Protein AF-A0A8B8BD90-F1 (afdb_monomer_lite)

Foldseek 3Di:
DPPQVVPDDPVNVVVLVVLVVLLVLDDDFPLLVVQLVLQVPFQFAEEEAAPLQCSLNSLSNSLVVLVVVVAAEAEDAAPVVVLVCVVVVVHAFPRYEYEYEAQQADFEGQLLSQVRCVVCLVVVVVCSNGHHYYYYHYPNHLPPPPRDDPSVPCSRYRYCLDPSRFDDLVRLVSLLVSLDPPVPADPVLSVLLSVQRPSSSVLSQLVSVCPPDDPCPSCCRPPVLVVLLVVLVCCLPPPLLLNLLLLCCQQVVQKDALVVCVVPVVSSLVSCVLSVHDSPDHSVSSVVSLVVCDSHQWHDDPRIIGGPDVSSSLSSLLSSCVSCVLSSLQRGDLLSCLVAEDAPPDPDDHDPRHRHDDPVNLLSNLVSLLVCCLDLQVVSSLSRPCLVDPVSVVSNLVVCVVDDLPSQQDWDANDSDSHHDDDDDPDAPSLLSSVVVLARTDGSLLSNLSSVSPSNNVSSCVVCVPPDQLQSNLLSLLLRDDDDDDPPQDSLNVNVVSVVVPHDLLDAHPQQCGSLLSNQSRLNLSSNVSSLVSPHDLARAGPVARDNPPNVVSVVVSVVSPHDQCDADPVNHGNPNPPD

Structure (mmCIF, N/CA/C/O backbone):
data_AF-A0A8B8BD90-F1
#
_entry.id   AF-A0A8B8BD90-F1
#
loop_
_atom_site.group_PDB
_atom_site.id
_atom_site.type_symbol
_atom_site.label_atom_id
_atom_site.label_alt_id
_atom_site.label_comp_id
_atom_site.label_asym_id
_atom_site.label_entity_id
_atom_site.label_seq_id
_atom_site.pdbx_PDB_ins_code
_atom_site.Cartn_x
_atom_site.Cartn_y
_atom_site.Cartn_z
_atom_site.occupancy
_atom_site.B_iso_or_equiv
_atom_site.auth_seq_id
_atom_site.auth_comp_id
_atom_site.auth_asym_id
_atom_site.auth_atom_id
_atom_site.pdbx_PDB_model_num
ATOM 1 N N . MET A 1 1 ? -33.361 -14.425 -15.632 1.00 43.44 1 MET A N 1
ATOM 2 C CA . MET A 1 1 ? -32.265 -14.020 -14.721 1.00 43.44 1 MET A CA 1
ATOM 3 C C . MET A 1 1 ? -31.360 -15.203 -14.349 1.00 43.44 1 MET A C 1
ATOM 5 O O . MET A 1 1 ? -30.255 -14.976 -13.877 1.00 43.44 1 MET A O 1
ATOM 9 N N . ASP A 1 2 ? -31.749 -16.447 -14.659 1.00 38.31 2 ASP A N 1
ATOM 10 C CA . ASP A 1 2 ? -31.247 -17.652 -13.970 1.00 38.31 2 ASP A CA 1
ATOM 11 C C . ASP A 1 2 ? -30.014 -18.359 -14.564 1.00 38.31 2 ASP A C 1
ATOM 13 O O . ASP A 1 2 ? -29.530 -19.329 -13.986 1.00 38.31 2 ASP A O 1
ATOM 17 N N . ASN A 1 3 ? -29.449 -17.876 -15.678 1.00 42.16 3 ASN A N 1
ATOM 18 C CA . ASN A 1 3 ? -28.248 -18.482 -16.285 1.00 42.16 3 ASN A CA 1
ATOM 19 C C . ASN A 1 3 ? -26.947 -17.673 -16.097 1.00 42.16 3 ASN A C 1
ATOM 21 O O . ASN A 1 3 ? -25.882 -18.170 -16.453 1.00 42.16 3 ASN A O 1
ATOM 25 N N . LEU A 1 4 ? -26.998 -16.458 -15.529 1.00 44.88 4 LEU A N 1
ATOM 26 C CA . LEU A 1 4 ? -25.807 -15.614 -15.294 1.00 44.88 4 LEU A CA 1
ATOM 27 C C . LEU A 1 4 ? -25.256 -15.729 -13.860 1.00 44.88 4 LEU A C 1
ATOM 29 O O . LEU A 1 4 ? -24.045 -15.685 -13.682 1.00 44.88 4 LEU A O 1
ATOM 33 N N . ILE A 1 5 ? -26.122 -15.983 -12.870 1.00 47.66 5 ILE A N 1
ATOM 34 C CA . ILE A 1 5 ? -25.762 -16.160 -11.445 1.00 47.66 5 ILE A CA 1
ATOM 35 C C . ILE A 1 5 ? -25.025 -17.498 -11.200 1.00 47.66 5 ILE A C 1
ATOM 37 O O . ILE A 1 5 ? -24.303 -17.660 -10.223 1.00 47.66 5 ILE A O 1
ATOM 41 N N . LYS A 1 6 ? -25.123 -18.462 -12.128 1.00 48.44 6 LYS A N 1
ATOM 42 C CA . LYS A 1 6 ? -24.478 -19.787 -12.023 1.00 48.44 6 LYS A CA 1
ATOM 43 C C . LYS A 1 6 ? -22.948 -19.794 -12.199 1.00 48.44 6 LYS A C 1
ATOM 45 O O . LYS A 1 6 ? -22.356 -20.864 -12.111 1.00 48.44 6 LYS A O 1
ATOM 50 N N . ARG A 1 7 ? -22.306 -18.652 -12.476 1.00 58.84 7 ARG A N 1
ATOM 51 C CA . ARG A 1 7 ? -20.840 -18.544 -12.655 1.00 58.84 7 ARG A CA 1
ATOM 52 C C . ARG A 1 7 ? -20.131 -17.690 -11.597 1.00 58.84 7 ARG A C 1
ATOM 54 O O . ARG A 1 7 ? -18.918 -17.552 -11.700 1.00 58.84 7 ARG A O 1
ATOM 61 N N . GLU A 1 8 ? -20.857 -17.129 -10.630 1.00 70.06 8 GLU A N 1
ATOM 62 C CA . GLU A 1 8 ? -20.262 -16.347 -9.539 1.00 70.06 8 GLU A CA 1
ATOM 63 C C . GLU A 1 8 ? -19.668 -17.300 -8.490 1.00 70.06 8 GLU A C 1
ATOM 65 O O . GLU A 1 8 ? -20.345 -18.223 -8.017 1.00 70.06 8 GLU A O 1
ATOM 70 N N . SER A 1 9 ? -18.400 -17.086 -8.150 1.00 75.00 9 SER A N 1
ATOM 71 C CA . SER A 1 9 ? -17.741 -17.733 -7.014 1.00 75.00 9 SER A CA 1
ATOM 72 C C . SER A 1 9 ? -18.415 -17.340 -5.695 1.00 75.00 9 SER A C 1
ATOM 74 O O . SER A 1 9 ? -19.117 -16.334 -5.618 1.00 75.00 9 SER A O 1
ATOM 76 N N . GLU A 1 10 ? -18.222 -18.141 -4.648 1.00 74.75 10 GLU A N 1
ATOM 77 C CA . GLU A 1 10 ? -18.729 -17.827 -3.302 1.00 74.75 10 GLU A CA 1
ATOM 78 C C . GLU A 1 10 ? -18.186 -16.477 -2.807 1.00 74.75 10 GLU A C 1
ATOM 80 O O . GLU A 1 10 ? -18.958 -15.622 -2.393 1.00 74.75 10 GLU A O 1
ATOM 85 N N . PHE A 1 11 ? -16.898 -16.217 -3.045 1.00 74.62 11 PHE A N 1
ATOM 86 C CA . PHE A 1 11 ? -16.264 -14.924 -2.790 1.00 74.62 11 PHE A CA 1
ATOM 87 C C . PHE A 1 11 ? -16.954 -13.749 -3.506 1.00 74.62 11 PHE A C 1
ATOM 89 O O . PHE A 1 11 ? -17.242 -12.729 -2.887 1.00 74.62 11 PHE A O 1
ATOM 96 N N . GLU A 1 12 ? -17.259 -13.871 -4.805 1.00 80.75 12 GLU A N 1
ATOM 97 C CA . GLU A 1 12 ? -17.953 -12.800 -5.538 1.00 80.75 12 GLU A CA 1
ATOM 98 C C . GLU A 1 12 ? -19.351 -12.530 -4.965 1.00 80.75 12 GLU A C 1
ATOM 100 O O . GLU A 1 12 ? -19.793 -11.381 -4.957 1.00 80.75 12 GLU A O 1
ATOM 105 N N . LYS A 1 13 ? -20.047 -13.559 -4.468 1.00 82.94 13 LYS A N 1
ATOM 106 C CA . LYS A 1 13 ? -21.370 -13.390 -3.851 1.00 82.94 13 LYS A CA 1
ATOM 107 C C . LYS A 1 13 ? -21.286 -12.582 -2.563 1.00 82.94 13 LYS A C 1
ATOM 109 O O . LYS A 1 13 ? -22.047 -11.624 -2.447 1.00 82.94 13 LYS A O 1
ATOM 114 N N . ASP A 1 14 ? -20.346 -12.912 -1.681 1.00 80.12 14 ASP A N 1
ATOM 115 C CA . ASP A 1 14 ? -20.127 -12.187 -0.424 1.00 80.12 14 ASP A CA 1
ATOM 116 C C . ASP A 1 14 ? -19.791 -10.715 -0.703 1.00 80.12 14 ASP A C 1
ATOM 118 O O . ASP A 1 14 ? -20.424 -9.802 -0.172 1.00 80.12 14 ASP A O 1
ATOM 122 N N . VAL A 1 15 ? -18.878 -10.466 -1.653 1.00 85.44 15 VAL A N 1
ATOM 123 C CA . VAL A 1 15 ? -18.515 -9.104 -2.077 1.00 85.44 15 VAL A CA 1
ATOM 124 C C . VAL A 1 15 ? -19.733 -8.337 -2.602 1.00 85.44 15 VAL A C 1
ATOM 126 O O . VAL A 1 15 ? -19.915 -7.158 -2.291 1.00 85.44 15 VAL A O 1
ATOM 129 N N . PHE A 1 16 ? -20.591 -8.969 -3.408 1.00 89.88 16 PHE A N 1
ATOM 130 C CA . PHE A 1 16 ? -21.786 -8.301 -3.919 1.00 89.88 16 PHE A CA 1
ATOM 131 C C . PHE A 1 16 ? -22.863 -8.083 -2.858 1.00 89.88 16 PHE A C 1
ATOM 133 O O . PHE A 1 16 ? -23.597 -7.099 -2.971 1.00 89.88 16 PHE A O 1
ATOM 140 N N . GLU A 1 17 ? -22.984 -8.963 -1.867 1.00 88.00 17 GLU A N 1
ATOM 141 C CA . GLU A 1 17 ? -23.870 -8.760 -0.721 1.00 88.00 17 GLU A CA 1
ATOM 142 C C . GLU A 1 17 ? -23.434 -7.530 0.082 1.00 88.00 17 GLU A C 1
ATOM 144 O O . GLU A 1 17 ? -24.253 -6.642 0.341 1.00 88.00 17 GLU A O 1
ATOM 149 N N . ASP A 1 18 ? -22.135 -7.400 0.355 1.00 84.31 18 ASP A N 1
ATOM 150 C CA . ASP A 1 18 ? -21.560 -6.216 0.993 1.00 84.31 18 ASP A CA 1
ATOM 151 C C . ASP A 1 18 ? -21.851 -4.947 0.190 1.00 84.31 18 ASP A C 1
ATOM 153 O O . ASP A 1 18 ? -22.374 -3.967 0.727 1.00 84.31 18 ASP A O 1
ATOM 157 N N . TRP A 1 19 ? -21.595 -4.968 -1.123 1.00 92.31 19 TRP A N 1
ATOM 158 C CA . TRP A 1 19 ? -21.864 -3.809 -1.977 1.00 92.31 19 TRP A CA 1
ATOM 159 C C . TRP A 1 19 ? -23.344 -3.428 -1.953 1.00 92.31 19 TRP A C 1
ATOM 161 O O . TRP A 1 19 ? -23.667 -2.246 -1.894 1.00 92.31 19 TRP A O 1
ATOM 171 N N . GLN A 1 20 ? -24.256 -4.404 -1.993 1.00 92.50 20 GLN A N 1
ATOM 172 C CA . GLN A 1 20 ? -25.698 -4.150 -1.932 1.00 92.50 20 GLN A CA 1
ATOM 173 C C . GLN A 1 20 ? -26.130 -3.582 -0.582 1.00 92.50 20 GLN A C 1
ATOM 175 O O . GLN A 1 20 ? -27.024 -2.737 -0.533 1.00 92.50 20 GLN A O 1
ATOM 180 N N . ASN A 1 21 ? -25.515 -4.034 0.508 1.00 86.50 21 ASN A N 1
ATOM 181 C CA . ASN A 1 21 ? -25.779 -3.510 1.839 1.00 86.50 21 ASN A CA 1
ATOM 182 C C . ASN A 1 21 ? -25.319 -2.055 1.973 1.00 86.50 21 ASN A C 1
ATOM 184 O O . ASN A 1 21 ? -26.052 -1.243 2.539 1.00 86.50 21 ASN A O 1
ATOM 188 N N . GLU A 1 22 ? -24.169 -1.700 1.400 1.00 85.50 22 GLU A N 1
ATOM 189 C CA . GLU A 1 22 ? -23.695 -0.312 1.356 1.00 85.50 22 GLU A CA 1
ATOM 190 C C . GLU A 1 22 ? -24.539 0.576 0.424 1.00 85.50 22 GLU A C 1
ATOM 192 O O . GLU A 1 22 ? -24.834 1.724 0.763 1.00 85.50 22 GLU A O 1
ATOM 197 N N . ASP A 1 23 ? -24.993 0.033 -0.710 1.00 91.56 23 ASP A N 1
ATOM 198 C CA . ASP A 1 23 ? -25.807 0.732 -1.716 1.00 91.56 23 ASP A CA 1
ATOM 199 C C . ASP A 1 23 ? -27.163 1.209 -1.171 1.00 91.56 23 ASP A C 1
ATOM 201 O O . ASP A 1 23 ? -27.701 2.208 -1.643 1.00 91.56 23 ASP A O 1
ATOM 205 N N . LYS A 1 24 ? -27.712 0.544 -0.141 1.00 88.81 24 LYS A N 1
ATOM 206 C CA . LYS A 1 24 ? -29.000 0.912 0.487 1.00 88.81 24 LYS A CA 1
ATOM 207 C C . LYS A 1 24 ? -29.026 2.353 1.002 1.00 88.81 24 LYS A C 1
ATOM 209 O O . LYS A 1 24 ? -30.071 2.991 0.941 1.00 88.81 24 LYS A O 1
ATOM 214 N N . MET A 1 25 ? -27.893 2.850 1.502 1.00 85.75 25 MET A N 1
ATOM 215 C CA . MET A 1 25 ? -27.768 4.205 2.055 1.00 85.75 25 MET A CA 1
ATOM 216 C C . MET A 1 25 ? -27.162 5.202 1.057 1.00 85.75 25 MET A C 1
ATOM 218 O O . MET A 1 25 ? -26.952 6.368 1.397 1.00 85.75 25 MET A O 1
ATOM 222 N N . PHE A 1 26 ? -26.874 4.768 -0.175 1.00 91.94 26 PHE A N 1
ATOM 223 C CA . PHE A 1 26 ? -26.213 5.590 -1.180 1.00 91.94 26 PHE A CA 1
ATOM 224 C C . PHE A 1 26 ? -27.084 6.777 -1.616 1.00 91.94 26 PHE A C 1
ATOM 226 O O . PHE A 1 26 ? -28.256 6.628 -1.959 1.00 91.94 26 PHE A O 1
ATOM 233 N N . VAL A 1 27 ? -26.480 7.966 -1.666 1.00 92.50 27 VAL A N 1
ATOM 234 C CA . VAL A 1 27 ? -27.117 9.190 -2.171 1.00 92.50 27 VAL A CA 1
ATOM 235 C C . VAL A 1 27 ? -26.531 9.532 -3.542 1.00 92.50 27 VAL A C 1
ATOM 237 O O . VAL A 1 27 ? -25.325 9.767 -3.638 1.00 92.50 27 VAL A O 1
ATOM 240 N N . PRO A 1 28 ? -27.343 9.610 -4.613 1.00 93.75 28 PRO A N 1
ATOM 241 C CA . PRO A 1 28 ? -26.864 10.019 -5.929 1.00 93.75 28 PRO A CA 1
ATOM 242 C C . PRO A 1 28 ? -26.396 11.480 -5.966 1.00 93.75 28 PRO A C 1
ATOM 244 O O . PRO A 1 28 ? -27.198 12.413 -5.954 1.00 93.75 28 PRO A O 1
ATOM 247 N N . THR A 1 29 ? -25.091 11.677 -6.112 1.00 95.50 29 THR A N 1
ATOM 248 C CA . THR A 1 29 ? -24.444 12.996 -6.198 1.00 95.50 29 THR A CA 1
ATOM 249 C C . THR A 1 29 ? -24.201 13.446 -7.639 1.00 95.50 29 THR A C 1
ATOM 251 O O . THR A 1 29 ? -24.264 12.648 -8.582 1.00 95.50 29 THR A O 1
ATOM 254 N N . LYS A 1 30 ? -23.850 14.718 -7.834 1.00 95.75 30 LYS A N 1
ATOM 255 C CA . LYS A 1 30 ? -23.363 15.295 -9.089 1.00 95.75 30 LYS A CA 1
ATOM 256 C C . LYS A 1 30 ? -22.188 14.492 -9.638 1.00 95.75 30 LYS A C 1
ATOM 258 O O . LYS A 1 30 ? -22.235 14.091 -10.800 1.00 95.75 30 LYS A O 1
ATOM 263 N N . ALA A 1 31 ? -21.209 14.176 -8.788 1.00 95.56 31 ALA A N 1
ATOM 264 C CA . ALA A 1 31 ? -20.079 13.325 -9.142 1.00 95.56 31 ALA A CA 1
ATOM 265 C C . ALA A 1 31 ? -20.537 11.946 -9.643 1.00 95.56 31 ALA A C 1
ATOM 267 O O . ALA A 1 31 ? -20.119 11.510 -10.712 1.00 95.56 31 ALA A O 1
ATOM 268 N N . SER A 1 32 ? -21.452 11.276 -8.930 1.00 96.56 32 SER A N 1
ATOM 269 C CA . SER A 1 32 ? -21.945 9.950 -9.337 1.00 96.56 32 SER A CA 1
ATOM 270 C C . SER A 1 32 ? -22.665 9.974 -10.691 1.00 96.56 32 SER A C 1
ATOM 272 O O . SER A 1 32 ? -22.484 9.076 -11.516 1.00 96.56 32 SER A O 1
ATOM 274 N N . LYS A 1 33 ? -23.429 11.040 -10.965 1.00 96.31 33 LYS A N 1
ATOM 275 C CA . LYS A 1 33 ? -24.107 11.252 -12.249 1.00 96.31 33 LYS A CA 1
ATOM 276 C C . LYS A 1 33 ? -23.096 11.471 -13.369 1.00 96.31 33 LYS A C 1
ATOM 278 O O . LYS A 1 33 ? -23.290 10.940 -14.460 1.00 96.31 33 LYS A O 1
ATOM 283 N N . GLU A 1 34 ? -22.028 12.217 -13.106 1.00 96.25 34 GLU A N 1
ATOM 284 C CA . GLU A 1 34 ? -20.966 12.464 -14.081 1.00 96.25 34 GLU A CA 1
ATOM 285 C C . GLU A 1 34 ? -20.181 11.188 -14.407 1.00 96.25 34 GLU A C 1
ATOM 287 O O . GLU A 1 34 ? -20.049 10.830 -15.578 1.00 96.25 34 GLU A O 1
ATOM 292 N N . VAL A 1 35 ? -19.783 10.421 -13.387 1.00 97.12 35 VAL A N 1
ATOM 293 C CA . VAL A 1 35 ? -19.168 9.096 -13.571 1.00 97.12 35 VAL A CA 1
ATOM 294 C C . VAL A 1 35 ? -20.105 8.179 -14.369 1.00 97.12 35 VAL A C 1
ATOM 296 O O . VAL A 1 35 ? -19.685 7.544 -15.336 1.00 97.12 35 VAL A O 1
ATOM 299 N N . GLY A 1 36 ? -21.401 8.159 -14.041 1.00 96.12 36 GLY A N 1
ATOM 300 C CA . GLY A 1 36 ? -22.403 7.372 -14.760 1.00 96.12 36 GLY A CA 1
ATOM 301 C C . GLY A 1 36 ? -22.554 7.763 -16.236 1.00 96.12 36 GLY A C 1
ATOM 302 O O . GLY A 1 36 ? -22.683 6.885 -17.093 1.00 96.12 36 GLY A O 1
ATOM 303 N N . LYS A 1 37 ? -22.505 9.062 -16.565 1.00 95.94 37 LYS A N 1
ATOM 304 C CA . LYS A 1 37 ? -22.491 9.547 -17.958 1.00 95.94 37 LYS A CA 1
ATOM 305 C C . LYS A 1 37 ? -21.217 9.125 -18.682 1.00 95.94 37 LYS A C 1
ATOM 307 O O . LYS A 1 37 ? -21.296 8.682 -19.828 1.00 95.94 37 LYS A O 1
ATOM 312 N N . MET A 1 38 ? -20.064 9.227 -18.025 1.00 96.19 38 MET A N 1
ATOM 313 C CA . MET A 1 38 ? -18.779 8.872 -18.619 1.00 96.19 38 MET A CA 1
ATOM 314 C C . MET A 1 38 ? -18.701 7.373 -18.933 1.00 96.19 38 MET A C 1
ATOM 316 O O . MET A 1 38 ? -18.366 7.003 -20.057 1.00 96.19 38 MET A O 1
ATOM 320 N N . ILE A 1 39 ? -19.112 6.507 -17.999 1.00 96.06 39 ILE A N 1
ATOM 321 C CA . ILE A 1 39 ? -19.081 5.042 -18.170 1.00 96.06 39 ILE A CA 1
ATOM 322 C C . ILE A 1 39 ? -19.967 4.579 -19.333 1.00 96.06 39 ILE A C 1
ATOM 324 O O . ILE A 1 39 ? -19.669 3.559 -19.950 1.00 96.06 39 ILE A O 1
ATOM 328 N N . LYS A 1 40 ? -21.028 5.310 -19.697 1.00 93.56 40 LYS A N 1
ATOM 329 C CA . LYS A 1 40 ? -21.841 4.965 -20.879 1.00 93.56 40 LYS A CA 1
ATOM 330 C C . LYS A 1 40 ? -21.037 5.061 -22.178 1.00 93.56 40 LYS A C 1
ATOM 332 O O . LYS A 1 40 ? -21.123 4.157 -23.005 1.00 93.56 40 LYS A O 1
ATOM 337 N N . HIS A 1 41 ? -20.224 6.104 -22.324 1.00 93.31 41 HIS A N 1
ATOM 338 C CA . HIS A 1 41 ? -19.524 6.425 -23.573 1.00 93.31 41 HIS A CA 1
ATOM 339 C C . HIS A 1 41 ? -18.078 5.925 -23.603 1.00 93.31 41 HIS A C 1
ATOM 341 O O . HIS A 1 41 ? -17.517 5.722 -24.675 1.00 93.31 41 HIS A O 1
ATOM 347 N N . LYS A 1 42 ? -17.475 5.700 -22.434 1.00 95.69 42 LYS A N 1
ATOM 348 C CA . LYS A 1 42 ? -16.078 5.291 -22.297 1.00 95.69 42 LYS A CA 1
ATOM 349 C C . LYS A 1 42 ? -15.943 3.860 -21.813 1.00 95.69 42 LYS A C 1
ATOM 351 O O . LYS A 1 42 ? -16.833 3.307 -21.163 1.00 95.69 42 LYS A O 1
ATOM 356 N N . ARG A 1 43 ? -14.825 3.234 -22.173 1.00 95.62 43 ARG A N 1
ATOM 357 C CA . ARG A 1 43 ? -14.482 1.879 -21.722 1.00 95.62 43 ARG A CA 1
ATOM 358 C C . ARG A 1 43 ? -13.506 1.873 -20.553 1.00 95.62 43 ARG A C 1
ATOM 360 O O . ARG A 1 43 ? -13.593 0.964 -19.741 1.00 95.62 43 ARG A O 1
ATOM 367 N N . LEU A 1 44 ? -12.677 2.904 -20.419 1.00 97.12 44 LEU A N 1
ATOM 368 C CA . LEU A 1 44 ? -11.886 3.168 -19.223 1.00 97.12 44 LEU A CA 1
ATOM 369 C C . LEU A 1 44 ? -12.452 4.396 -18.509 1.00 97.12 44 LEU A C 1
ATOM 371 O O . LEU A 1 44 ? -12.628 5.439 -19.138 1.00 97.12 44 LEU A O 1
ATOM 375 N N . VAL A 1 45 ? -12.740 4.269 -17.214 1.00 98.06 45 VAL A N 1
ATOM 376 C CA . VAL A 1 45 ? -13.127 5.398 -16.357 1.00 98.06 45 VAL A CA 1
ATOM 377 C C . VAL A 1 45 ? -12.382 5.310 -15.037 1.00 98.06 45 VAL A C 1
ATOM 379 O O . VAL A 1 45 ? -12.346 4.256 -14.411 1.00 98.06 45 VAL A O 1
ATOM 382 N N . ILE A 1 46 ? -11.806 6.428 -14.611 1.00 97.56 46 ILE A N 1
ATOM 383 C CA . ILE A 1 46 ? -11.007 6.538 -13.394 1.00 97.56 46 ILE A CA 1
ATOM 384 C C . ILE A 1 46 ? -11.682 7.549 -12.476 1.00 97.56 46 ILE A C 1
ATOM 386 O O . ILE A 1 46 ? -11.783 8.732 -12.794 1.00 97.56 46 ILE A O 1
ATOM 390 N N . VAL A 1 47 ? -12.153 7.085 -11.327 1.00 97.69 47 VAL A N 1
ATOM 391 C CA . VAL A 1 47 ? -12.781 7.916 -10.302 1.00 97.69 47 VAL A CA 1
ATOM 392 C C . VAL A 1 47 ? -11.713 8.302 -9.284 1.00 97.69 47 VAL A C 1
ATOM 394 O O . VAL A 1 47 ? -11.216 7.451 -8.548 1.00 97.69 47 VAL A O 1
ATOM 397 N N . ALA A 1 48 ? -11.338 9.579 -9.259 1.00 95.69 48 ALA A N 1
ATOM 398 C CA . ALA A 1 48 ? -10.230 10.107 -8.471 1.00 95.69 48 ALA A CA 1
ATOM 399 C C . ALA A 1 48 ? -10.690 11.018 -7.321 1.00 95.69 48 ALA A C 1
ATOM 401 O O . ALA A 1 48 ? -11.738 11.651 -7.408 1.00 95.69 48 ALA A O 1
ATOM 402 N N . GLY A 1 49 ? -9.907 11.093 -6.241 1.00 92.25 49 GLY A N 1
ATOM 403 C CA . GLY A 1 49 ? -10.212 11.922 -5.061 1.00 92.25 49 GLY A CA 1
ATOM 404 C C . GLY A 1 49 ? -9.485 11.485 -3.783 1.00 92.25 49 GLY A C 1
ATOM 405 O O . GLY A 1 49 ? -8.838 10.435 -3.763 1.00 92.25 49 GLY A O 1
ATOM 406 N N . HIS A 1 50 ? -9.578 12.269 -2.710 1.00 88.00 50 HIS A N 1
ATOM 407 C CA . HIS A 1 50 ? -8.913 12.033 -1.422 1.00 88.00 50 HIS A CA 1
ATOM 408 C C . HIS A 1 50 ? -9.450 10.803 -0.664 1.00 88.00 50 HIS A C 1
ATOM 410 O O . HIS A 1 50 ? -10.257 10.015 -1.170 1.00 88.00 50 HIS A O 1
ATOM 416 N N . SER A 1 51 ? -8.957 10.555 0.553 1.00 85.50 51 SER A N 1
ATOM 417 C CA . SER A 1 51 ? -9.440 9.448 1.385 1.00 85.50 51 SER A CA 1
ATOM 418 C C . SER A 1 51 ? -10.798 9.692 2.031 1.00 85.50 51 SER A C 1
ATOM 420 O O . SER A 1 51 ? -11.151 10.822 2.341 1.00 85.50 51 SER A O 1
ATOM 422 N N . GLY A 1 52 ? -11.637 8.653 2.068 1.00 86.38 52 GLY A N 1
ATOM 423 C CA . GLY A 1 52 ? -13.028 8.740 2.523 1.00 86.38 52 GLY A CA 1
ATOM 424 C C . GLY A 1 52 ? -14.013 9.581 1.687 1.00 86.38 52 GLY A C 1
ATOM 425 O O . GLY A 1 52 ? -15.148 9.725 2.121 1.00 86.38 52 GLY A O 1
ATOM 426 N N . CYS A 1 53 ? -13.666 10.110 0.501 1.00 91.19 53 CYS A N 1
ATOM 427 C CA . CYS A 1 53 ? -14.587 10.957 -0.294 1.00 91.19 53 CYS A CA 1
ATOM 428 C C . CYS A 1 53 ? -15.726 10.219 -1.032 1.00 91.19 53 CYS A C 1
ATOM 430 O O . CYS A 1 53 ? -16.522 10.858 -1.712 1.00 91.19 53 CYS A O 1
ATOM 432 N N . GLY A 1 54 ? -15.813 8.886 -0.938 1.00 92.19 54 GLY A N 1
ATOM 433 C CA . GLY A 1 54 ? -16.909 8.108 -1.543 1.00 92.19 54 GLY A CA 1
ATOM 434 C C . GLY A 1 54 ? -16.656 7.531 -2.945 1.00 92.19 54 GLY A C 1
ATOM 435 O O . GLY A 1 54 ? -17.593 7.030 -3.560 1.00 92.19 54 GLY A O 1
ATOM 436 N N . LYS A 1 55 ? -15.412 7.534 -3.455 1.00 94.44 55 LYS A N 1
ATOM 437 C CA . LYS A 1 55 ? -15.058 6.945 -4.774 1.00 94.44 55 LYS A CA 1
ATOM 438 C C . LYS A 1 55 ? -15.565 5.515 -4.941 1.00 94.44 55 LYS A C 1
ATOM 440 O O . LYS A 1 55 ? -16.251 5.213 -5.911 1.00 94.44 55 LYS A O 1
ATOM 445 N N . THR A 1 56 ? -15.231 4.659 -3.976 1.00 93.19 56 THR A N 1
ATOM 446 C CA . THR A 1 56 ? -15.580 3.237 -3.980 1.00 93.19 56 THR A CA 1
ATOM 447 C C . THR A 1 56 ? -17.093 3.052 -3.978 1.00 93.19 56 THR A C 1
ATOM 449 O O . THR A 1 56 ? -17.600 2.340 -4.835 1.00 93.19 56 THR A O 1
ATOM 452 N N . ALA A 1 57 ? -17.818 3.800 -3.140 1.00 94.44 57 ALA A N 1
ATOM 453 C CA . ALA A 1 57 ? -19.279 3.770 -3.106 1.00 94.44 57 ALA A CA 1
ATOM 454 C C . ALA A 1 57 ? -19.907 4.163 -4.459 1.00 94.44 57 ALA A C 1
ATOM 456 O O . ALA A 1 57 ? -20.817 3.491 -4.932 1.00 94.44 57 ALA A O 1
ATOM 457 N N . ILE A 1 58 ? -19.390 5.205 -5.130 1.00 96.69 58 ILE A N 1
ATOM 458 C CA . ILE A 1 58 ? -19.867 5.608 -6.466 1.00 96.69 58 ILE A CA 1
ATOM 459 C C . ILE A 1 58 ? -19.642 4.491 -7.493 1.00 96.69 58 ILE A C 1
ATOM 461 O O . ILE A 1 58 ? -20.547 4.168 -8.264 1.00 96.69 58 ILE A O 1
ATOM 465 N N . VAL A 1 59 ? -18.443 3.904 -7.522 1.00 97.06 59 VAL A N 1
ATOM 466 C CA . VAL A 1 59 ? -18.108 2.844 -8.483 1.00 97.06 59 VAL A CA 1
ATOM 467 C C . VAL A 1 59 ? -18.939 1.586 -8.229 1.00 97.06 59 VAL A C 1
ATOM 469 O O . VAL A 1 59 ? -19.486 1.028 -9.180 1.00 97.06 59 VAL A O 1
ATOM 472 N N . GLN A 1 60 ? -19.097 1.179 -6.970 1.00 95.88 60 GLN A N 1
ATOM 473 C CA . GLN A 1 60 ? -19.914 0.030 -6.575 1.00 95.88 60 GLN A CA 1
ATOM 474 C C . GLN A 1 60 ? -21.389 0.235 -6.928 1.00 95.88 60 GLN A C 1
ATOM 476 O O . GLN A 1 60 ? -21.982 -0.642 -7.556 1.00 95.88 60 GLN A O 1
ATOM 481 N N . HIS A 1 61 ? -21.959 1.406 -6.623 1.00 96.44 61 HIS A N 1
ATOM 482 C CA . HIS A 1 61 ? -23.332 1.760 -6.994 1.00 96.44 61 HIS A CA 1
ATOM 483 C C . HIS A 1 61 ? -23.558 1.600 -8.504 1.00 96.44 61 HIS A C 1
ATOM 485 O O . HIS A 1 61 ? -24.496 0.937 -8.957 1.00 96.44 61 HIS A O 1
ATOM 491 N N . ILE A 1 62 ? -22.653 2.156 -9.318 1.00 96.94 62 ILE A N 1
ATOM 492 C CA . ILE A 1 62 ? -22.760 2.065 -10.777 1.00 96.94 62 ILE A CA 1
ATOM 493 C C . ILE A 1 62 ? -22.574 0.622 -11.257 1.00 96.94 62 ILE A C 1
ATOM 495 O O . ILE A 1 62 ? -23.332 0.165 -12.116 1.00 96.94 62 ILE A O 1
ATOM 499 N N . ALA A 1 63 ? -21.622 -0.120 -10.698 1.00 96.75 63 ALA A N 1
ATOM 500 C CA . ALA A 1 63 ? -21.408 -1.519 -11.041 1.00 96.75 63 ALA A CA 1
ATOM 501 C C . ALA A 1 63 ? -22.650 -2.375 -10.732 1.00 96.75 63 ALA A C 1
ATOM 503 O O . ALA A 1 63 ? -23.095 -3.142 -11.587 1.00 96.75 63 ALA A O 1
ATOM 504 N N . LEU A 1 64 ? -23.287 -2.180 -9.572 1.00 95.94 64 LEU A N 1
ATOM 505 C CA . LEU A 1 64 ? -24.548 -2.836 -9.212 1.00 95.94 64 LEU A CA 1
ATOM 506 C C . LEU A 1 64 ? -25.686 -2.469 -10.170 1.00 95.94 64 LEU A C 1
ATOM 508 O O . LEU A 1 64 ? -26.447 -3.353 -10.575 1.00 95.94 64 LEU A O 1
ATOM 512 N N . MET A 1 65 ? -25.789 -1.205 -10.599 1.00 95.06 65 MET A N 1
ATOM 513 C CA . MET A 1 65 ? -26.750 -0.817 -11.638 1.00 95.06 65 MET A CA 1
ATOM 514 C C . MET A 1 65 ? -26.516 -1.597 -12.935 1.00 95.06 65 MET A C 1
ATOM 516 O O . MET A 1 65 ? -27.466 -2.123 -13.514 1.00 95.06 65 MET A O 1
ATOM 520 N N . TYR A 1 66 ? -25.268 -1.720 -13.389 1.00 95.50 66 TYR A N 1
ATOM 521 C CA . TYR A 1 66 ? -24.932 -2.494 -14.586 1.00 95.50 66 TYR A CA 1
ATOM 522 C C . TYR A 1 66 ? -25.223 -3.995 -14.402 1.00 95.50 66 TYR A C 1
ATOM 524 O O . TYR A 1 66 ? -25.775 -4.617 -15.316 1.00 95.50 66 TYR A O 1
ATOM 532 N N . ARG A 1 67 ? -24.956 -4.561 -13.215 1.00 93.62 67 ARG A N 1
ATOM 533 C CA . ARG A 1 67 ? -25.299 -5.950 -12.855 1.00 93.62 67 ARG A CA 1
ATOM 534 C C . ARG A 1 67 ? -26.799 -6.212 -12.997 1.00 93.62 67 ARG A C 1
ATOM 536 O O . ARG A 1 67 ? -27.193 -7.177 -13.650 1.00 93.62 67 ARG A O 1
ATOM 543 N N . ARG A 1 68 ? -27.645 -5.307 -12.483 1.00 93.06 68 ARG A N 1
ATOM 544 C CA . ARG A 1 68 ? -29.118 -5.374 -12.627 1.00 93.06 68 ARG A CA 1
ATOM 545 C C . ARG A 1 68 ? -29.563 -5.347 -14.099 1.00 93.06 68 ARG A C 1
ATOM 547 O O . ARG A 1 68 ? -30.569 -5.959 -14.442 1.00 93.06 68 ARG A O 1
ATOM 554 N N . HIS A 1 69 ? -28.783 -4.717 -14.981 1.00 93.00 69 HIS A N 1
ATOM 555 C CA . HIS A 1 69 ? -29.007 -4.683 -16.435 1.00 93.00 69 HIS A CA 1
ATOM 556 C C . HIS A 1 69 ? -28.294 -5.820 -17.200 1.00 93.00 69 HIS A C 1
ATOM 558 O O . HIS A 1 69 ? -28.086 -5.730 -18.416 1.00 93.00 69 HIS A O 1
ATOM 564 N N . GLY A 1 70 ? -27.903 -6.895 -16.509 1.00 89.94 70 GLY A N 1
ATOM 565 C CA . GLY A 1 70 ? -27.369 -8.114 -17.119 1.00 89.94 70 GLY A CA 1
ATOM 566 C C . GLY A 1 70 ? -25.921 -8.015 -17.605 1.00 89.94 70 GLY A C 1
ATOM 567 O O . GLY A 1 70 ? -25.527 -8.773 -18.494 1.00 89.94 70 GLY A O 1
ATOM 568 N N . TRP A 1 71 ? -25.136 -7.077 -17.070 1.00 94.25 71 TRP A N 1
ATOM 569 C CA . TRP A 1 71 ? -23.684 -7.070 -17.252 1.00 94.25 71 TRP A CA 1
ATOM 570 C C . TRP A 1 71 ? -23.008 -8.023 -16.265 1.00 94.25 71 TRP A C 1
ATOM 572 O O . TRP A 1 71 ? -23.420 -8.132 -15.113 1.00 94.25 71 TRP A O 1
ATOM 582 N N . LEU A 1 72 ? -21.939 -8.675 -16.717 1.00 93.06 72 LEU A N 1
ATOM 583 C CA . LEU A 1 72 ? -21.024 -9.422 -15.864 1.00 93.06 72 LEU A CA 1
ATOM 584 C C . LEU A 1 72 ? -20.089 -8.430 -15.165 1.00 93.06 72 LEU A C 1
ATOM 586 O O . LEU A 1 72 ? -19.261 -7.800 -15.823 1.00 93.06 72 LEU A O 1
ATOM 590 N N . ILE A 1 73 ? -20.230 -8.283 -13.852 1.00 94.69 73 ILE A N 1
ATOM 591 C CA . ILE A 1 73 ? -19.339 -7.453 -13.038 1.00 94.69 73 ILE A CA 1
ATOM 592 C C . ILE A 1 73 ? -18.258 -8.344 -12.441 1.00 94.69 73 ILE A C 1
ATOM 594 O O . ILE A 1 73 ? -18.575 -9.421 -11.949 1.00 94.69 73 ILE A O 1
ATOM 598 N N . LYS A 1 74 ? -17.005 -7.894 -12.491 1.00 93.00 74 LYS A N 1
ATOM 599 C CA . LYS A 1 74 ? -15.861 -8.573 -11.883 1.00 93.00 74 LYS A CA 1
ATOM 600 C C . LYS A 1 74 ? -15.119 -7.623 -10.942 1.00 93.00 74 LYS A C 1
ATOM 602 O O . LYS A 1 74 ? -14.388 -6.764 -11.445 1.00 93.00 74 LYS A O 1
ATOM 607 N N . PRO A 1 75 ? -15.332 -7.710 -9.617 1.00 92.25 75 PRO A N 1
ATOM 608 C CA . PRO A 1 75 ? -14.411 -7.096 -8.670 1.00 92.25 75 PRO A CA 1
ATOM 609 C C . PRO A 1 75 ? -13.050 -7.783 -8.802 1.00 92.25 75 PRO A C 1
ATOM 611 O O . PRO A 1 75 ? -12.998 -8.999 -8.969 1.00 92.25 75 PRO A O 1
ATOM 614 N N . VAL A 1 76 ? -11.975 -7.003 -8.794 1.00 91.38 76 VAL A N 1
ATOM 615 C CA . VAL A 1 76 ? -10.604 -7.518 -8.877 1.00 91.38 76 VAL A CA 1
ATOM 616 C C . VAL A 1 76 ? -9.701 -6.772 -7.909 1.00 91.38 76 VAL A C 1
ATOM 618 O O . VAL A 1 76 ? -9.864 -5.561 -7.717 1.00 91.38 76 VAL A O 1
ATOM 621 N N . ASP A 1 77 ? -8.731 -7.494 -7.359 1.00 83.94 77 ASP A N 1
ATOM 622 C CA . ASP A 1 77 ? -7.749 -6.951 -6.416 1.00 83.94 77 ASP A CA 1
ATOM 623 C C . ASP A 1 77 ? -6.374 -6.747 -7.065 1.00 83.94 77 ASP A C 1
ATOM 625 O O . ASP A 1 77 ? -5.560 -5.959 -6.581 1.00 83.94 77 ASP A O 1
ATOM 629 N N . THR A 1 78 ? -6.117 -7.414 -8.194 1.00 85.81 78 THR A N 1
ATOM 630 C CA . THR A 1 78 ? -4.855 -7.312 -8.933 1.00 85.81 78 THR A CA 1
ATOM 631 C C . THR A 1 78 ? -5.069 -7.093 -10.430 1.00 85.81 78 THR A C 1
ATOM 633 O O . THR A 1 78 ? -6.044 -7.542 -11.038 1.00 85.81 78 THR A O 1
ATOM 636 N N . VAL A 1 79 ? -4.103 -6.437 -11.082 1.00 88.06 79 VAL A N 1
ATOM 637 C CA . VAL A 1 79 ? -4.102 -6.296 -12.550 1.00 88.06 79 VAL A CA 1
ATOM 638 C C . VAL A 1 79 ? -3.930 -7.651 -13.253 1.00 88.06 79 VAL A C 1
ATOM 640 O O . VAL A 1 79 ? -4.423 -7.849 -14.368 1.00 88.06 79 VAL A O 1
ATOM 643 N N . GLN A 1 80 ? -3.273 -8.603 -12.586 1.00 86.88 80 GLN A N 1
ATOM 644 C CA . GLN A 1 80 ? -3.069 -9.962 -13.070 1.00 86.88 80 GLN A CA 1
ATOM 645 C C . GLN A 1 80 ? -4.403 -10.699 -13.273 1.00 86.88 80 GLN A C 1
ATOM 647 O O . GLN A 1 80 ? -4.574 -11.336 -14.307 1.00 86.88 80 GLN A O 1
ATOM 652 N N . GLU A 1 81 ? -5.391 -10.530 -12.391 1.00 90.06 81 GLU A N 1
ATOM 653 C CA . GLU A 1 81 ? -6.728 -11.123 -12.568 1.00 90.06 81 GLU A CA 1
ATOM 654 C C . GLU A 1 81 ? -7.439 -10.626 -13.836 1.00 90.06 81 GLU A C 1
ATOM 656 O O . GLU A 1 81 ? -8.102 -11.401 -14.533 1.00 90.06 81 GLU A O 1
ATOM 661 N N . ILE A 1 82 ? -7.280 -9.341 -14.178 1.00 91.75 82 ILE A N 1
ATOM 662 C CA . ILE A 1 82 ? -7.839 -8.768 -15.413 1.00 91.75 82 ILE A CA 1
ATOM 663 C C . ILE A 1 82 ? -7.176 -9.419 -16.632 1.00 91.75 82 ILE A C 1
ATOM 665 O O . ILE A 1 82 ? -7.856 -9.812 -17.584 1.00 91.75 82 ILE A O 1
ATOM 669 N N . LYS A 1 83 ? -5.846 -9.560 -16.599 1.00 89.00 83 LYS A N 1
ATOM 670 C CA . LYS A 1 83 ? -5.072 -10.230 -17.650 1.00 89.00 83 LYS A CA 1
ATOM 671 C C . LYS A 1 83 ? -5.474 -11.700 -17.786 1.00 89.00 83 LYS A C 1
ATOM 673 O O . LYS A 1 83 ? -5.700 -12.164 -18.901 1.00 89.00 83 LYS A O 1
ATOM 678 N N . ASP A 1 84 ? -5.596 -12.423 -16.681 1.00 87.75 84 ASP A N 1
ATOM 679 C CA . ASP A 1 84 ? -5.957 -13.840 -16.686 1.00 87.75 84 ASP A CA 1
ATOM 680 C C . ASP A 1 84 ? -7.373 -14.045 -17.223 1.00 87.75 84 ASP A C 1
ATOM 682 O O . ASP A 1 84 ? -7.620 -14.980 -17.987 1.00 87.75 84 ASP A O 1
ATOM 686 N N . ALA A 1 85 ? -8.301 -13.135 -16.911 1.00 89.31 85 ALA A N 1
ATOM 687 C CA . ALA A 1 85 ? -9.634 -13.142 -17.499 1.00 89.31 85 ALA A CA 1
ATOM 688 C C . ALA A 1 85 ? -9.608 -12.926 -19.022 1.00 89.31 85 ALA A C 1
ATOM 690 O O . ALA A 1 85 ? -10.419 -13.535 -19.720 1.00 89.31 85 ALA A O 1
ATOM 691 N N . TYR A 1 86 ? -8.685 -12.104 -19.534 1.00 89.88 86 TYR A N 1
ATOM 692 C CA . TYR A 1 86 ? -8.495 -11.905 -20.972 1.00 89.88 86 TYR A CA 1
ATOM 693 C C . TYR A 1 86 ? -7.925 -13.156 -21.653 1.00 89.88 86 TYR A C 1
ATOM 695 O O . TYR A 1 86 ? -8.498 -13.619 -22.633 1.00 89.88 86 TYR A O 1
ATOM 703 N N . ILE A 1 87 ? -6.857 -13.744 -21.099 1.00 85.69 87 ILE A N 1
ATOM 704 C CA . ILE A 1 87 ? -6.187 -14.935 -21.657 1.00 85.69 87 ILE A CA 1
ATOM 705 C C . ILE A 1 87 ? -7.104 -16.160 -21.634 1.00 85.69 87 ILE A C 1
ATOM 707 O O . ILE A 1 87 ? -7.136 -16.933 -22.584 1.00 85.69 87 ILE A O 1
ATOM 711 N N . SER A 1 88 ? -7.851 -16.345 -20.547 1.00 86.75 88 SER A N 1
ATOM 712 C CA . SER A 1 88 ? -8.756 -17.489 -20.387 1.00 86.75 88 SER A CA 1
ATOM 713 C C . SER A 1 88 ? -10.125 -17.295 -21.045 1.00 86.75 88 SER A C 1
ATOM 715 O O . SER A 1 88 ? -11.001 -18.141 -20.866 1.00 86.75 88 SER A O 1
ATOM 717 N N . GLU A 1 89 ? -10.344 -16.169 -21.735 1.00 86.19 89 GLU A N 1
ATOM 718 C CA . GLU A 1 89 ? -11.625 -15.778 -22.341 1.00 86.19 89 GLU A CA 1
ATOM 719 C C . GLU A 1 89 ? -12.818 -15.833 -21.364 1.00 86.19 89 GLU A C 1
ATOM 721 O O . GLU A 1 89 ? -13.984 -15.971 -21.742 1.00 86.19 89 GLU A O 1
ATOM 726 N N . LYS A 1 90 ? -12.553 -15.675 -20.061 1.00 86.44 90 LYS A N 1
ATOM 727 C CA . LYS A 1 90 ? -13.570 -15.670 -18.999 1.00 86.44 90 LYS A CA 1
ATOM 728 C C . LYS A 1 90 ? -14.251 -14.302 -18.886 1.00 86.44 90 LYS A C 1
ATOM 730 O O . LYS A 1 90 ? -14.333 -13.728 -17.796 1.00 86.44 90 LYS A O 1
ATOM 735 N N . TYR A 1 91 ? -14.761 -13.776 -19.995 1.00 90.31 91 TYR A N 1
ATOM 736 C CA . TYR A 1 91 ? -15.528 -12.530 -20.060 1.00 90.31 91 TYR A CA 1
ATOM 737 C C . TYR A 1 91 ? -16.583 -12.585 -21.174 1.00 90.31 91 TYR A C 1
ATOM 739 O O . TYR A 1 91 ? -16.574 -13.464 -22.030 1.00 90.31 91 TYR A O 1
ATOM 747 N N . LYS A 1 92 ? -17.521 -11.636 -21.168 1.00 90.00 92 LYS A N 1
ATOM 748 C CA . LYS A 1 92 ? -18.498 -11.444 -22.241 1.00 90.00 92 LYS A CA 1
ATOM 749 C C . LYS A 1 92 ? -18.222 -10.117 -22.934 1.00 90.00 92 LYS A C 1
ATOM 751 O O . LYS A 1 92 ? -18.333 -9.053 -22.321 1.00 90.00 92 LYS A O 1
ATOM 756 N N . LYS A 1 93 ? -17.890 -10.184 -24.223 1.00 91.50 93 LYS A N 1
ATOM 757 C CA . LYS A 1 93 ? -17.621 -9.001 -25.048 1.00 91.50 93 LYS A CA 1
ATOM 758 C C . LYS A 1 93 ? -18.776 -7.992 -24.958 1.00 91.50 93 LYS A C 1
ATOM 760 O O . LYS A 1 93 ? -19.944 -8.371 -25.028 1.00 91.50 93 LYS A O 1
ATOM 765 N N . ASP A 1 94 ? -18.425 -6.732 -24.716 1.00 91.94 94 ASP A N 1
ATOM 766 C CA . ASP A 1 94 ? -19.306 -5.570 -24.537 1.00 91.94 94 ASP A CA 1
ATOM 767 C C . ASP A 1 94 ? -20.381 -5.719 -23.441 1.00 91.94 94 ASP A C 1
ATOM 769 O O . ASP A 1 94 ? -21.339 -4.947 -23.375 1.00 91.94 94 ASP A O 1
ATOM 773 N N . LYS A 1 95 ? -20.218 -6.705 -22.551 1.00 94.62 95 LYS A N 1
ATOM 774 C CA . LYS A 1 95 ? -21.111 -6.986 -21.420 1.00 94.62 95 LYS A CA 1
ATOM 775 C C . LYS A 1 95 ? -20.353 -7.360 -20.146 1.00 94.62 95 LYS A C 1
ATOM 777 O O . LYS A 1 95 ? -20.956 -7.918 -19.233 1.00 94.62 95 LYS A O 1
ATOM 782 N N . THR A 1 96 ? -19.063 -7.037 -20.058 1.00 95.75 96 THR A N 1
ATOM 783 C CA . THR A 1 96 ? -18.252 -7.222 -18.848 1.00 95.75 96 THR A CA 1
ATOM 784 C C . THR A 1 96 ? -17.663 -5.902 -18.371 1.00 95.75 96 THR A C 1
ATOM 786 O O . THR A 1 96 ? -17.183 -5.104 -19.180 1.00 95.75 96 THR A O 1
ATOM 789 N N . MET A 1 97 ? -17.714 -5.683 -17.057 1.00 97.06 97 MET A N 1
ATOM 790 C CA . MET A 1 97 ? -17.107 -4.550 -16.367 1.00 97.06 97 MET A CA 1
ATOM 791 C C . MET A 1 97 ? -16.206 -5.059 -15.243 1.00 97.06 97 MET A C 1
ATOM 793 O O . MET A 1 97 ? -16.674 -5.772 -14.359 1.00 97.06 97 MET A O 1
ATOM 797 N N . PHE A 1 98 ? -14.939 -4.664 -15.271 1.00 96.94 98 PHE A N 1
ATOM 798 C CA . PHE A 1 98 ? -13.998 -4.873 -14.177 1.00 96.94 98 PHE A CA 1
ATOM 799 C C . PHE A 1 98 ? -14.014 -3.660 -13.253 1.00 96.94 98 PHE A C 1
ATOM 801 O O . PHE A 1 98 ? -13.990 -2.523 -13.731 1.00 96.94 98 PHE A O 1
ATOM 808 N N . VAL A 1 99 ? -14.065 -3.906 -11.948 1.00 97.06 99 VAL A N 1
ATOM 809 C CA . VAL A 1 99 ? -14.013 -2.882 -10.902 1.00 97.06 99 VAL A CA 1
ATOM 810 C C .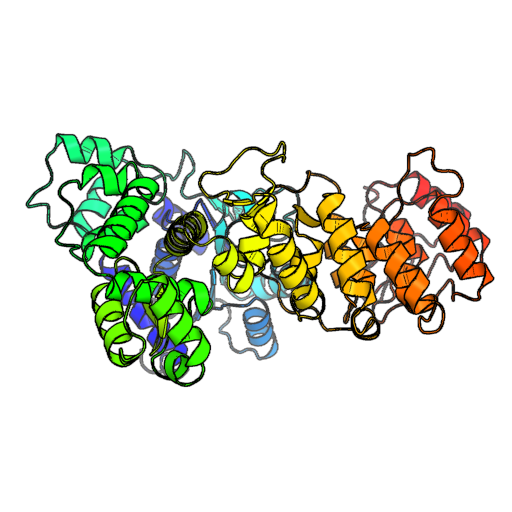 VAL A 1 99 ? -12.751 -3.113 -10.091 1.00 97.06 99 VAL A C 1
ATOM 812 O O . VAL A 1 99 ? -12.638 -4.146 -9.440 1.00 97.06 99 VAL A O 1
ATOM 815 N N . PHE A 1 100 ? -11.822 -2.160 -10.133 1.00 95.12 100 PHE A N 1
ATOM 816 C CA . PHE A 1 100 ? -10.520 -2.292 -9.482 1.00 95.12 100 PHE A CA 1
ATOM 817 C C . PHE A 1 100 ? -10.230 -1.054 -8.631 1.00 95.12 100 PHE A C 1
ATOM 819 O O . PHE A 1 100 ? -10.212 0.073 -9.134 1.00 95.12 100 PHE A O 1
ATOM 826 N N . ASN A 1 101 ? -10.049 -1.250 -7.326 1.00 92.44 101 ASN A N 1
ATOM 827 C CA . ASN A 1 101 ? -9.842 -0.150 -6.395 1.00 92.44 101 ASN A CA 1
ATOM 828 C C . ASN A 1 101 ? -8.363 0.147 -6.157 1.00 92.44 101 ASN A C 1
ATOM 830 O O . ASN A 1 101 ? -7.601 -0.756 -5.841 1.00 92.44 101 ASN A O 1
ATOM 834 N N . ASP A 1 102 ? -7.997 1.427 -6.264 1.00 89.06 102 ASP A N 1
ATOM 835 C CA . ASP A 1 102 ? -6.664 1.964 -5.965 1.00 89.06 102 ASP A CA 1
ATOM 836 C C . ASP A 1 102 ? -5.505 1.127 -6.571 1.00 89.06 102 ASP A C 1
ATOM 838 O O . ASP A 1 102 ? -4.563 0.746 -5.871 1.00 89.06 102 ASP A O 1
ATOM 842 N N . PRO A 1 103 ? -5.526 0.867 -7.898 1.00 88.75 103 PRO A N 1
ATOM 843 C CA . PRO A 1 103 ? -4.709 -0.156 -8.562 1.00 88.75 103 PRO A CA 1
ATOM 844 C C . PRO A 1 103 ? -3.208 0.133 -8.576 1.00 88.75 103 PRO A C 1
ATOM 846 O O . PRO A 1 103 ? -2.421 -0.720 -8.962 1.00 88.75 103 PRO A O 1
ATOM 849 N N . ILE A 1 104 ? -2.821 1.362 -8.237 1.00 82.75 104 ILE A N 1
ATOM 850 C CA . ILE A 1 104 ? -1.447 1.866 -8.300 1.00 82.75 104 ILE A CA 1
ATOM 851 C C . ILE A 1 104 ? -1.040 2.550 -6.987 1.00 82.75 104 ILE A C 1
ATOM 853 O O . ILE A 1 104 ? -0.070 3.304 -6.955 1.00 82.75 104 ILE A O 1
ATOM 857 N N . GLY A 1 105 ? -1.783 2.304 -5.901 1.00 75.38 105 GLY A N 1
ATOM 858 C CA . GLY A 1 105 ? -1.487 2.808 -4.559 1.00 75.38 105 GLY A CA 1
ATOM 859 C C . GLY A 1 105 ? -2.652 3.544 -3.891 1.00 75.38 105 GLY A C 1
ATOM 860 O O . GLY A 1 105 ? -3.560 4.052 -4.550 1.00 75.38 105 GLY A O 1
ATOM 861 N N . LYS A 1 106 ? -2.601 3.613 -2.553 1.00 70.25 106 LYS A N 1
ATOM 862 C CA . LYS A 1 106 ? -3.668 4.165 -1.698 1.00 70.25 106 LYS A CA 1
ATOM 863 C C . LYS A 1 106 ? -3.369 5.543 -1.111 1.00 70.25 106 LYS A C 1
ATOM 865 O O . LYS A 1 106 ? -4.316 6.276 -0.866 1.00 70.25 106 LYS A O 1
ATOM 870 N N . GLU A 1 107 ? -2.116 5.915 -0.875 1.00 64.56 107 GLU A N 1
ATOM 871 C CA . GLU A 1 107 ? -1.750 7.228 -0.291 1.00 64.56 107 GLU A CA 1
ATOM 872 C C . GLU A 1 107 ? -0.738 7.961 -1.168 1.00 64.56 107 GLU A C 1
ATOM 874 O O . GLU A 1 107 ? -0.909 9.130 -1.519 1.00 64.56 107 GLU A O 1
ATOM 879 N N . ALA A 1 108 ? 0.253 7.205 -1.622 1.00 61.50 108 ALA A N 1
ATOM 880 C CA . ALA A 1 108 ? 1.186 7.560 -2.669 1.00 61.50 108 ALA A CA 1
ATOM 881 C C . ALA A 1 108 ? 1.253 6.422 -3.695 1.00 61.50 108 ALA A C 1
ATOM 883 O O . ALA A 1 108 ? 0.641 5.365 -3.508 1.00 61.50 108 ALA A O 1
ATOM 884 N N . ILE A 1 109 ? 1.982 6.657 -4.785 1.00 61.22 109 ILE A N 1
ATOM 885 C CA . ILE A 1 109 ? 2.203 5.648 -5.820 1.00 61.22 109 ILE A CA 1
ATOM 886 C C . ILE A 1 109 ? 2.894 4.440 -5.196 1.00 61.22 109 ILE A C 1
ATOM 888 O O . ILE A 1 109 ? 3.986 4.579 -4.643 1.00 61.22 109 ILE A O 1
ATOM 892 N N . SER A 1 110 ? 2.272 3.269 -5.341 1.00 66.56 110 SER A N 1
ATOM 893 C CA . SER A 1 110 ? 2.972 1.999 -5.207 1.00 66.56 110 SER A CA 1
ATOM 894 C C . SER A 1 110 ? 3.693 1.716 -6.500 1.00 66.56 110 SER A C 1
ATOM 896 O O . SER A 1 110 ? 3.097 1.385 -7.519 1.00 66.56 110 SER A O 1
ATOM 898 N N . GLU A 1 111 ? 5.006 1.854 -6.429 1.00 58.69 111 GLU A N 1
ATOM 899 C CA . GLU A 1 111 ? 5.921 1.637 -7.542 1.00 58.69 111 GLU A CA 1
ATOM 900 C C . GLU A 1 111 ? 5.811 0.219 -8.090 1.00 58.69 111 GLU A C 1
ATOM 902 O O . GLU A 1 111 ? 5.866 0.008 -9.298 1.00 58.69 111 GLU A O 1
ATOM 907 N N . VAL A 1 112 ? 5.545 -0.757 -7.221 1.00 56.97 112 VAL A N 1
ATOM 908 C CA . VAL A 1 112 ? 5.393 -2.144 -7.656 1.00 56.97 112 VAL A CA 1
ATOM 909 C C . VAL A 1 112 ? 4.068 -2.366 -8.358 1.00 56.97 112 VAL A C 1
ATOM 911 O O . VAL A 1 112 ? 4.057 -2.931 -9.450 1.00 56.97 112 VAL A O 1
ATOM 914 N N . LEU A 1 113 ? 2.968 -1.879 -7.779 1.00 72.06 113 LEU A N 1
ATOM 915 C CA . LEU A 1 113 ? 1.654 -1.979 -8.411 1.00 72.06 113 LEU A CA 1
ATOM 916 C C . LEU A 1 113 ? 1.618 -1.199 -9.733 1.00 72.06 113 LEU A C 1
ATOM 918 O O . LEU A 1 113 ? 1.081 -1.675 -10.731 1.00 72.06 113 LEU A O 1
ATOM 922 N N . TYR A 1 114 ? 2.253 -0.027 -9.780 1.00 75.31 114 TYR A N 1
ATOM 923 C CA . TYR A 1 114 ? 2.372 0.773 -10.993 1.00 75.31 114 TYR A CA 1
ATOM 924 C C . TYR A 1 114 ? 3.262 0.105 -12.049 1.00 75.31 114 TYR A C 1
ATOM 926 O O . TYR A 1 114 ? 2.907 0.095 -13.227 1.00 75.31 114 TYR A O 1
ATOM 934 N N . THR A 1 115 ? 4.373 -0.520 -11.653 1.00 62.81 115 THR A N 1
ATOM 935 C CA . THR A 1 115 ? 5.225 -1.279 -12.580 1.00 62.81 115 THR A CA 1
ATOM 936 C C . THR A 1 115 ? 4.499 -2.500 -13.135 1.00 62.81 115 THR A C 1
ATOM 938 O O . THR A 1 115 ? 4.563 -2.773 -14.335 1.00 62.81 115 THR A O 1
ATOM 941 N N . GLU A 1 116 ? 3.769 -3.229 -12.292 1.00 70.31 116 GLU A N 1
ATOM 942 C CA . GLU A 1 116 ? 2.948 -4.356 -12.727 1.00 70.31 116 GLU A CA 1
ATOM 943 C C . GLU A 1 116 ? 1.842 -3.902 -13.689 1.00 70.31 116 GLU A C 1
ATOM 945 O O . GLU A 1 116 ? 1.637 -4.510 -14.742 1.00 70.31 116 GLU A O 1
ATOM 950 N N . TRP A 1 117 ? 1.188 -2.776 -13.389 1.00 84.38 117 TRP A N 1
ATOM 951 C CA . TRP A 1 117 ? 0.241 -2.142 -14.300 1.00 84.38 117 TRP A CA 1
ATOM 952 C C . TRP A 1 117 ? 0.888 -1.829 -15.653 1.00 84.38 117 TRP A C 1
ATOM 954 O O . TRP A 1 117 ? 0.359 -2.205 -16.701 1.00 84.38 117 TRP A O 1
ATOM 964 N N . LYS A 1 118 ? 2.060 -1.181 -15.643 1.00 76.25 118 LYS A N 1
ATOM 965 C CA . LYS A 1 118 ? 2.817 -0.834 -16.852 1.00 76.25 118 LYS A CA 1
ATOM 966 C C . LYS A 1 118 ? 3.209 -2.053 -17.671 1.00 76.25 118 LYS A C 1
ATOM 968 O O . LYS A 1 118 ? 3.050 -2.035 -18.891 1.00 76.25 118 LYS A O 1
ATOM 973 N N . LYS A 1 119 ? 3.628 -3.136 -17.015 1.00 75.56 119 LYS A N 1
ATOM 974 C CA . LYS A 1 119 ? 3.949 -4.417 -17.660 1.00 75.56 119 LYS A CA 1
ATOM 975 C C . LYS A 1 119 ? 2.787 -4.939 -18.510 1.00 75.56 119 LYS A C 1
ATOM 977 O O . LYS A 1 119 ? 3.018 -5.528 -19.565 1.00 75.56 119 LYS A O 1
ATOM 982 N N . TYR A 1 120 ? 1.544 -4.726 -18.077 1.00 82.19 120 TYR A N 1
ATOM 983 C CA . TYR A 1 120 ? 0.351 -5.218 -18.771 1.00 82.19 120 TYR A CA 1
ATOM 984 C C . TYR A 1 120 ? -0.417 -4.146 -19.545 1.00 82.19 120 TYR A C 1
ATOM 986 O O . TYR A 1 120 ? -1.420 -4.469 -20.179 1.00 82.19 120 TYR A O 1
ATOM 994 N N . GLU A 1 121 ? 0.068 -2.907 -19.583 1.00 84.50 121 GLU A N 1
ATOM 995 C CA . GLU A 1 121 ? -0.652 -1.765 -20.149 1.00 84.50 121 GLU A CA 1
ATOM 996 C C . GLU A 1 121 ? -1.071 -1.992 -21.607 1.00 84.50 121 GLU A C 1
ATOM 998 O O . GLU A 1 121 ? -2.241 -1.826 -21.940 1.00 84.50 121 GLU A O 1
ATOM 1003 N N . GLN A 1 122 ? -0.170 -2.490 -22.461 1.00 81.06 122 GLN A N 1
ATOM 1004 C CA . GLN A 1 122 ? -0.503 -2.808 -23.857 1.00 81.06 122 GLN A CA 1
ATOM 1005 C C . GLN A 1 122 ? -1.589 -3.891 -23.976 1.00 81.06 122 GLN A C 1
ATOM 1007 O O . GLN A 1 122 ? -2.448 -3.831 -24.860 1.00 81.06 122 GLN A O 1
ATOM 1012 N N . THR A 1 123 ? -1.571 -4.880 -23.077 1.00 85.69 123 THR A N 1
ATOM 1013 C CA . THR A 1 123 ? -2.588 -5.941 -23.032 1.00 85.69 123 THR A CA 1
ATOM 1014 C C . THR A 1 123 ? -3.934 -5.363 -22.604 1.00 85.69 123 THR A C 1
ATOM 1016 O O . THR A 1 123 ? -4.951 -5.642 -23.238 1.00 85.69 123 THR A O 1
ATOM 1019 N N . LEU A 1 124 ? -3.939 -4.495 -21.589 1.00 90.69 124 LEU A N 1
ATOM 1020 C CA . LEU A 1 124 ? -5.134 -3.798 -21.120 1.00 90.69 124 LEU A CA 1
ATOM 1021 C C . LEU A 1 124 ? -5.723 -2.893 -22.206 1.00 90.69 124 LEU A C 1
ATOM 1023 O O . LEU A 1 124 ? -6.931 -2.926 -22.419 1.00 90.69 124 LEU A O 1
ATOM 1027 N N . THR A 1 125 ? -4.899 -2.149 -22.950 1.00 91.56 125 THR A N 1
ATOM 1028 C CA . THR A 1 125 ? -5.357 -1.314 -24.073 1.00 91.56 125 THR A CA 1
ATOM 1029 C C . THR A 1 125 ? -6.071 -2.144 -25.140 1.00 91.56 125 THR A C 1
ATOM 1031 O O . THR A 1 125 ? -7.129 -1.745 -25.626 1.00 91.56 125 THR A O 1
ATOM 1034 N N . ARG A 1 126 ? -5.549 -3.334 -25.471 1.00 90.56 126 ARG A N 1
ATOM 1035 C CA . ARG A 1 126 ? -6.229 -4.267 -26.387 1.00 90.56 126 ARG A CA 1
ATOM 1036 C C . ARG A 1 126 ? -7.525 -4.792 -25.780 1.00 90.56 126 ARG A C 1
ATOM 1038 O O . ARG A 1 126 ? -8.547 -4.829 -26.462 1.00 90.56 126 ARG A O 1
ATOM 1045 N N . PHE A 1 127 ? -7.519 -5.150 -24.499 1.00 93.69 127 PHE A N 1
ATOM 1046 C CA . PHE A 1 127 ? -8.690 -5.713 -23.834 1.00 93.69 127 PHE A CA 1
ATOM 1047 C C . PHE A 1 127 ? -9.834 -4.699 -23.674 1.00 93.69 127 PHE A C 1
ATOM 1049 O O . PHE A 1 127 ? -11.005 -5.038 -23.867 1.00 93.69 127 PHE A O 1
ATOM 1056 N N . LEU A 1 128 ? -9.503 -3.422 -23.460 1.00 94.19 128 LEU A N 1
ATOM 1057 C CA . LEU A 1 128 ? -10.433 -2.290 -23.470 1.00 94.19 128 LEU A CA 1
ATOM 1058 C C . LEU A 1 128 ? -11.187 -2.141 -24.800 1.00 94.19 128 LEU A C 1
ATOM 1060 O O . LEU A 1 128 ? -12.136 -1.374 -24.863 1.00 94.19 128 LEU A O 1
ATOM 1064 N N . THR A 1 129 ? -10.852 -2.876 -25.866 1.00 92.75 129 THR A N 1
ATOM 1065 C CA . THR A 1 129 ? -11.695 -2.945 -27.075 1.00 92.75 129 THR A CA 1
ATOM 1066 C C . THR A 1 129 ? -12.949 -3.816 -26.910 1.00 92.75 129 THR A C 1
ATOM 1068 O O . THR A 1 129 ? -13.825 -3.804 -27.777 1.00 92.75 129 THR A O 1
ATOM 1071 N N . SER A 1 130 ? -13.041 -4.580 -25.819 1.00 93.00 130 SER A N 1
ATOM 1072 C CA . SER A 1 130 ? -14.061 -5.613 -25.613 1.00 93.00 130 SER A CA 1
ATOM 1073 C C . SER A 1 130 ? -14.740 -5.557 -24.244 1.00 93.00 130 SER A C 1
ATOM 1075 O O . SER A 1 130 ? -15.791 -6.170 -24.076 1.00 93.00 130 SER A O 1
ATOM 1077 N N . VAL A 1 131 ? -14.174 -4.855 -23.261 1.00 96.75 131 VAL A N 1
ATOM 1078 C CA . VAL A 1 131 ? -14.720 -4.764 -21.894 1.00 96.75 131 VAL A CA 1
ATOM 1079 C C . VAL A 1 131 ? -14.664 -3.334 -21.362 1.00 96.75 131 VAL A C 1
ATOM 1081 O O . VAL A 1 131 ? -14.035 -2.463 -21.963 1.00 96.75 131 VAL A O 1
ATOM 1084 N N . LYS A 1 132 ? -15.331 -3.087 -20.230 1.00 97.94 132 LYS A N 1
ATOM 1085 C CA . LYS A 1 132 ? -15.173 -1.854 -19.451 1.00 97.94 132 LYS A CA 1
ATOM 1086 C C . LYS A 1 132 ? -14.268 -2.107 -18.244 1.00 97.94 132 LYS A C 1
ATOM 1088 O O . LYS A 1 132 ? -14.385 -3.150 -17.608 1.00 97.94 132 LYS A O 1
ATOM 1093 N N . ILE A 1 133 ? -13.411 -1.151 -17.913 1.00 97.56 133 ILE A N 1
ATOM 1094 C CA . ILE A 1 133 ? -12.593 -1.141 -16.698 1.00 97.56 133 ILE A CA 1
ATOM 1095 C C . ILE A 1 133 ? -12.889 0.169 -15.965 1.00 97.56 133 ILE A C 1
ATOM 1097 O O . ILE A 1 133 ? -12.739 1.254 -16.530 1.00 97.56 133 ILE A O 1
ATOM 1101 N N . VAL A 1 134 ? -13.345 0.061 -14.720 1.00 97.88 134 VAL A N 1
ATOM 1102 C CA . VAL A 1 134 ? -13.624 1.201 -13.845 1.00 97.88 134 VAL A CA 1
ATOM 1103 C C . VAL A 1 134 ? -12.679 1.135 -12.657 1.00 97.88 134 VAL A C 1
ATOM 1105 O O . VAL A 1 134 ? -12.650 0.142 -11.931 1.00 97.88 134 VAL A O 1
ATOM 1108 N N . LEU A 1 135 ? -11.900 2.197 -12.483 1.00 96.69 135 LEU A N 1
ATOM 1109 C CA . LEU A 1 135 ? -10.865 2.291 -11.465 1.00 96.69 135 LEU A CA 1
ATOM 1110 C C . LEU A 1 135 ? -11.258 3.322 -10.412 1.00 96.69 135 LEU A C 1
ATOM 1112 O O . LEU A 1 135 ? -11.802 4.374 -10.758 1.00 96.69 135 LEU A O 1
ATOM 1116 N N . THR A 1 136 ? -10.921 3.077 -9.150 1.00 96.38 136 THR A N 1
ATOM 1117 C CA . THR A 1 136 ? -10.773 4.169 -8.176 1.00 96.38 136 THR A CA 1
ATOM 1118 C C . THR A 1 136 ? -9.296 4.488 -7.989 1.00 96.38 136 THR A C 1
ATOM 1120 O O . THR A 1 136 ? -8.453 3.615 -8.153 1.00 96.38 136 THR A O 1
ATOM 1123 N N . CYS A 1 137 ? -8.959 5.749 -7.728 1.00 92.19 137 CYS A N 1
ATOM 1124 C CA . CYS A 1 137 ? -7.578 6.159 -7.483 1.00 92.19 137 CYS A CA 1
ATOM 1125 C C . CYS A 1 137 ? -7.533 7.399 -6.586 1.00 92.19 137 CYS A C 1
ATOM 1127 O O . CYS A 1 137 ? -8.493 8.174 -6.512 1.00 92.19 137 CYS A O 1
ATOM 1129 N N . ARG A 1 138 ? -6.401 7.671 -5.934 1.00 89.25 138 ARG A N 1
ATOM 1130 C CA . ARG A 1 138 ? -6.205 8.978 -5.294 1.00 89.25 138 ARG A CA 1
ATOM 1131 C C . ARG A 1 138 ? -5.905 10.074 -6.303 1.00 89.25 138 ARG A C 1
ATOM 1133 O O . ARG A 1 138 ? -5.198 9.855 -7.285 1.00 89.25 138 ARG A O 1
ATOM 1140 N N . LYS A 1 139 ? -6.392 11.284 -6.005 1.00 88.12 139 LYS A N 1
ATOM 1141 C CA . LYS A 1 139 ? -6.094 12.498 -6.781 1.00 88.12 139 LYS A CA 1
ATOM 1142 C C . LYS A 1 139 ? -4.586 12.777 -6.821 1.00 88.12 139 LYS A C 1
ATOM 1144 O O . LYS A 1 139 ? -4.042 12.985 -7.895 1.00 88.12 139 LYS A O 1
ATOM 1149 N N . CYS A 1 140 ? -3.896 12.710 -5.682 1.00 79.25 140 CYS A N 1
ATOM 1150 C CA . CYS A 1 140 ? -2.440 12.902 -5.621 1.00 79.25 140 CYS A CA 1
ATOM 1151 C C . CYS A 1 140 ? -1.666 11.927 -6.523 1.00 79.25 140 CYS A C 1
ATOM 1153 O O . CYS A 1 140 ? -0.663 12.318 -7.103 1.00 79.25 140 CYS A O 1
ATOM 1155 N N . ILE A 1 141 ? -2.159 10.696 -6.674 1.00 83.50 141 ILE A N 1
ATOM 1156 C CA . ILE A 1 141 ? -1.518 9.648 -7.468 1.00 83.50 141 ILE A CA 1
ATOM 1157 C C . ILE A 1 141 ? -1.782 9.848 -8.962 1.00 83.50 141 ILE A C 1
ATOM 1159 O O . ILE A 1 141 ? -0.848 9.915 -9.750 1.00 83.50 141 ILE A O 1
ATOM 1163 N N . VAL A 1 142 ? -3.043 10.008 -9.371 1.00 86.38 142 VAL A N 1
ATOM 1164 C CA . VAL A 1 142 ? -3.391 10.099 -10.801 1.00 86.38 142 VAL A CA 1
ATOM 1165 C C . VAL A 1 142 ? -2.843 11.366 -11.480 1.00 86.38 142 VAL A C 1
ATOM 1167 O O . VAL A 1 142 ? -2.703 11.421 -12.703 1.00 86.38 142 VAL A O 1
ATOM 1170 N N . PHE A 1 143 ? -2.564 12.417 -10.704 1.00 81.88 143 PHE A N 1
ATOM 1171 C CA . PHE A 1 143 ? -1.977 13.667 -11.197 1.00 81.88 143 PHE A CA 1
ATOM 1172 C C . PHE A 1 143 ? -0.464 13.764 -10.985 1.00 81.88 143 PHE A C 1
ATOM 1174 O O . PHE A 1 143 ? 0.126 14.769 -11.380 1.00 81.88 143 PHE A O 1
ATOM 1181 N N . ASP A 1 144 ? 0.169 12.745 -10.410 1.00 78.06 144 ASP A N 1
ATOM 1182 C CA . ASP A 1 144 ? 1.623 12.688 -10.312 1.00 78.06 144 ASP A CA 1
ATOM 1183 C C . ASP A 1 144 ? 2.239 12.652 -11.724 1.00 78.06 144 ASP A C 1
ATOM 1185 O O . ASP A 1 144 ? 1.752 11.960 -12.621 1.00 78.06 144 ASP A O 1
ATOM 1189 N N . THR A 1 145 ? 3.309 13.419 -11.943 1.00 65.62 145 THR A N 1
ATOM 1190 C CA . THR A 1 145 ? 3.971 13.560 -13.253 1.00 65.62 145 THR A CA 1
ATOM 1191 C C . THR A 1 145 ? 4.548 12.246 -13.773 1.00 65.62 145 THR A C 1
ATOM 1193 O O . THR A 1 145 ? 4.756 12.089 -14.979 1.00 65.62 145 THR A O 1
ATOM 1196 N N . ARG A 1 146 ? 4.788 11.308 -12.858 1.00 64.69 146 ARG A N 1
ATOM 1197 C CA . ARG A 1 146 ? 5.338 9.975 -13.088 1.00 64.69 146 ARG A CA 1
ATOM 1198 C C . ARG A 1 146 ? 4.310 8.986 -13.638 1.00 64.69 146 ARG A C 1
ATOM 1200 O O . ARG A 1 146 ? 4.673 8.018 -14.309 1.00 64.69 146 ARG A O 1
ATOM 1207 N N . VAL A 1 147 ? 3.026 9.242 -13.386 1.00 75.06 147 VAL A N 1
ATOM 1208 C CA . VAL A 1 147 ? 1.919 8.403 -13.848 1.00 75.06 147 VAL A CA 1
ATOM 1209 C C . VAL A 1 147 ? 1.597 8.729 -15.309 1.00 75.06 147 VAL A C 1
ATOM 1211 O O . VAL A 1 147 ? 1.288 9.866 -15.662 1.00 75.06 147 VAL A O 1
ATOM 1214 N N . LYS A 1 148 ? 1.701 7.719 -16.175 1.00 77.38 148 LYS A N 1
ATOM 1215 C CA . LYS A 1 148 ? 1.677 7.826 -17.642 1.00 77.38 148 LYS A CA 1
ATOM 1216 C C . LYS A 1 148 ? 0.748 6.797 -18.279 1.00 77.38 148 LYS A C 1
ATOM 1218 O O . LYS A 1 148 ? 0.303 5.856 -17.622 1.00 77.38 148 LYS A O 1
ATOM 1223 N N . GLY A 1 149 ? 0.542 6.916 -19.591 1.00 83.31 149 GLY A N 1
ATOM 1224 C CA . GLY A 1 149 ? -0.186 5.934 -20.401 1.00 83.31 149 GLY A CA 1
ATOM 1225 C C . GLY A 1 149 ? -1.695 5.981 -20.158 1.00 83.31 149 GLY A C 1
ATOM 1226 O O . GLY A 1 149 ? -2.296 7.039 -20.318 1.00 83.31 149 GLY A O 1
ATOM 1227 N N . LEU A 1 150 ? -2.330 4.875 -19.759 1.00 86.31 150 LEU A N 1
ATOM 1228 C CA . LEU A 1 150 ? -3.793 4.810 -19.577 1.00 86.31 150 LEU A CA 1
ATOM 1229 C C . LEU A 1 150 ? -4.333 5.809 -18.534 1.00 86.31 150 LEU A C 1
ATOM 1231 O O . LEU A 1 150 ? -5.497 6.201 -18.599 1.00 86.31 150 LEU A O 1
ATOM 1235 N N . PHE A 1 151 ? -3.487 6.254 -17.603 1.00 86.19 151 PHE A N 1
ATOM 1236 C CA . PHE A 1 151 ? -3.809 7.283 -16.609 1.00 86.19 151 PHE A CA 1
ATOM 1237 C C . PHE A 1 151 ? -3.538 8.726 -17.085 1.00 86.19 151 PHE A C 1
ATOM 1239 O O . PHE A 1 151 ? -3.936 9.678 -16.418 1.00 86.19 151 PHE A O 1
ATOM 1246 N N . GLU A 1 152 ? -2.855 8.917 -18.216 1.00 82.88 152 GLU A N 1
ATOM 1247 C CA . GLU A 1 152 ? -2.489 10.244 -18.737 1.00 82.88 152 GLU A CA 1
ATOM 1248 C C . GLU A 1 152 ? -3.665 10.927 -19.444 1.00 82.88 152 GLU A C 1
ATOM 1250 O O . GLU A 1 152 ? -3.793 12.154 -19.424 1.00 82.88 152 GLU A O 1
ATOM 1255 N N . GLU A 1 153 ? -4.573 10.134 -20.018 1.00 84.81 153 GLU A N 1
ATOM 1256 C CA . GLU A 1 153 ? -5.744 10.640 -20.721 1.00 84.81 153 GLU A CA 1
ATOM 1257 C C . GLU A 1 153 ? -6.765 11.238 -19.735 1.00 84.81 153 GLU A C 1
ATOM 1259 O O . GLU A 1 153 ? -7.664 10.569 -19.219 1.00 84.81 153 GLU A O 1
ATOM 1264 N N . ARG A 1 154 ? -6.651 12.552 -19.495 1.00 86.88 154 ARG A N 1
ATOM 1265 C CA . ARG A 1 154 ? -7.494 13.308 -18.547 1.00 86.88 154 ARG A CA 1
ATOM 1266 C C . ARG A 1 154 ? -8.987 13.202 -18.826 1.00 86.88 154 ARG A C 1
ATOM 1268 O O . ARG A 1 154 ? -9.791 13.316 -17.909 1.00 86.88 154 ARG A O 1
ATOM 1275 N N . SER A 1 155 ? -9.359 12.941 -20.072 1.00 90.31 155 SER A N 1
ATOM 1276 C CA . SER A 1 155 ? -10.749 12.756 -20.470 1.00 90.31 155 SER A CA 1
ATOM 1277 C C . SER A 1 155 ? -11.378 11.489 -19.852 1.00 90.31 155 SER A C 1
ATOM 1279 O O . SER A 1 155 ? -12.601 11.363 -19.879 1.00 90.31 155 SER A O 1
ATOM 1281 N N . ASN A 1 156 ? -10.587 10.526 -19.355 1.00 93.94 156 ASN A N 1
ATOM 1282 C CA . ASN A 1 156 ? -11.059 9.302 -18.684 1.00 93.94 156 ASN A CA 1
ATOM 1283 C C . ASN A 1 156 ? -11.203 9.472 -17.161 1.00 93.94 156 ASN A C 1
ATOM 1285 O O . ASN A 1 156 ? -11.631 8.535 -16.489 1.00 93.94 156 ASN A O 1
ATOM 1289 N N . ILE A 1 157 ? -10.822 10.628 -16.606 1.00 95.31 157 ILE A N 1
ATOM 1290 C CA . ILE A 1 157 ? -10.740 10.849 -15.159 1.00 95.31 157 ILE A CA 1
ATOM 1291 C C . ILE A 1 157 ? -11.885 11.751 -14.695 1.00 95.31 157 ILE A C 1
ATOM 1293 O O . ILE A 1 157 ? -12.079 12.846 -15.220 1.00 95.31 157 ILE A O 1
ATOM 1297 N N . VAL A 1 158 ? -12.593 11.326 -13.649 1.00 96.75 158 VAL A N 1
ATOM 1298 C CA . VAL A 1 158 ? -13.529 12.167 -12.892 1.00 96.75 158 VAL A CA 1
ATOM 1299 C C . VAL A 1 158 ? -12.976 12.361 -11.491 1.00 96.75 158 VAL A C 1
ATOM 1301 O O . VAL A 1 158 ? -12.884 11.410 -10.718 1.00 96.75 158 VAL A O 1
ATOM 1304 N N . VAL A 1 159 ? -12.615 13.597 -11.158 1.00 95.75 159 VAL A N 1
ATOM 1305 C CA . VAL A 1 159 ? -12.162 13.969 -9.815 1.00 95.75 159 VAL A CA 1
ATOM 1306 C C . VAL A 1 159 ? -13.383 14.366 -8.998 1.00 95.75 159 VAL A C 1
ATOM 1308 O O . VAL A 1 159 ? -14.018 15.364 -9.312 1.00 95.75 159 VAL A O 1
ATOM 1311 N N . ILE A 1 160 ? -13.754 13.574 -7.993 1.00 94.62 160 ILE A N 1
ATOM 1312 C CA . ILE A 1 160 ? -15.040 13.734 -7.290 1.00 94.62 160 ILE A CA 1
ATOM 1313 C C . ILE A 1 160 ? -15.014 14.783 -6.173 1.00 94.62 160 ILE A C 1
ATOM 1315 O O . ILE A 1 160 ? -16.052 15.111 -5.614 1.00 94.62 160 ILE A O 1
ATOM 1319 N N . ASP A 1 161 ? -13.831 15.287 -5.841 1.00 91.12 161 ASP A N 1
ATOM 1320 C CA . ASP A 1 161 ? -13.553 16.273 -4.795 1.00 91.12 161 ASP A CA 1
ATOM 1321 C C . ASP A 1 161 ? -12.916 17.557 -5.367 1.00 91.12 161 ASP A C 1
ATOM 1323 O O . ASP A 1 161 ? -12.243 18.299 -4.656 1.00 91.12 161 ASP A O 1
ATOM 1327 N N . ASP A 1 162 ? -13.070 17.812 -6.671 1.00 91.19 162 ASP A N 1
ATOM 1328 C CA . ASP A 1 162 ? -12.712 19.095 -7.283 1.00 91.19 162 ASP A CA 1
ATOM 1329 C C . ASP A 1 162 ? -13.849 20.123 -7.151 1.00 91.19 162 ASP A C 1
ATOM 1331 O O . ASP A 1 162 ? -14.978 19.785 -6.803 1.00 91.19 162 ASP A O 1
ATOM 1335 N N . ASP A 1 163 ? -13.586 21.389 -7.478 1.00 89.00 163 ASP A N 1
ATOM 1336 C CA . ASP A 1 163 ? -14.598 22.454 -7.375 1.00 89.00 163 ASP A CA 1
ATOM 1337 C C . ASP A 1 163 ? -15.850 22.196 -8.227 1.00 89.00 163 ASP A C 1
ATOM 1339 O O . ASP A 1 163 ? -16.916 22.759 -7.974 1.00 89.00 163 ASP A O 1
ATOM 1343 N N . LYS A 1 164 ? -15.741 21.337 -9.248 1.00 90.94 164 LYS A N 1
ATOM 1344 C CA . LYS A 1 164 ? -16.854 21.000 -10.132 1.00 90.94 164 LYS A CA 1
ATOM 1345 C C . LYS A 1 164 ? -17.737 19.910 -9.539 1.00 90.94 164 LYS A C 1
ATOM 1347 O O . LYS A 1 164 ? -18.952 19.999 -9.706 1.00 90.94 164 LYS A O 1
ATOM 1352 N N . ASN A 1 165 ? -17.169 18.894 -8.903 1.00 92.88 165 ASN A N 1
ATOM 1353 C CA . ASN A 1 165 ? -17.859 17.664 -8.521 1.00 92.88 165 ASN A CA 1
ATOM 1354 C C . ASN A 1 165 ? -1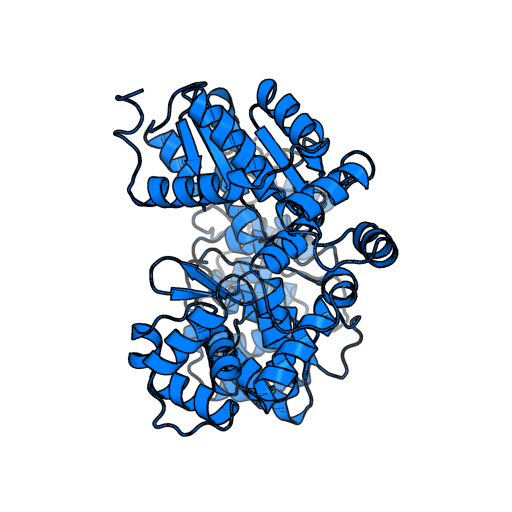7.943 17.444 -7.011 1.00 92.88 165 ASN A C 1
ATOM 1356 O O . ASN A 1 165 ? -18.665 16.530 -6.604 1.00 92.88 165 ASN A O 1
ATOM 1360 N N . LYS A 1 166 ? -17.255 18.260 -6.199 1.00 93.25 166 LYS A N 1
ATOM 1361 C CA . LYS A 1 166 ? -17.337 18.178 -4.741 1.00 93.25 166 LYS A CA 1
ATOM 1362 C C . LYS A 1 166 ? -18.781 18.270 -4.264 1.00 93.25 166 LYS A C 1
ATOM 1364 O O . LYS A 1 166 ? -19.621 18.926 -4.883 1.00 93.25 166 LYS A O 1
ATOM 1369 N N . LEU A 1 167 ? -19.045 17.602 -3.146 1.00 95.12 167 LEU A N 1
ATOM 1370 C CA . LEU A 1 167 ? -20.374 17.541 -2.551 1.00 95.12 167 LEU A CA 1
ATOM 1371 C C . LEU A 1 167 ? -20.880 18.946 -2.225 1.00 95.12 167 LEU A C 1
ATOM 1373 O O . LEU A 1 167 ? -20.233 19.693 -1.489 1.00 95.12 167 LEU A O 1
ATOM 1377 N N . SER A 1 168 ? -22.060 19.268 -2.739 1.00 94.06 168 SER A N 1
ATOM 1378 C CA . SER A 1 168 ? -22.816 20.449 -2.329 1.00 94.06 168 SER A CA 1
ATOM 1379 C C . SER A 1 168 ? -23.407 20.268 -0.931 1.00 94.06 168 SER A C 1
ATOM 1381 O O . SER A 1 168 ? -23.656 19.143 -0.494 1.00 94.06 168 SER A O 1
ATOM 1383 N N . ASP A 1 169 ? -23.725 21.371 -0.256 1.00 93.19 169 ASP A N 1
ATOM 1384 C CA . ASP A 1 169 ? -24.370 21.339 1.064 1.00 93.19 169 ASP A CA 1
ATOM 1385 C C . ASP A 1 169 ? -25.678 20.536 1.054 1.00 93.19 169 ASP A C 1
ATOM 1387 O O . ASP A 1 169 ? -25.969 19.808 1.999 1.00 93.19 169 ASP A O 1
ATOM 1391 N N . SER A 1 170 ? -26.447 20.596 -0.040 1.00 92.56 170 SER A N 1
ATOM 1392 C CA . SER A 1 170 ? -27.670 19.799 -0.193 1.00 92.56 170 SER A CA 1
ATOM 1393 C C . SER A 1 170 ? -27.384 18.297 -0.247 1.00 92.56 170 SER A C 1
ATOM 1395 O O . SER A 1 170 ? -28.130 17.516 0.338 1.00 92.56 170 SER A O 1
ATOM 1397 N N . GLU A 1 171 ? -26.332 17.877 -0.950 1.00 94.38 171 GLU A N 1
ATOM 1398 C CA . GLU A 1 171 ? -25.950 16.461 -1.035 1.00 94.38 171 GLU A CA 1
ATOM 1399 C C . GLU A 1 171 ? -25.368 15.977 0.289 1.00 94.38 171 GLU A C 1
ATOM 1401 O O . GLU A 1 171 ? -25.716 14.895 0.752 1.00 94.38 171 GLU A O 1
ATOM 1406 N N . LYS A 1 172 ? -24.532 16.798 0.936 1.00 93.62 172 LYS A N 1
ATOM 1407 C CA . LYS A 1 172 ? -24.005 16.517 2.273 1.00 93.62 172 LYS A CA 1
ATOM 1408 C C . LYS A 1 172 ? -25.133 16.354 3.294 1.00 93.62 172 LYS A C 1
ATOM 1410 O O . LYS A 1 172 ? -25.115 15.390 4.052 1.00 93.62 172 LYS A O 1
ATOM 1415 N N . CYS A 1 173 ? -26.144 17.227 3.263 1.00 90.81 173 CYS A N 1
ATOM 1416 C CA . CYS A 1 173 ? -27.351 17.102 4.083 1.00 90.81 173 CYS A CA 1
ATOM 1417 C C . CYS A 1 173 ? -28.074 15.771 3.858 1.00 90.81 173 CYS A C 1
ATOM 1419 O O . CYS A 1 173 ? -28.438 15.117 4.827 1.00 90.81 173 CYS A O 1
ATOM 1421 N N . GLN A 1 174 ? -28.268 15.357 2.603 1.00 90.75 174 GLN A N 1
ATOM 1422 C CA . GLN A 1 174 ? -28.933 14.089 2.278 1.00 90.75 174 GLN A CA 1
ATOM 1423 C C . GLN A 1 174 ? -28.121 12.871 2.733 1.00 90.75 174 GLN A C 1
ATOM 1425 O O . GLN A 1 174 ? -28.677 11.911 3.259 1.00 90.75 174 GLN A O 1
ATOM 1430 N N . ILE A 1 175 ? -26.797 12.909 2.561 1.00 91.00 175 ILE A N 1
ATOM 1431 C CA . ILE A 1 175 ? -25.904 11.849 3.044 1.00 91.00 175 ILE A CA 1
ATOM 1432 C C . ILE A 1 175 ? -26.001 11.760 4.568 1.00 91.00 175 ILE A C 1
ATOM 1434 O O . ILE A 1 175 ? -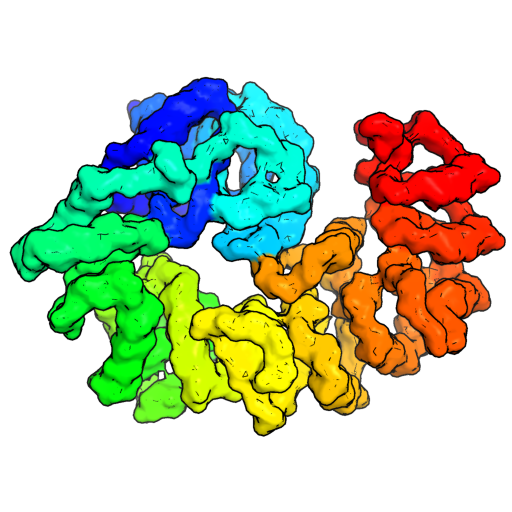26.238 10.682 5.104 1.00 91.00 175 ILE A O 1
ATOM 1438 N N . LEU A 1 176 ? -25.890 12.893 5.264 1.00 88.50 176 LEU A N 1
ATOM 1439 C CA . LEU A 1 176 ? -26.024 12.940 6.717 1.00 88.50 176 LEU A CA 1
ATOM 1440 C C . LEU A 1 176 ? -27.405 12.433 7.173 1.00 88.50 176 LEU A C 1
ATOM 1442 O O . LEU A 1 176 ? -27.477 11.680 8.135 1.00 88.50 176 LEU A O 1
ATOM 1446 N N . GLN A 1 177 ? -28.485 12.771 6.462 1.00 84.88 177 GLN A N 1
ATOM 1447 C CA . GLN A 1 177 ? -29.851 12.282 6.712 1.00 84.88 177 GLN A CA 1
ATOM 1448 C C . GLN A 1 177 ? -29.968 10.759 6.628 1.00 84.88 177 GLN A C 1
ATOM 1450 O O . GLN A 1 177 ? -30.572 10.141 7.499 1.00 84.88 177 GLN A O 1
ATOM 1455 N N . ASN A 1 178 ? -29.379 10.145 5.601 1.00 84.38 178 ASN A N 1
ATOM 1456 C CA . ASN A 1 178 ? -29.442 8.693 5.417 1.00 84.38 178 ASN A CA 1
ATOM 1457 C C . ASN A 1 178 ? -28.705 7.925 6.519 1.00 84.38 178 ASN A C 1
ATOM 1459 O O . ASN A 1 178 ? -29.056 6.790 6.831 1.00 84.38 178 ASN A O 1
ATOM 1463 N N . PHE A 1 179 ? -27.676 8.543 7.092 1.00 76.81 179 PHE A N 1
ATOM 1464 C CA . PHE A 1 179 ? -26.836 7.931 8.111 1.00 76.81 179 PHE A CA 1
ATOM 1465 C C . PHE A 1 179 ? -27.219 8.343 9.538 1.00 76.81 179 PHE A C 1
ATOM 1467 O O . PHE A 1 179 ? -26.846 7.655 10.480 1.00 76.81 179 PHE A O 1
ATOM 1474 N N . THR A 1 180 ? -27.985 9.419 9.733 1.00 70.25 180 THR A N 1
ATO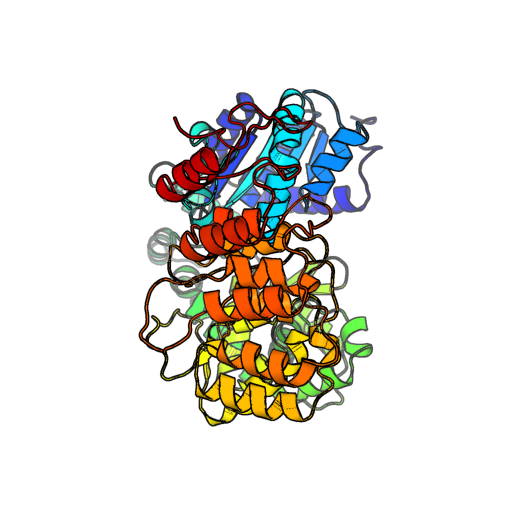M 1475 C CA . THR A 1 180 ? -28.344 9.923 11.065 1.00 70.25 180 THR A CA 1
ATOM 1476 C C . THR A 1 180 ? -29.855 10.024 11.238 1.00 70.25 180 THR A C 1
ATOM 1478 O O . THR A 1 180 ? -30.551 10.766 10.549 1.00 70.25 180 THR A O 1
ATOM 1481 N N . ASN A 1 181 ? -30.389 9.320 12.236 1.00 63.12 181 ASN A N 1
ATOM 1482 C CA . ASN A 1 181 ? -31.718 9.626 12.748 1.00 63.12 181 ASN A CA 1
ATOM 1483 C C . ASN A 1 181 ? -31.601 10.950 13.516 1.00 63.12 181 ASN A C 1
ATOM 1485 O O . ASN A 1 181 ? -31.321 10.900 14.704 1.00 63.12 181 ASN A O 1
ATOM 1489 N N . HIS A 1 182 ? -31.786 12.102 12.858 1.00 55.62 182 HIS A N 1
ATOM 1490 C CA . HIS A 1 182 ? -31.660 13.505 13.333 1.00 55.62 182 HIS A CA 1
ATOM 1491 C C . HIS A 1 182 ? -32.150 13.898 14.744 1.00 55.62 182 HIS A C 1
ATOM 1493 O O . HIS A 1 182 ? -32.097 15.073 15.104 1.00 55.62 182 HIS A O 1
ATOM 1499 N N . LYS A 1 183 ? -32.673 12.974 15.545 1.00 55.38 183 LYS A N 1
ATOM 1500 C CA . LYS A 1 183 ? -33.095 13.165 16.928 1.00 55.38 183 LYS A CA 1
ATOM 1501 C C . LYS A 1 183 ? -31.883 13.472 17.827 1.00 55.38 183 LYS A C 1
ATOM 1503 O O . LYS A 1 183 ? -31.463 12.619 18.594 1.00 55.38 183 LYS A O 1
ATOM 1508 N N . GLY A 1 184 ? -31.330 14.681 17.729 1.00 61.94 184 GLY A N 1
ATOM 1509 C CA . GLY A 1 184 ? -30.288 15.163 18.644 1.00 61.94 184 GLY A CA 1
ATOM 1510 C C . GLY A 1 184 ? -29.478 16.364 18.150 1.00 61.94 184 GLY A C 1
ATOM 1511 O O . GLY A 1 184 ? -29.157 17.238 18.950 1.00 61.94 184 GLY A O 1
ATOM 1512 N N . ILE A 1 185 ? -29.211 16.460 16.843 1.00 73.25 185 ILE A N 1
ATOM 1513 C CA . ILE A 1 185 ? -28.240 17.430 16.311 1.00 73.25 185 ILE A CA 1
ATOM 1514 C C . ILE A 1 185 ? -28.892 18.800 16.063 1.00 73.25 185 ILE A C 1
ATOM 1516 O O . ILE A 1 185 ? -29.876 18.908 15.324 1.00 73.25 185 ILE A O 1
ATOM 1520 N N . SER A 1 186 ? -28.330 19.867 16.644 1.00 80.50 186 SER A N 1
ATOM 1521 C CA . SER A 1 186 ? -28.808 21.243 16.431 1.00 80.50 186 SER A CA 1
ATOM 1522 C C . SER A 1 186 ? -28.597 21.715 14.982 1.00 80.50 186 SER A C 1
ATOM 1524 O O . SER A 1 186 ? -27.694 21.252 14.278 1.00 80.50 186 SER A O 1
ATOM 1526 N N . LYS A 1 187 ? -29.407 22.678 14.518 1.00 83.12 187 LYS A N 1
ATOM 1527 C CA . LYS A 1 187 ? -29.265 23.242 13.162 1.00 83.12 187 LYS A CA 1
ATOM 1528 C C . LYS A 1 187 ? -27.924 23.957 12.984 1.00 83.12 187 LYS A C 1
ATOM 1530 O O . LYS A 1 187 ? -27.367 23.945 11.889 1.00 83.12 187 LYS A O 1
ATOM 1535 N N . GLU A 1 188 ? -27.421 24.579 14.043 1.00 84.75 188 GLU A N 1
ATOM 1536 C CA . GLU A 1 188 ? -26.124 25.246 14.097 1.00 84.75 188 GLU A CA 1
ATOM 1537 C C . GLU A 1 188 ? -24.991 24.227 13.932 1.00 84.75 188 GLU A C 1
ATOM 1539 O O . GLU A 1 188 ? -24.127 24.405 13.076 1.00 84.75 188 GLU A O 1
ATOM 1544 N N . THR A 1 189 ? -25.050 23.112 14.664 1.00 85.19 189 THR A N 1
ATOM 1545 C CA . THR A 1 189 ? -24.088 22.006 14.550 1.00 85.19 189 THR A CA 1
ATOM 1546 C C . THR A 1 189 ? -24.077 21.417 13.141 1.00 85.19 189 THR A C 1
ATOM 1548 O O . THR A 1 189 ? -23.006 21.208 12.579 1.00 85.19 189 THR A O 1
ATOM 1551 N N . ILE A 1 190 ? -25.250 21.213 12.526 1.00 86.75 190 ILE A N 1
ATOM 1552 C CA . ILE A 1 190 ? -25.338 20.728 11.140 1.00 86.75 190 ILE A CA 1
ATOM 1553 C C . ILE A 1 190 ? -24.606 21.683 10.192 1.00 86.75 190 ILE A C 1
ATOM 1555 O O . ILE A 1 190 ? -23.811 21.223 9.381 1.00 86.75 190 ILE A O 1
ATOM 1559 N N . LYS A 1 191 ? -24.807 23.004 10.304 1.00 88.69 191 LYS A N 1
ATOM 1560 C CA . LYS A 1 191 ? -24.114 23.979 9.440 1.00 88.69 191 LYS A CA 1
ATOM 1561 C C . LYS A 1 191 ? -22.593 23.877 9.535 1.00 88.69 191 LYS A C 1
ATOM 1563 O O . LYS A 1 191 ? -21.928 24.003 8.513 1.00 88.69 191 LYS A O 1
ATOM 1568 N N . GLU A 1 192 ? -22.051 23.647 10.727 1.00 90.75 192 GLU A N 1
ATOM 1569 C CA . GLU A 1 192 ? -20.609 23.451 10.903 1.00 90.75 192 GLU A CA 1
ATOM 1570 C C . GLU A 1 192 ? -20.140 22.103 10.330 1.00 90.75 192 GLU A C 1
ATOM 1572 O O . GLU A 1 192 ? -19.144 22.064 9.611 1.00 90.75 192 GLU A O 1
ATOM 1577 N N . ILE A 1 193 ? -20.898 21.019 10.538 1.00 90.69 193 ILE A N 1
ATOM 1578 C CA . ILE A 1 193 ? -20.612 19.696 9.951 1.00 90.69 193 ILE A CA 1
ATOM 1579 C C . ILE A 1 193 ? -20.561 19.766 8.414 1.00 90.69 193 ILE A C 1
ATOM 1581 O O . ILE A 1 193 ? -19.684 19.166 7.794 1.00 90.69 193 ILE A O 1
ATOM 1585 N N . LEU A 1 194 ? -21.454 20.527 7.773 1.00 91.81 194 LEU A N 1
ATOM 1586 C CA . LEU A 1 194 ? -21.484 20.661 6.309 1.00 91.81 194 LEU A CA 1
ATOM 1587 C C . LEU A 1 194 ? -20.233 21.346 5.733 1.00 91.81 194 LEU A C 1
ATOM 1589 O O . LEU A 1 194 ? -19.914 21.127 4.562 1.00 91.81 194 LEU A O 1
ATOM 1593 N N . LYS A 1 195 ? -19.481 22.114 6.534 1.00 92.12 195 LYS A N 1
ATOM 1594 C CA . LYS A 1 195 ? -18.209 22.720 6.101 1.00 92.12 195 LYS A CA 1
ATOM 1595 C C . LYS A 1 195 ? -17.082 21.696 5.957 1.00 92.12 195 LYS A C 1
ATOM 1597 O O . LYS A 1 195 ? -16.099 21.980 5.282 1.00 92.12 195 LYS A O 1
ATOM 1602 N N . VAL A 1 196 ? -17.217 20.505 6.541 1.00 91.44 196 VAL A N 1
ATOM 1603 C CA . VAL A 1 196 ? -16.199 19.449 6.471 1.00 91.44 196 VAL A CA 1
ATOM 1604 C C . VAL A 1 196 ? -16.085 18.929 5.038 1.00 91.44 196 VAL A C 1
ATOM 1606 O O . VAL A 1 196 ? -17.066 18.476 4.441 1.00 91.44 196 VAL A O 1
ATOM 1609 N N . GLU A 1 197 ? -14.888 19.013 4.459 1.00 87.44 197 GLU A N 1
ATOM 1610 C CA . GLU A 1 197 ? -14.612 18.540 3.095 1.00 87.44 197 GLU A CA 1
ATOM 1611 C C . GLU A 1 197 ? -13.934 17.161 3.084 1.00 87.44 197 GLU A C 1
ATOM 1613 O O . GLU A 1 197 ? -14.254 16.323 2.242 1.00 87.44 197 GLU A O 1
ATOM 1618 N N . THR A 1 198 ? -13.056 16.876 4.048 1.00 86.25 198 THR A N 1
ATOM 1619 C CA . THR A 1 198 ? -12.310 15.614 4.118 1.00 86.25 198 THR A CA 1
ATOM 1620 C C . THR A 1 198 ? -13.104 14.523 4.835 1.00 86.25 198 THR A C 1
ATOM 1622 O O . THR A 1 198 ? -13.833 14.782 5.784 1.00 86.25 198 THR A O 1
ATOM 1625 N N . TYR A 1 199 ? -12.996 13.277 4.361 1.00 88.06 199 TYR A N 1
ATOM 1626 C CA . TYR A 1 199 ? -13.648 12.093 4.945 1.00 88.06 199 TYR A CA 1
ATOM 1627 C C . TYR A 1 199 ? -15.180 12.146 5.124 1.00 88.06 199 TYR A C 1
ATOM 1629 O O . TYR A 1 199 ? -15.737 11.206 5.677 1.00 88.06 199 TYR A O 1
ATOM 1637 N N . PHE A 1 200 ? -15.888 13.173 4.640 1.00 91.88 200 PHE A N 1
ATOM 1638 C CA . PHE A 1 200 ? -17.286 13.422 5.015 1.00 91.88 200 PHE A CA 1
ATOM 1639 C C . PHE A 1 200 ? -18.232 12.206 4.852 1.00 91.88 200 PHE A C 1
ATOM 1641 O O . PHE A 1 200 ? -18.872 11.829 5.837 1.00 91.88 200 PHE A O 1
ATOM 1648 N N . PRO A 1 201 ? -18.298 11.514 3.690 1.00 91.12 201 PRO A N 1
ATOM 1649 C CA . PRO A 1 201 ? -19.110 10.298 3.564 1.00 91.12 201 PRO A CA 1
ATOM 1650 C C . PRO A 1 201 ? -18.690 9.166 4.509 1.00 91.12 201 PRO A C 1
ATOM 1652 O O . PRO A 1 201 ? -19.547 8.466 5.045 1.00 91.12 201 PRO A O 1
ATOM 1655 N N . LEU A 1 202 ? -17.381 8.987 4.718 1.00 89.50 202 LEU A N 1
ATOM 1656 C CA . LEU A 1 202 ? -16.846 7.984 5.640 1.00 89.50 202 LEU A CA 1
ATOM 1657 C C . LEU A 1 202 ? -17.277 8.280 7.081 1.00 89.50 202 LEU A C 1
ATOM 1659 O O . LEU A 1 202 ? -17.772 7.384 7.757 1.00 89.50 202 LEU A O 1
ATOM 1663 N N . LEU A 1 203 ? -17.147 9.533 7.523 1.00 89.44 203 LEU A N 1
ATOM 1664 C CA . LEU A 1 203 ? -17.545 9.963 8.862 1.00 89.44 203 LEU A 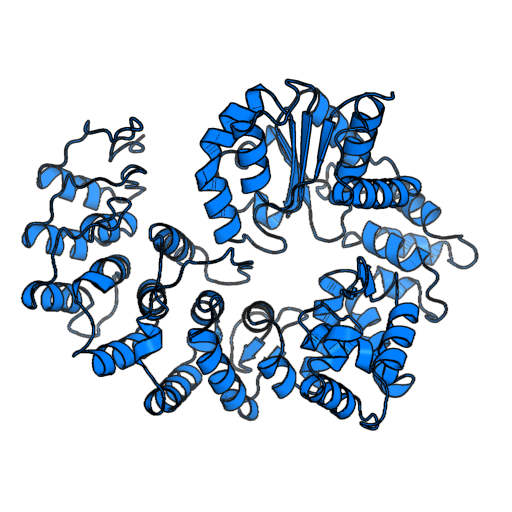CA 1
ATOM 1665 C C . LEU A 1 203 ? -19.050 9.775 9.073 1.00 89.44 203 LEU A C 1
ATOM 1667 O O . LEU A 1 203 ? -19.451 9.207 10.084 1.00 89.44 203 LEU A O 1
ATOM 1671 N N . CYS A 1 204 ? -19.888 10.128 8.092 1.00 88.12 204 CYS A N 1
ATOM 1672 C CA . CYS A 1 204 ? -21.328 9.857 8.168 1.00 88.12 204 CYS A CA 1
ATOM 1673 C C . CYS A 1 204 ? -21.611 8.356 8.348 1.00 88.12 204 CYS A C 1
ATOM 1675 O O . CYS A 1 204 ? -22.364 7.972 9.241 1.00 88.12 204 CYS A O 1
ATOM 1677 N N . LYS A 1 205 ? -20.961 7.497 7.549 1.00 86.19 205 LYS A N 1
ATOM 1678 C CA . LYS A 1 205 ? -21.116 6.034 7.628 1.00 86.19 205 LYS A CA 1
ATOM 1679 C C . LYS A 1 205 ? -20.716 5.477 9.000 1.00 86.19 205 LYS A C 1
ATOM 1681 O O . LYS A 1 205 ? -21.404 4.601 9.516 1.00 86.19 205 LYS A O 1
ATOM 1686 N N . MET A 1 206 ? -19.625 5.976 9.580 1.00 84.06 206 MET A N 1
ATOM 1687 C CA . MET A 1 206 ? -19.146 5.567 10.907 1.00 84.06 206 MET A CA 1
ATOM 1688 C C . MET A 1 206 ? -20.076 6.051 12.025 1.00 84.06 206 MET A C 1
ATOM 1690 O O . MET A 1 206 ? -20.381 5.295 12.943 1.00 84.06 206 MET A O 1
ATOM 1694 N N . PHE A 1 207 ? -20.577 7.284 11.923 1.00 82.19 207 PHE A N 1
ATOM 1695 C CA . PHE A 1 207 ? -21.498 7.862 12.902 1.00 82.19 207 PHE A CA 1
ATOM 1696 C C . PHE A 1 207 ? -22.836 7.105 12.964 1.00 82.19 207 PHE A C 1
ATOM 1698 O O . PHE A 1 207 ? -23.399 6.917 14.041 1.00 82.19 207 PHE A O 1
ATOM 1705 N N . ALA A 1 208 ? -23.324 6.604 11.823 1.00 75.94 208 ALA A N 1
ATOM 1706 C CA . ALA A 1 208 ? -24.602 5.895 11.714 1.00 75.94 208 ALA A CA 1
ATOM 1707 C C . ALA A 1 208 ? -24.738 4.649 12.589 1.00 75.94 208 ALA A C 1
ATOM 1709 O O . ALA A 1 208 ? -25.849 4.231 12.917 1.00 75.94 208 ALA A O 1
ATOM 1710 N N . ARG A 1 209 ? -23.619 4.018 12.949 1.00 69.06 209 ARG A N 1
ATOM 1711 C CA . ARG A 1 209 ? -23.618 2.753 13.690 1.00 69.06 209 ARG A CA 1
ATOM 1712 C C . ARG A 1 209 ? -23.765 2.938 15.207 1.00 69.06 209 ARG A C 1
ATOM 1714 O O . ARG A 1 209 ? -23.424 2.035 15.957 1.00 69.06 209 ARG A O 1
ATOM 1721 N N . ASN A 1 210 ? -24.350 4.066 15.635 1.00 56.56 210 ASN A N 1
ATOM 1722 C CA . ASN A 1 210 ? -24.710 4.396 17.017 1.00 56.56 210 ASN A CA 1
ATOM 1723 C C . ASN A 1 210 ? -23.570 4.127 17.999 1.00 56.56 210 ASN A C 1
ATOM 1725 O O . ASN A 1 210 ? -23.654 3.255 18.865 1.00 56.56 210 ASN A O 1
ATOM 1729 N N . TRP A 1 211 ? -22.507 4.919 17.897 1.00 56.09 211 TRP A N 1
ATOM 1730 C CA . TRP A 1 211 ? -21.546 4.981 18.984 1.00 56.09 211 TRP A CA 1
ATOM 1731 C C . TRP A 1 211 ? -22.139 5.836 20.120 1.00 56.09 211 TRP A C 1
ATOM 1733 O O . TRP A 1 211 ? -22.209 7.058 20.038 1.00 56.09 211 TRP A O 1
ATOM 1743 N N . ILE A 1 212 ? -22.654 5.158 21.151 1.00 52.84 212 ILE A N 1
ATOM 1744 C CA . ILE A 1 212 ? -23.571 5.684 22.188 1.00 52.84 212 ILE A CA 1
ATOM 1745 C C . ILE A 1 212 ? -22.897 6.649 23.198 1.00 52.84 212 ILE A C 1
ATOM 1747 O O . ILE A 1 212 ? -23.543 7.093 24.146 1.00 52.84 212 ILE A O 1
ATOM 1751 N N . HIS A 1 213 ? -21.623 7.027 23.025 1.00 52.53 213 HIS A N 1
ATOM 1752 C CA . HIS A 1 213 ? -20.839 7.581 24.140 1.00 52.53 213 HIS A CA 1
ATOM 1753 C C . HIS A 1 213 ? -20.062 8.897 23.938 1.00 52.53 213 HIS A C 1
ATOM 1755 O O . HIS A 1 213 ? -19.422 9.310 24.903 1.00 52.53 213 HIS A O 1
ATOM 1761 N N . SER A 1 214 ? -20.167 9.646 22.825 1.00 53.81 214 SER A N 1
ATOM 1762 C CA . SER A 1 214 ? -19.610 11.021 22.798 1.00 53.81 214 SER A CA 1
ATOM 1763 C C . SER A 1 214 ? -20.671 12.082 22.991 1.00 53.81 214 SER A C 1
ATOM 1765 O O . SER A 1 214 ? -21.638 12.211 22.250 1.00 53.81 214 SER A O 1
ATOM 1767 N N . THR A 1 215 ? -20.385 12.957 23.941 1.00 54.22 215 THR A N 1
ATOM 1768 C CA . THR A 1 215 ? -21.070 14.225 24.181 1.00 54.22 215 THR A CA 1
ATOM 1769 C C . THR A 1 215 ? -20.723 15.307 23.147 1.00 54.22 215 THR A C 1
ATOM 1771 O O . THR A 1 215 ? -21.084 16.466 23.342 1.00 54.22 215 THR A O 1
ATOM 1774 N N . ASN A 1 216 ? -20.008 14.983 22.056 1.00 70.62 216 ASN A N 1
ATOM 1775 C CA . ASN A 1 216 ? -19.488 15.987 21.124 1.00 70.62 216 ASN A CA 1
ATOM 1776 C C . ASN A 1 216 ? -19.509 15.541 19.651 1.00 70.62 216 ASN A C 1
ATOM 1778 O O . ASN A 1 216 ? -18.471 15.350 19.016 1.00 70.62 216 ASN A O 1
ATOM 1782 N N . GLU A 1 217 ? -20.724 15.414 19.113 1.00 78.81 217 GLU A N 1
ATOM 1783 C CA . GLU A 1 217 ? -21.012 15.099 17.705 1.00 78.81 217 GLU A CA 1
ATOM 1784 C C . GLU A 1 217 ? -20.252 16.014 16.735 1.00 78.81 217 GLU A C 1
ATOM 1786 O O . GLU A 1 217 ? -19.762 15.556 15.710 1.00 78.81 217 GLU A O 1
ATOM 1791 N N . LEU A 1 218 ? -20.104 17.302 17.066 1.00 84.88 218 LEU A N 1
ATOM 1792 C CA . LEU A 1 218 ? -19.422 18.270 16.207 1.00 84.88 218 LEU A CA 1
ATOM 1793 C C . LEU A 1 218 ? -17.945 17.910 16.006 1.00 84.88 218 LEU A C 1
ATOM 1795 O O . LEU A 1 218 ? -17.479 17.849 14.868 1.00 84.88 218 LEU A O 1
ATOM 1799 N N . ARG A 1 219 ? -17.227 17.625 17.103 1.00 86.50 219 ARG A N 1
ATOM 1800 C CA . ARG A 1 219 ? -15.794 17.298 17.057 1.00 86.50 219 ARG A CA 1
ATOM 1801 C C . ARG A 1 219 ? -15.498 16.033 16.268 1.00 86.50 219 ARG A C 1
ATOM 1803 O O . ARG A 1 219 ? -14.465 15.979 15.612 1.00 86.50 219 ARG A O 1
ATOM 1810 N N . PHE A 1 220 ? -16.402 15.054 16.283 1.00 87.69 220 PHE A N 1
ATOM 1811 C CA . PHE A 1 220 ? -16.263 13.849 15.466 1.00 87.69 220 PHE A CA 1
ATOM 1812 C C . PHE A 1 220 ? -16.100 14.180 13.973 1.00 87.69 220 PHE A C 1
ATOM 1814 O O . PHE A 1 220 ? -15.296 13.556 13.282 1.00 87.69 220 PHE A O 1
ATOM 1821 N N . PHE A 1 221 ? -16.830 15.185 13.478 1.00 88.50 221 PHE A N 1
ATOM 1822 C CA . PHE A 1 221 ? -16.755 15.598 12.079 1.00 88.50 221 PHE A CA 1
ATOM 1823 C C . PHE A 1 221 ? -15.643 16.616 11.810 1.00 88.50 221 PHE A C 1
ATOM 1825 O O . PHE A 1 221 ? -14.962 16.508 10.792 1.00 88.50 221 PHE A O 1
ATOM 1832 N N . THR A 1 222 ? -15.465 17.614 12.681 1.00 89.56 222 THR A N 1
ATOM 1833 C CA . THR A 1 222 ? -14.534 18.729 12.429 1.00 89.56 222 THR A CA 1
ATOM 1834 C C . THR A 1 222 ? -13.087 18.408 12.791 1.00 89.56 222 THR A C 1
ATOM 1836 O O . THR A 1 222 ? -12.172 18.922 12.155 1.00 89.56 222 THR A O 1
ATOM 1839 N N . GLU A 1 223 ? -12.872 17.557 13.796 1.00 89.06 223 GLU A N 1
ATOM 1840 C CA . GLU A 1 223 ? -11.562 17.209 14.358 1.00 89.06 223 GLU A CA 1
ATOM 1841 C C . GLU A 1 223 ? -11.442 15.679 14.541 1.00 89.06 223 GLU A C 1
ATOM 1843 O O . GLU A 1 223 ? -11.160 15.208 15.647 1.00 89.06 223 GLU A O 1
ATOM 1848 N N . PRO A 1 224 ? -11.648 14.863 13.484 1.00 88.88 224 PRO A N 1
ATOM 1849 C CA . PRO A 1 224 ? -11.739 13.409 13.622 1.00 88.88 224 PRO A CA 1
ATOM 1850 C C . PRO A 1 224 ? -10.479 12.802 14.248 1.00 88.88 224 PRO A C 1
ATOM 1852 O O . PRO A 1 224 ? -10.582 11.887 15.057 1.00 88.88 224 PRO A O 1
ATOM 1855 N N . THR A 1 225 ? -9.290 13.327 13.933 1.00 87.69 225 THR A N 1
ATOM 1856 C CA . THR A 1 225 ? -8.041 12.840 14.533 1.00 87.69 225 THR A CA 1
ATOM 1857 C C . THR A 1 225 ? -8.044 13.019 16.048 1.00 87.69 225 THR A C 1
ATOM 1859 O O . THR A 1 225 ? -7.904 12.038 16.770 1.00 87.69 225 THR A O 1
ATOM 1862 N N . GLU A 1 226 ? -8.257 14.243 16.541 1.00 88.25 226 GLU A N 1
ATOM 1863 C CA . GLU A 1 226 ? -8.270 14.517 17.984 1.00 88.25 226 GLU A CA 1
ATOM 1864 C C . GLU A 1 226 ? -9.387 13.762 18.702 1.00 88.25 226 GLU A C 1
ATOM 1866 O O . GLU A 1 226 ? -9.225 13.357 19.852 1.00 88.25 226 GLU A O 1
ATOM 1871 N N . PHE A 1 227 ? -10.525 13.577 18.027 1.00 89.75 227 PHE A N 1
ATOM 1872 C CA . PHE A 1 227 ? -11.627 12.777 18.533 1.00 89.75 227 PHE A CA 1
ATOM 1873 C C . PHE A 1 227 ? -11.177 11.331 18.787 1.00 89.75 227 PHE A C 1
ATOM 1875 O O . PHE A 1 227 ? -11.277 10.851 19.914 1.00 89.75 227 PHE A O 1
ATOM 1882 N N . PHE A 1 228 ? -10.628 10.648 17.775 1.00 89.56 228 PHE A N 1
ATOM 1883 C CA . PHE A 1 228 ? -10.216 9.249 17.920 1.00 89.56 228 PHE A CA 1
ATOM 1884 C C . PHE A 1 228 ? -9.041 9.076 18.886 1.00 89.56 228 PHE A C 1
ATOM 1886 O O . PHE A 1 228 ? -8.994 8.072 19.591 1.00 89.56 228 PHE A O 1
ATOM 1893 N N . GLN A 1 229 ? -8.134 10.052 18.978 1.00 90.94 229 GLN A N 1
ATOM 1894 C CA . GLN A 1 229 ? -7.069 10.046 19.986 1.00 90.94 229 GLN A CA 1
ATOM 1895 C C . GLN A 1 229 ? -7.645 10.035 21.405 1.00 90.94 229 GLN A C 1
ATOM 1897 O O . GLN A 1 229 ? -7.312 9.153 22.193 1.00 90.94 229 GLN A O 1
ATOM 1902 N N . LYS A 1 230 ? -8.579 10.949 21.699 1.00 89.81 230 LYS A N 1
ATOM 1903 C CA . LYS A 1 230 ? -9.249 11.018 23.007 1.00 89.81 230 LYS A CA 1
ATOM 1904 C C . LYS A 1 230 ? -10.040 9.753 23.317 1.00 89.81 230 LYS A C 1
ATOM 1906 O O . LYS A 1 230 ? -10.014 9.287 24.447 1.00 89.81 230 LYS A O 1
ATOM 1911 N N . GLU A 1 231 ? -10.709 9.164 22.330 1.00 90.06 231 GLU A N 1
ATOM 1912 C CA . GLU A 1 231 ? -11.428 7.899 22.530 1.00 90.06 231 GLU A CA 1
ATOM 1913 C C . GLU A 1 231 ? -10.498 6.736 22.890 1.00 90.06 231 GLU A C 1
ATOM 1915 O O . GLU A 1 231 ? -10.797 5.937 23.779 1.00 90.06 231 GLU A O 1
ATOM 1920 N N . ILE A 1 232 ? -9.334 6.657 22.247 1.00 92.06 232 ILE A N 1
ATOM 1921 C CA . ILE A 1 232 ? -8.320 5.652 22.576 1.00 92.06 232 ILE A CA 1
ATOM 1922 C C . ILE A 1 232 ? -7.760 5.889 23.986 1.00 92.06 232 ILE A C 1
ATOM 1924 O O . ILE A 1 232 ? -7.601 4.925 24.739 1.00 92.06 232 ILE A O 1
ATOM 1928 N N . GLU A 1 233 ? -7.506 7.145 24.369 1.00 91.12 233 GLU A N 1
ATOM 1929 C CA . GLU A 1 233 ? -7.108 7.521 25.734 1.00 91.12 233 GLU A CA 1
ATOM 1930 C C . GLU A 1 233 ? -8.175 7.109 26.763 1.00 91.12 233 GLU A C 1
ATOM 1932 O O . GLU A 1 233 ? -7.853 6.475 27.770 1.00 91.12 233 GLU A O 1
ATOM 1937 N N . ILE A 1 234 ? -9.458 7.353 26.472 1.00 90.38 234 ILE A N 1
ATOM 1938 C CA . ILE A 1 234 ? -10.577 6.918 27.317 1.00 90.38 234 ILE A CA 1
ATOM 1939 C C . ILE A 1 234 ? -10.576 5.397 27.467 1.00 90.38 234 ILE A C 1
ATOM 1941 O O . ILE A 1 234 ? -10.734 4.906 28.585 1.00 90.38 234 ILE A O 1
ATOM 1945 N N . TYR A 1 235 ? -10.377 4.617 26.400 1.00 91.44 235 TYR A N 1
ATOM 1946 C CA . TYR A 1 235 ? -10.298 3.154 26.519 1.00 91.44 235 TYR A CA 1
ATOM 1947 C C . TYR A 1 235 ? -9.093 2.699 27.338 1.00 91.44 235 TYR A C 1
ATOM 1949 O O . TYR A 1 235 ? -9.216 1.768 28.133 1.00 91.44 235 TYR A O 1
ATOM 1957 N N . LYS A 1 236 ? -7.945 3.366 27.212 1.00 91.62 236 LYS A N 1
ATOM 1958 C CA . LYS A 1 236 ? -6.751 3.061 28.011 1.00 91.62 236 LYS A CA 1
ATOM 1959 C C . LYS A 1 236 ? -7.021 3.181 29.519 1.00 91.62 236 LYS A C 1
ATOM 1961 O O . LYS A 1 236 ? -6.493 2.388 30.303 1.00 91.62 236 LYS A O 1
ATOM 1966 N N . GLU A 1 237 ? -7.871 4.122 29.924 1.00 89.44 237 GLU A N 1
ATOM 1967 C CA . GLU A 1 237 ? -8.241 4.338 31.328 1.00 89.44 237 GLU A CA 1
ATOM 1968 C C . GLU A 1 237 ? -9.451 3.504 31.779 1.00 89.44 237 GLU A C 1
ATOM 1970 O O . GLU A 1 237 ? -9.400 2.866 32.833 1.00 89.44 237 GLU A O 1
ATOM 1975 N N . SER A 1 238 ? -10.524 3.487 30.985 1.00 88.94 238 SER A N 1
ATOM 1976 C CA . SER A 1 238 ? -11.845 2.967 31.374 1.00 88.94 238 SER A CA 1
ATOM 1977 C C . SER A 1 238 ? -12.116 1.517 30.959 1.00 88.94 238 SER A C 1
ATOM 1979 O O . SER A 1 238 ? -12.814 0.799 31.673 1.00 88.94 238 SER A O 1
ATOM 1981 N N . ASP A 1 239 ? -11.562 1.056 29.834 1.00 91.25 239 ASP A N 1
ATOM 1982 C CA . ASP A 1 239 ? -11.781 -0.290 29.287 1.00 91.25 239 ASP A CA 1
ATOM 1983 C C . ASP A 1 239 ? -10.505 -0.797 28.609 1.00 91.25 239 ASP A C 1
ATOM 1985 O O . ASP A 1 239 ? -10.364 -0.846 27.381 1.00 91.25 239 ASP A O 1
ATOM 1989 N N . ARG A 1 240 ? -9.550 -1.201 29.451 1.00 94.50 240 ARG A N 1
ATOM 1990 C CA . ARG A 1 240 ? -8.239 -1.687 29.004 1.00 94.50 240 ARG A CA 1
ATOM 1991 C C . ARG A 1 240 ? -8.348 -2.858 28.034 1.00 94.50 240 ARG A C 1
ATOM 1993 O O . ARG A 1 240 ? -7.460 -3.032 27.209 1.00 94.50 240 ARG A O 1
ATOM 2000 N N . VAL A 1 241 ? -9.416 -3.656 28.105 1.00 95.00 241 VAL A N 1
ATOM 2001 C CA . VAL A 1 241 ? -9.615 -4.813 27.223 1.00 95.00 241 VAL A CA 1
ATOM 2002 C C . VAL A 1 241 ? -9.939 -4.357 25.797 1.00 95.00 241 VAL A C 1
ATOM 2004 O O . VAL A 1 241 ? -9.355 -4.899 24.860 1.00 95.00 241 VAL A O 1
ATOM 2007 N N . LYS A 1 242 ? -10.770 -3.316 25.614 1.00 94.12 242 LYS A N 1
ATOM 2008 C CA . LYS A 1 242 ? -10.968 -2.681 24.294 1.00 94.12 242 LYS A CA 1
ATOM 2009 C C . LYS A 1 242 ? -9.672 -2.095 23.754 1.00 94.12 242 LYS A C 1
ATOM 2011 O O . LYS A 1 242 ? -9.301 -2.388 22.619 1.00 94.12 242 LYS A O 1
ATOM 2016 N N . TYR A 1 243 ? -8.957 -1.332 24.584 1.00 95.31 243 TYR A N 1
ATOM 2017 C CA . TYR A 1 243 ? -7.649 -0.790 24.213 1.00 95.31 243 TYR A CA 1
ATOM 2018 C C . TYR A 1 243 ? -6.684 -1.910 23.792 1.00 95.31 243 TYR A C 1
ATOM 2020 O O . TYR A 1 243 ? -6.047 -1.823 22.746 1.00 95.31 243 TYR A O 1
ATOM 2028 N N . CYS A 1 244 ? -6.657 -3.024 24.526 1.00 95.50 244 CYS A N 1
ATOM 2029 C CA . CYS A 1 244 ? -5.834 -4.180 24.190 1.00 95.50 244 CYS A CA 1
ATOM 2030 C C . CYS A 1 244 ? -6.233 -4.847 22.874 1.00 95.50 244 CYS A C 1
ATOM 2032 O O . CYS A 1 244 ? -5.351 -5.256 22.122 1.00 95.50 244 CYS A O 1
ATOM 2034 N N . GLY A 1 245 ? -7.526 -4.909 22.549 1.00 95.44 245 GLY A N 1
ATOM 2035 C CA . GLY A 1 245 ? -7.984 -5.345 21.230 1.00 95.44 245 GLY A CA 1
ATOM 2036 C C . GLY A 1 245 ? -7.408 -4.481 20.104 1.00 95.44 245 GLY A C 1
ATOM 2037 O O . GLY A 1 245 ? -6.881 -5.017 19.128 1.00 95.44 245 GLY A O 1
ATOM 2038 N N . LEU A 1 246 ? -7.423 -3.155 20.269 1.00 95.06 246 LEU A N 1
ATOM 2039 C CA . LEU A 1 246 ? -6.829 -2.220 19.309 1.00 95.06 246 LEU A CA 1
ATOM 2040 C C . LEU A 1 246 ? -5.302 -2.382 19.208 1.00 95.06 246 LEU A C 1
ATOM 2042 O O . LEU A 1 246 ? -4.760 -2.428 18.105 1.00 95.06 246 LEU A O 1
ATOM 2046 N N . VAL A 1 247 ? -4.606 -2.556 20.336 1.00 94.00 247 VAL A N 1
ATOM 2047 C CA . VAL A 1 247 ? -3.161 -2.850 20.362 1.00 94.00 247 VAL A CA 1
ATOM 2048 C C . VAL A 1 247 ? -2.851 -4.168 19.649 1.00 94.00 247 VAL A C 1
ATOM 2050 O O . VAL A 1 247 ? -1.895 -4.231 18.876 1.00 94.00 247 VAL A O 1
ATOM 2053 N N . CYS A 1 248 ? -3.672 -5.206 19.844 1.00 94.25 248 CYS A N 1
ATOM 2054 C CA . CYS A 1 248 ? -3.529 -6.470 19.124 1.00 94.25 248 CYS A CA 1
ATOM 2055 C C . CYS A 1 248 ? -3.643 -6.250 17.613 1.00 94.25 248 CYS A C 1
ATOM 2057 O O . CYS A 1 248 ? -2.833 -6.795 16.874 1.00 94.25 248 CYS A O 1
ATOM 2059 N N . LEU A 1 249 ? -4.578 -5.422 17.140 1.00 92.88 249 LEU A N 1
ATOM 2060 C CA . LEU A 1 249 ? -4.692 -5.123 15.709 1.00 92.88 249 LEU A CA 1
ATOM 2061 C C . LEU A 1 249 ? -3.438 -4.441 15.152 1.00 92.88 249 LEU A C 1
ATOM 2063 O O . LEU A 1 249 ? -2.992 -4.813 14.070 1.00 92.88 249 LEU A O 1
ATOM 2067 N N . VAL A 1 250 ? -2.819 -3.508 15.881 1.00 90.56 250 VAL A N 1
ATOM 2068 C CA . VAL A 1 250 ? -1.548 -2.894 15.447 1.00 90.56 250 VAL A CA 1
ATOM 2069 C C . VAL A 1 250 ? -0.422 -3.936 15.395 1.00 90.56 250 VAL A C 1
ATOM 2071 O O . VAL A 1 250 ? 0.307 -4.011 14.411 1.00 90.56 250 VAL A O 1
ATOM 2074 N N . VAL A 1 251 ? -0.291 -4.762 16.437 1.00 89.38 251 VAL A N 1
ATOM 2075 C CA . VAL A 1 251 ? 0.813 -5.728 16.598 1.00 89.38 251 VAL A CA 1
ATOM 2076 C C . VAL A 1 251 ? 0.681 -6.954 15.681 1.00 89.38 251 VAL A C 1
ATOM 2078 O O . VAL A 1 251 ? 1.684 -7.546 15.288 1.00 89.38 251 VAL A O 1
ATOM 2081 N N . PHE A 1 252 ? -0.540 -7.349 15.317 1.00 89.31 252 PHE A N 1
ATOM 2082 C CA . PHE A 1 252 ? -0.826 -8.496 14.448 1.00 89.31 252 PHE A CA 1
ATOM 2083 C C . PHE A 1 252 ? -1.074 -8.079 12.986 1.00 89.31 252 PHE A C 1
ATOM 2085 O O . PHE A 1 252 ? -1.764 -8.781 12.249 1.00 89.31 252 PHE A O 1
ATOM 2092 N N . ASN A 1 253 ? -0.495 -6.957 12.543 1.00 83.94 253 ASN A N 1
ATOM 2093 C CA . ASN A 1 253 ? -0.582 -6.466 11.161 1.00 83.94 253 ASN A CA 1
ATOM 2094 C C . ASN A 1 253 ? -2.023 -6.352 10.649 1.00 83.94 253 ASN A C 1
ATOM 2096 O O . ASN A 1 253 ? -2.351 -6.803 9.553 1.00 83.94 253 ASN A O 1
ATOM 2100 N N . ASN A 1 254 ? -2.883 -5.750 11.466 1.00 88.38 254 ASN A N 1
ATOM 2101 C CA . ASN A 1 254 ? -4.275 -5.472 11.154 1.00 88.38 254 ASN A CA 1
ATOM 2102 C C . ASN A 1 254 ? -5.137 -6.717 10.869 1.00 88.38 254 ASN A C 1
ATOM 2104 O O . ASN A 1 254 ? -6.186 -6.588 10.256 1.00 88.38 254 ASN A O 1
ATOM 2108 N N . ASN A 1 255 ? -4.709 -7.911 11.287 1.00 88.50 255 ASN A N 1
ATOM 2109 C CA . ASN A 1 255 ? -5.448 -9.151 11.065 1.00 88.50 255 ASN A CA 1
ATOM 2110 C C . ASN A 1 255 ? -5.465 -9.991 12.348 1.00 88.50 255 ASN A C 1
ATOM 2112 O O . ASN A 1 255 ? -4.490 -10.670 12.681 1.00 88.50 255 ASN A O 1
ATOM 2116 N N . VAL A 1 256 ? -6.567 -9.904 13.096 1.00 93.25 256 VAL A N 1
ATOM 2117 C CA . VAL A 1 256 ? -6.720 -10.571 14.397 1.00 93.25 256 VAL A CA 1
ATOM 2118 C C . VAL A 1 256 ? -7.917 -11.511 14.377 1.00 93.25 256 VAL A C 1
ATOM 2120 O O . VAL A 1 256 ? -9.063 -11.072 14.439 1.00 93.25 256 VAL A O 1
ATOM 2123 N N . GLY A 1 257 ? -7.658 -12.816 14.337 1.00 92.62 257 GLY A N 1
ATOM 2124 C CA . GLY A 1 257 ? -8.620 -13.862 14.672 1.00 92.62 257 GLY A CA 1
ATOM 2125 C C . GLY A 1 257 ? -8.337 -14.504 16.030 1.00 92.62 257 GLY A C 1
ATOM 2126 O O . GLY A 1 257 ? -7.237 -14.408 16.581 1.00 92.62 257 GLY A O 1
ATOM 2127 N N . LYS A 1 258 ? -9.325 -15.232 16.566 1.00 90.38 258 LYS A N 1
ATOM 2128 C CA . LYS A 1 258 ? -9.160 -16.007 17.810 1.00 90.38 258 LYS A CA 1
ATOM 2129 C C . LYS A 1 258 ? -7.986 -16.988 17.709 1.00 90.38 258 LYS A C 1
ATOM 2131 O O . LYS A 1 258 ? -7.173 -17.071 18.628 1.00 90.38 258 LYS A O 1
ATOM 2136 N N . ASP A 1 259 ? -7.882 -17.690 16.584 1.00 89.19 259 ASP A N 1
ATOM 2137 C CA . ASP A 1 259 ? -6.828 -18.678 16.349 1.00 89.19 259 ASP A CA 1
ATOM 2138 C C . ASP A 1 259 ? -5.447 -18.031 16.221 1.00 89.19 259 ASP A C 1
ATOM 2140 O O . ASP A 1 259 ? -4.455 -18.628 16.632 1.00 89.19 259 ASP A O 1
ATOM 2144 N N . ASP A 1 260 ? -5.361 -16.804 15.702 1.00 89.50 260 ASP A N 1
ATOM 2145 C CA . ASP A 1 260 ? -4.091 -16.083 15.571 1.00 89.50 260 ASP A CA 1
ATOM 2146 C C . ASP A 1 260 ? -3.514 -15.704 16.934 1.00 89.50 260 ASP A C 1
ATOM 2148 O O . ASP A 1 260 ? -2.310 -15.861 17.160 1.00 89.50 260 ASP A O 1
ATOM 2152 N N . LEU A 1 261 ? -4.380 -15.263 17.854 1.00 91.69 261 LEU A N 1
ATOM 2153 C CA . LEU A 1 261 ? -4.009 -14.944 19.233 1.00 91.69 261 LEU A CA 1
ATOM 2154 C C . LEU A 1 261 ? -3.549 -16.190 20.002 1.00 91.69 261 LEU A C 1
ATOM 2156 O O . LEU A 1 261 ? -2.596 -16.114 20.775 1.00 91.69 261 LEU A O 1
ATOM 2160 N N . VAL A 1 262 ? -4.185 -17.343 19.762 1.00 91.38 262 VAL A N 1
ATOM 2161 C CA . VAL A 1 262 ? -3.786 -18.628 20.364 1.00 91.38 262 VAL A CA 1
ATOM 2162 C C . VAL A 1 262 ? -2.460 -19.119 19.780 1.00 91.38 262 VAL A C 1
ATOM 2164 O O . VAL A 1 262 ? -1.549 -19.467 20.526 1.00 91.38 262 VAL A O 1
ATOM 2167 N N . LYS A 1 263 ? -2.309 -19.107 18.449 1.00 92.19 263 LYS A N 1
ATOM 2168 C CA . LYS A 1 263 ? -1.080 -19.551 17.766 1.00 92.19 263 LYS A CA 1
ATOM 2169 C C . LYS A 1 263 ? 0.144 -18.734 18.178 1.00 92.19 263 LYS A C 1
ATOM 2171 O O . LYS A 1 263 ? 1.245 -19.273 18.240 1.00 92.19 263 LYS A O 1
ATOM 2176 N N . ARG A 1 264 ? -0.029 -17.434 18.442 1.00 90.31 264 ARG A N 1
ATOM 2177 C CA . ARG A 1 264 ? 1.044 -16.504 18.829 1.00 90.31 264 ARG A CA 1
ATOM 2178 C C . ARG A 1 264 ? 0.868 -16.000 20.263 1.00 90.31 264 ARG A C 1
ATOM 2180 O O . ARG A 1 264 ? 0.972 -14.802 20.530 1.00 90.31 264 ARG A O 1
ATOM 2187 N N . GLU A 1 265 ? 0.673 -16.930 21.196 1.00 90.00 265 GLU A N 1
ATOM 2188 C CA . GLU A 1 265 ? 0.399 -16.640 22.610 1.00 90.00 265 GLU A CA 1
ATOM 2189 C C . GLU A 1 265 ? 1.436 -15.702 23.259 1.00 90.00 265 GLU A C 1
ATOM 2191 O O . GLU A 1 265 ? 1.076 -14.802 24.014 1.00 90.00 265 GLU A O 1
ATOM 2196 N N . GLY A 1 266 ? 2.727 -15.849 22.941 1.00 90.31 266 GLY A N 1
ATOM 2197 C CA . GLY A 1 266 ? 3.776 -14.976 23.487 1.00 90.31 266 GLY A CA 1
ATOM 2198 C C . GLY A 1 266 ? 3.631 -13.503 23.071 1.00 90.31 266 GLY A C 1
ATOM 2199 O O . GLY A 1 266 ? 3.838 -12.603 23.885 1.00 90.31 266 GLY A O 1
ATOM 2200 N N . LEU A 1 267 ? 3.230 -13.254 21.821 1.00 89.38 267 LEU A N 1
ATOM 2201 C CA . LEU A 1 267 ? 2.928 -11.915 21.295 1.00 89.38 267 LEU A CA 1
ATOM 2202 C C . LEU A 1 267 ? 1.644 -11.362 21.916 1.00 89.38 267 LEU A C 1
ATOM 2204 O O . LEU A 1 267 ? 1.598 -10.198 22.313 1.00 89.38 267 LEU A O 1
ATOM 2208 N N . PHE A 1 268 ? 0.632 -12.214 22.071 1.00 93.69 268 PHE A N 1
ATOM 2209 C CA . PHE A 1 268 ? -0.615 -11.850 22.729 1.00 93.69 268 PHE A CA 1
ATOM 2210 C C . PHE A 1 268 ? -0.399 -11.445 24.199 1.00 93.69 268 PHE A C 1
ATOM 2212 O O . PHE A 1 268 ? -0.808 -10.360 24.610 1.00 93.69 268 PHE A O 1
ATOM 2219 N N . LYS A 1 269 ? 0.351 -12.240 24.971 1.00 92.50 269 LYS A N 1
ATOM 2220 C CA . LYS A 1 269 ? 0.757 -11.905 26.349 1.00 92.50 269 LYS A CA 1
ATOM 2221 C C . LYS A 1 269 ? 1.516 -10.586 26.427 1.00 92.50 269 LYS A C 1
ATOM 2223 O O . LYS A 1 269 ? 1.367 -9.842 27.394 1.00 92.50 269 LYS A O 1
ATOM 2228 N N . LYS A 1 270 ? 2.309 -10.261 25.404 1.00 91.00 270 LYS A N 1
ATOM 2229 C CA . LYS A 1 270 ? 2.971 -8.960 25.316 1.00 91.00 270 LYS A CA 1
ATOM 2230 C C . LYS A 1 270 ? 1.961 -7.822 25.169 1.00 91.00 270 LYS A C 1
ATOM 2232 O O . LYS A 1 270 ? 2.075 -6.844 25.896 1.00 91.00 270 LYS A O 1
ATOM 2237 N N . CYS A 1 271 ? 0.950 -7.972 24.313 1.00 92.75 271 CYS A N 1
ATOM 2238 C CA . CYS A 1 271 ? -0.126 -6.985 24.169 1.00 92.75 271 CYS A CA 1
ATOM 2239 C C . CYS A 1 271 ? -0.870 -6.759 25.496 1.00 92.75 271 CYS A C 1
ATOM 2241 O O . CYS A 1 271 ? -1.106 -5.612 25.873 1.00 92.75 271 CYS A O 1
ATOM 2243 N N . LEU A 1 272 ? -1.153 -7.830 26.251 1.00 94.06 272 LEU A N 1
ATOM 2244 C CA . LEU A 1 272 ? -1.757 -7.731 27.587 1.00 94.06 272 LEU A CA 1
ATOM 2245 C C . LEU A 1 272 ? -0.881 -6.918 28.553 1.00 94.06 272 LEU A C 1
ATOM 2247 O O . LEU A 1 272 ? -1.392 -6.040 29.248 1.00 94.06 272 LEU A O 1
ATOM 2251 N N . LYS A 1 273 ? 0.442 -7.146 28.549 1.00 92.62 273 LYS A N 1
ATOM 2252 C CA . LYS A 1 273 ? 1.400 -6.386 29.375 1.00 92.62 273 LYS A CA 1
ATOM 2253 C C . LYS A 1 273 ? 1.413 -4.901 29.046 1.00 92.62 273 LYS A C 1
ATOM 2255 O O . LYS A 1 273 ? 1.397 -4.093 29.968 1.00 92.62 273 LYS A O 1
ATOM 2260 N N . LEU A 1 274 ? 1.417 -4.549 27.760 1.00 90.31 274 LEU A N 1
ATOM 2261 C CA . LEU A 1 274 ? 1.391 -3.147 27.322 1.00 90.31 274 LEU A CA 1
ATOM 2262 C C . LEU A 1 274 ? 0.130 -2.427 27.792 1.00 90.31 274 LEU A C 1
ATOM 2264 O O . LEU A 1 274 ? 0.171 -1.254 28.134 1.00 90.31 274 LEU A O 1
ATOM 2268 N N . CYS A 1 275 ? -0.975 -3.158 27.895 1.00 92.62 275 CYS A N 1
ATOM 2269 C CA . CYS A 1 275 ? -2.245 -2.610 28.352 1.00 92.62 275 CYS A CA 1
ATOM 2270 C C . CYS A 1 275 ? -2.424 -2.692 29.877 1.00 92.62 275 CYS A C 1
ATOM 2272 O O . CYS A 1 275 ? -3.481 -2.326 30.386 1.00 92.62 275 CYS A O 1
ATOM 2274 N N . GLY A 1 276 ? -1.436 -3.205 30.623 1.00 90.75 276 GLY A N 1
ATOM 2275 C CA . GLY A 1 276 ? -1.536 -3.400 32.071 1.00 90.75 276 GLY A CA 1
ATOM 2276 C C . GLY A 1 276 ? -2.640 -4.384 32.481 1.00 90.75 276 GLY A C 1
ATOM 2277 O O . GLY A 1 276 ? -3.331 -4.144 33.475 1.00 90.75 276 GLY A O 1
ATOM 2278 N N . ILE A 1 277 ? -2.836 -5.453 31.701 1.00 92.75 277 ILE A N 1
ATOM 2279 C CA . ILE A 1 277 ? -3.829 -6.516 31.923 1.00 92.75 277 ILE A CA 1
ATOM 2280 C C . ILE A 1 277 ? -3.127 -7.795 32.394 1.00 92.75 277 ILE A C 1
ATOM 2282 O O . ILE A 1 277 ? -2.000 -8.087 31.995 1.00 92.75 277 ILE A O 1
ATOM 2286 N N . GLN A 1 278 ? -3.804 -8.584 33.234 1.00 89.62 278 GLN A N 1
ATOM 2287 C CA . GLN A 1 278 ? -3.310 -9.892 33.665 1.00 89.62 278 GLN A CA 1
ATOM 2288 C C . GLN A 1 278 ? -3.171 -10.867 32.482 1.00 89.62 278 GLN A C 1
ATOM 2290 O O . GLN A 1 278 ? -4.080 -11.011 31.667 1.00 89.62 278 GLN A O 1
ATOM 2295 N N . GLU A 1 279 ? -2.053 -11.598 32.431 1.00 88.62 279 GLU A N 1
ATOM 2296 C CA . GLU A 1 279 ? -1.728 -12.549 31.350 1.00 88.62 279 GLU A CA 1
ATOM 2297 C C . GLU A 1 279 ? -2.679 -13.759 31.252 1.00 88.62 279 GLU A C 1
ATOM 2299 O O . GLU A 1 279 ? -2.582 -14.543 30.313 1.00 88.62 279 GLU A O 1
ATOM 2304 N N . THR A 1 280 ? -3.584 -13.929 32.217 1.00 86.56 280 THR A N 1
ATOM 2305 C CA . THR A 1 280 ? -4.590 -15.001 32.261 1.00 86.56 280 THR A CA 1
ATOM 2306 C C . THR A 1 280 ? -5.823 -14.707 31.404 1.00 86.56 280 THR A C 1
ATOM 2308 O O . THR A 1 280 ? -6.663 -15.592 31.230 1.00 86.56 280 THR A O 1
ATOM 2311 N N . LEU A 1 281 ? -5.962 -13.484 30.874 1.00 90.81 281 LEU A N 1
ATOM 2312 C CA . LEU A 1 281 ? -7.113 -13.111 30.059 1.00 90.81 281 LEU A CA 1
ATOM 2313 C C . LEU A 1 281 ? -7.173 -13.967 28.787 1.00 90.81 281 LEU A C 1
ATOM 2315 O O . LEU A 1 281 ? -6.224 -14.027 28.008 1.00 90.81 281 LEU A O 1
ATOM 2319 N N . SER A 1 282 ? -8.318 -14.610 28.555 1.00 92.25 282 SER A N 1
ATOM 2320 C CA . SER A 1 282 ? -8.486 -15.458 27.375 1.00 92.25 282 SER A CA 1
ATOM 2321 C C . SER A 1 282 ? -8.562 -14.629 26.080 1.00 92.25 282 SER A C 1
ATOM 2323 O O . SER A 1 282 ? -9.217 -13.580 26.066 1.00 92.25 282 SER A O 1
ATOM 2325 N N . PRO A 1 283 ? -8.010 -15.128 24.956 1.00 92.75 283 PRO A N 1
ATOM 2326 C CA . PRO A 1 283 ? -8.203 -14.519 23.640 1.00 92.75 283 PRO A CA 1
ATOM 2327 C C . PRO A 1 283 ? -9.674 -14.298 23.266 1.00 92.75 283 PRO A C 1
ATOM 2329 O O . PRO A 1 283 ? -10.004 -13.326 22.596 1.00 92.75 283 PRO A O 1
ATOM 2332 N N . ALA A 1 284 ? -10.580 -15.166 23.734 1.00 92.94 284 ALA A N 1
ATOM 2333 C CA . ALA A 1 284 ? -12.012 -15.037 23.475 1.00 92.94 284 ALA A CA 1
ATOM 2334 C C . ALA A 1 284 ? -12.593 -13.726 24.026 1.00 92.94 284 ALA A C 1
ATOM 2336 O O . ALA A 1 284 ? -13.458 -13.137 23.385 1.00 92.94 284 ALA A O 1
ATOM 2337 N N . LYS A 1 285 ? -12.085 -13.237 25.166 1.00 94.25 285 LYS A N 1
ATOM 2338 C CA . LYS A 1 285 ? -12.572 -11.989 25.764 1.00 94.25 285 LYS A CA 1
ATOM 2339 C C . LYS A 1 285 ? -12.153 -10.756 24.961 1.00 94.25 285 LYS A C 1
ATOM 2341 O O . LYS A 1 285 ? -12.903 -9.791 24.878 1.00 94.25 285 LYS A O 1
ATOM 2346 N N . ILE A 1 286 ? -10.978 -10.809 24.336 1.00 94.81 286 ILE A N 1
ATOM 2347 C CA . ILE A 1 286 ? -10.503 -9.757 23.428 1.00 94.81 286 ILE A CA 1
ATOM 2348 C C . ILE A 1 286 ? -11.359 -9.719 22.167 1.00 94.81 286 ILE A C 1
ATOM 2350 O O . ILE A 1 286 ? -11.770 -8.643 21.749 1.00 94.81 286 ILE A O 1
ATOM 2354 N N . ILE A 1 287 ? -11.680 -10.886 21.605 1.00 94.56 287 ILE A N 1
ATOM 2355 C CA . ILE A 1 287 ? -12.577 -10.994 20.450 1.00 94.56 287 ILE A CA 1
ATOM 2356 C C . ILE A 1 287 ? -13.967 -10.430 20.771 1.00 94.56 287 ILE A C 1
ATOM 2358 O O . ILE A 1 287 ? -14.462 -9.606 20.014 1.00 94.56 287 ILE A O 1
ATOM 2362 N N . GLU A 1 288 ? -14.540 -10.775 21.928 1.00 93.81 288 GLU A N 1
ATOM 2363 C CA . GLU A 1 288 ? -15.827 -10.224 22.380 1.00 93.81 288 GLU A CA 1
ATOM 2364 C C . GLU A 1 288 ? -15.797 -8.687 22.470 1.00 93.81 288 GLU A C 1
ATOM 2366 O O . GLU A 1 288 ? -16.734 -8.019 22.047 1.00 93.81 288 GLU A O 1
ATOM 2371 N N . HIS A 1 289 ? -14.707 -8.098 22.976 1.00 93.50 289 HIS A N 1
ATOM 2372 C CA . HIS A 1 289 ? -14.574 -6.638 23.046 1.00 93.50 289 HIS A CA 1
ATOM 2373 C C . HIS A 1 289 ? -14.313 -5.991 21.678 1.00 93.50 289 HIS A C 1
ATOM 2375 O O . HIS A 1 289 ? -14.709 -4.846 21.474 1.00 93.50 289 HIS A O 1
ATOM 2381 N N . LEU A 1 290 ? -13.677 -6.699 20.741 1.00 93.62 290 LEU A N 1
ATOM 2382 C CA . LEU A 1 290 ? -13.540 -6.248 19.356 1.00 93.62 290 LEU A CA 1
ATOM 2383 C C . LEU A 1 290 ? -14.885 -6.275 18.617 1.00 93.62 290 LEU A C 1
ATOM 2385 O O . LEU A 1 290 ? -15.160 -5.336 17.874 1.00 93.62 290 LEU A O 1
ATOM 2389 N N . ASP A 1 291 ? -15.747 -7.268 18.866 1.00 91.50 291 ASP A N 1
ATOM 2390 C CA . ASP A 1 291 ? -17.125 -7.284 18.343 1.00 91.50 291 ASP A CA 1
ATOM 2391 C C . ASP A 1 291 ? -17.898 -6.024 18.801 1.00 91.50 291 ASP A C 1
ATOM 2393 O O . ASP A 1 291 ? -18.619 -5.418 18.012 1.00 91.50 291 ASP A O 1
ATOM 2397 N N . LEU A 1 292 ? -17.686 -5.541 20.037 1.00 90.81 292 LEU A N 1
ATOM 2398 C CA . LEU A 1 292 ? -18.306 -4.294 20.531 1.00 90.81 292 LEU A CA 1
ATOM 2399 C C . LEU A 1 292 ? -17.817 -3.021 19.817 1.00 90.81 292 LEU A C 1
ATOM 2401 O O . LEU A 1 292 ? -18.452 -1.973 19.927 1.00 90.81 292 LEU A O 1
ATOM 2405 N N . LEU A 1 293 ? -16.674 -3.086 19.135 1.00 90.12 293 LEU A N 1
ATOM 2406 C CA . LEU A 1 293 ? -16.087 -1.973 18.387 1.00 90.12 293 LEU A CA 1
ATOM 2407 C C . LEU A 1 293 ? -16.426 -2.030 16.888 1.00 90.12 293 LEU A C 1
ATOM 2409 O O . LEU A 1 293 ? -15.995 -1.151 16.124 1.00 90.12 293 LEU A O 1
ATOM 2413 N N . GLU A 1 294 ? -17.153 -3.064 16.453 1.00 88.38 294 GLU A N 1
ATOM 2414 C CA . GLU A 1 294 ? -17.468 -3.296 15.051 1.00 88.38 294 GLU A CA 1
ATOM 2415 C C . GLU A 1 294 ? -18.322 -2.165 14.467 1.00 88.38 294 GLU A C 1
ATOM 2417 O O . GLU A 1 294 ? -19.335 -1.740 15.016 1.00 88.38 294 GLU A O 1
ATOM 2422 N N . GLY A 1 295 ? -17.910 -1.672 13.299 1.00 79.94 295 GLY A N 1
ATOM 2423 C CA . GLY A 1 295 ? -18.564 -0.569 12.613 1.00 79.94 295 GLY A CA 1
ATOM 2424 C C . GLY A 1 295 ? -18.094 0.816 13.036 1.00 79.94 295 GLY A C 1
ATOM 2425 O O . GLY A 1 295 ? -18.491 1.783 12.387 1.00 79.94 295 GLY A O 1
ATOM 2426 N N . PHE A 1 296 ? -17.243 0.903 14.060 1.00 85.25 296 PHE A N 1
ATOM 2427 C CA . PHE A 1 296 ? -16.646 2.153 14.511 1.00 85.25 296 PHE A CA 1
ATOM 2428 C C . PHE A 1 296 ? -15.120 2.120 14.386 1.00 85.25 296 PHE A C 1
ATOM 2430 O O . PHE A 1 296 ? -14.577 2.697 13.449 1.00 85.25 296 PHE A O 1
ATOM 2437 N N . PHE A 1 297 ? -14.418 1.388 15.256 1.00 90.19 297 PHE A N 1
ATOM 2438 C CA . PHE A 1 297 ? -12.960 1.232 15.141 1.00 90.19 297 PHE A CA 1
ATOM 2439 C C . PHE A 1 297 ? -12.566 0.087 14.216 1.00 90.19 297 PHE A C 1
ATOM 2441 O O . PHE A 1 297 ? -11.533 0.158 13.547 1.00 90.19 297 PHE A O 1
ATOM 2448 N N . VAL A 1 298 ? -13.374 -0.974 14.181 1.00 91.75 298 VAL A N 1
ATOM 2449 C CA . VAL A 1 298 ? -13.017 -2.228 13.512 1.00 91.75 298 VAL A CA 1
ATOM 2450 C C . VAL A 1 298 ? -14.121 -2.694 12.575 1.00 91.75 298 VAL A C 1
ATOM 2452 O O . VAL A 1 298 ? -15.272 -2.273 12.667 1.00 91.75 298 VAL A O 1
ATOM 2455 N N . LYS A 1 299 ? -13.764 -3.567 11.645 1.00 88.56 299 LYS A N 1
ATOM 2456 C CA . LYS A 1 299 ? -14.675 -4.326 10.797 1.00 88.56 299 LYS A CA 1
ATOM 2457 C C . LYS A 1 299 ? -14.276 -5.793 10.843 1.00 88.56 299 LYS A C 1
ATOM 2459 O O . LYS A 1 299 ? -13.091 -6.118 10.966 1.00 88.56 299 LYS A O 1
ATOM 2464 N N . LYS A 1 300 ? -15.264 -6.666 10.714 1.00 86.94 300 LYS A N 1
ATOM 2465 C CA . LYS A 1 300 ? -15.062 -8.106 10.663 1.00 86.94 300 LYS A CA 1
ATOM 2466 C C . LYS A 1 300 ? -15.133 -8.563 9.212 1.00 86.94 300 LYS A C 1
ATOM 2468 O O . LYS A 1 300 ? -16.065 -8.207 8.501 1.00 86.94 300 LYS A O 1
ATOM 2473 N N . ILE A 1 301 ? -14.123 -9.302 8.767 1.00 79.25 301 ILE A N 1
ATOM 2474 C CA . ILE A 1 301 ? -14.102 -9.937 7.447 1.00 79.25 301 ILE A CA 1
ATOM 2475 C C . ILE A 1 301 ? -13.910 -11.426 7.704 1.00 79.25 301 ILE A C 1
ATOM 2477 O O . ILE A 1 301 ? -12.900 -11.839 8.277 1.00 79.25 301 ILE A O 1
ATOM 2481 N N . CYS A 1 302 ? -14.908 -12.230 7.339 1.00 78.31 302 CYS A N 1
ATOM 2482 C CA . CYS A 1 302 ? -14.992 -13.639 7.719 1.00 78.31 302 CYS A CA 1
ATOM 2483 C C . CYS A 1 302 ? -14.881 -13.814 9.251 1.00 78.31 302 CYS A C 1
ATOM 2485 O O . CYS A 1 302 ? -15.790 -13.440 9.988 1.00 78.31 302 CYS A O 1
ATOM 2487 N N . ASN A 1 303 ? -13.753 -14.341 9.742 1.00 83.38 303 ASN A N 1
ATOM 2488 C CA . ASN A 1 303 ? -13.498 -14.610 11.163 1.00 83.38 303 ASN A CA 1
ATOM 2489 C C . ASN A 1 303 ? -12.351 -13.778 11.754 1.00 83.38 303 ASN A C 1
ATOM 2491 O O . ASN A 1 303 ? -11.869 -14.091 12.847 1.00 83.38 303 ASN A O 1
ATOM 2495 N N . THR A 1 304 ? -11.901 -12.737 11.052 1.00 89.00 304 THR A N 1
ATOM 2496 C CA . THR A 1 304 ? -10.818 -11.878 11.530 1.00 89.00 304 THR A CA 1
ATOM 2497 C C . THR A 1 304 ? -11.217 -10.409 11.542 1.00 89.00 304 THR A C 1
ATOM 2499 O O . THR A 1 304 ? -12.004 -9.922 10.723 1.00 89.00 304 THR A O 1
ATOM 2502 N N . PHE A 1 305 ? -10.683 -9.698 12.528 1.00 93.06 305 PHE A N 1
ATOM 2503 C CA . PHE A 1 305 ? -10.888 -8.271 12.702 1.00 93.06 305 PHE A CA 1
ATOM 2504 C C . PHE A 1 305 ? -9.778 -7.492 12.026 1.00 93.06 305 PHE A C 1
ATOM 2506 O O . PHE A 1 305 ? -8.606 -7.869 12.085 1.00 93.06 305 PHE A O 1
ATOM 2513 N N . HIS A 1 306 ? -10.190 -6.373 11.449 1.00 91.94 306 HIS A N 1
ATOM 2514 C CA . HIS A 1 306 ? -9.339 -5.365 10.845 1.00 91.94 306 HIS A CA 1
ATOM 2515 C C . HIS A 1 306 ? -9.829 -3.995 11.317 1.00 91.94 306 HIS A C 1
ATOM 2517 O O . HIS A 1 306 ? -11.013 -3.820 11.602 1.00 91.94 306 HIS A O 1
ATOM 2523 N N . PHE A 1 307 ? -8.965 -2.991 11.353 1.00 92.06 307 PHE A N 1
ATOM 2524 C CA . PHE A 1 307 ? -9.370 -1.601 11.480 1.00 92.06 307 PHE A CA 1
ATOM 2525 C C . PHE A 1 307 ? -10.372 -1.245 10.382 1.00 92.06 307 PHE A C 1
ATOM 2527 O O . PHE A 1 307 ? -10.270 -1.684 9.231 1.00 92.06 307 PHE A O 1
ATOM 2534 N N . TYR A 1 308 ? -11.357 -0.433 10.752 1.00 87.94 308 TYR A N 1
ATOM 2535 C CA . TYR A 1 308 ? -12.432 -0.033 9.855 1.00 87.94 308 TYR A CA 1
ATOM 2536 C C . TYR A 1 308 ? -11.889 0.700 8.619 1.00 87.94 308 TYR A C 1
ATOM 2538 O O . TYR A 1 308 ? -12.352 0.484 7.496 1.00 87.94 308 TYR A O 1
ATOM 2546 N N . HIS A 1 309 ? -10.870 1.534 8.831 1.00 86.12 309 HIS A N 1
ATOM 2547 C CA . HIS A 1 309 ? -10.194 2.313 7.803 1.00 86.12 309 HIS A CA 1
ATOM 2548 C C . HIS A 1 309 ? -8.732 2.577 8.203 1.00 86.12 309 HIS A C 1
ATOM 2550 O O . HIS A 1 309 ? -8.448 2.709 9.393 1.00 86.12 309 HIS A O 1
ATOM 2556 N N . ASP A 1 310 ? -7.832 2.719 7.223 1.00 81.81 310 ASP A N 1
ATOM 2557 C CA . ASP A 1 310 ? -6.388 2.944 7.433 1.00 81.81 310 ASP A CA 1
ATOM 2558 C C . ASP A 1 310 ? -6.116 4.138 8.364 1.00 81.81 310 ASP A C 1
ATOM 2560 O O . ASP A 1 310 ? -5.318 4.040 9.284 1.00 81.81 310 ASP A O 1
ATOM 2564 N N . PHE A 1 311 ? -6.882 5.221 8.213 1.00 83.62 311 PHE A N 1
ATOM 2565 C CA . PHE A 1 311 ? -6.890 6.366 9.138 1.00 83.62 311 PHE A CA 1
ATOM 2566 C C . PHE A 1 311 ? -6.967 5.965 10.627 1.00 83.62 311 PHE A C 1
ATOM 2568 O O . PHE A 1 311 ? -6.228 6.497 11.447 1.00 83.62 311 PHE A O 1
ATOM 2575 N N . ILE A 1 312 ? -7.824 5.006 10.990 1.00 89.19 312 ILE A N 1
ATOM 2576 C CA . ILE A 1 312 ? -7.990 4.567 12.385 1.00 89.19 312 ILE A CA 1
ATOM 2577 C C . ILE A 1 312 ? -6.796 3.731 12.851 1.00 89.19 312 ILE A C 1
ATOM 2579 O O . ILE A 1 312 ? -6.355 3.879 13.993 1.00 89.19 312 ILE A O 1
ATOM 2583 N N . LEU A 1 313 ? -6.244 2.892 11.966 1.00 88.69 313 LEU A N 1
ATOM 2584 C CA . LEU A 1 313 ? -4.985 2.191 12.219 1.00 88.69 313 LEU A CA 1
ATOM 2585 C C . LEU A 1 313 ? -3.864 3.197 12.510 1.00 88.69 313 LEU A C 1
ATOM 2587 O O . LEU A 1 313 ? -3.138 3.020 13.483 1.00 88.69 313 LEU A O 1
ATOM 2591 N N . GLU A 1 314 ? -3.744 4.258 11.708 1.00 84.88 314 GLU A N 1
ATOM 2592 C CA . GLU A 1 314 ? -2.699 5.271 11.883 1.00 84.88 314 GLU A CA 1
ATOM 2593 C C . GLU A 1 314 ? -2.826 6.021 13.206 1.00 84.88 314 GLU A C 1
ATOM 2595 O O . GLU A 1 314 ? -1.843 6.116 13.940 1.00 84.88 314 GLU A O 1
ATOM 2600 N N . VAL A 1 315 ? -4.033 6.490 13.543 1.00 89.19 315 VAL A N 1
ATOM 2601 C CA . VAL A 1 315 ? -4.293 7.158 14.827 1.00 89.19 315 VAL A CA 1
ATOM 2602 C C . VAL A 1 315 ? -3.947 6.224 15.989 1.00 89.19 315 VAL A C 1
ATOM 2604 O O . VAL A 1 315 ? -3.261 6.626 16.925 1.00 89.19 315 VAL A O 1
ATOM 2607 N N . THR A 1 316 ? -4.348 4.954 15.906 1.00 91.44 316 THR A N 1
ATOM 2608 C CA . THR A 1 316 ? -4.091 3.971 16.966 1.00 91.44 316 THR A CA 1
ATOM 2609 C C . THR A 1 316 ? -2.608 3.647 17.114 1.00 91.44 316 THR A C 1
ATOM 2611 O O . THR A 1 316 ? -2.088 3.607 18.229 1.00 91.44 316 THR A O 1
ATOM 2614 N N . ALA A 1 317 ? -1.903 3.434 16.002 1.00 89.12 317 ALA A N 1
ATOM 2615 C CA . ALA A 1 317 ? -0.471 3.167 16.010 1.00 89.12 317 ALA A CA 1
ATOM 2616 C C . ALA A 1 317 ? 0.327 4.378 16.520 1.00 89.12 317 ALA A C 1
ATOM 2618 O O . ALA A 1 317 ? 1.314 4.204 17.235 1.00 89.12 317 ALA A O 1
ATOM 2619 N N . PHE A 1 318 ? -0.115 5.596 16.194 1.00 87.75 318 PHE A N 1
ATOM 2620 C CA . PHE A 1 318 ? 0.477 6.829 16.699 1.00 87.75 318 PHE A CA 1
ATOM 2621 C C . PHE A 1 318 ? 0.301 6.975 18.216 1.00 87.75 318 PHE A C 1
ATOM 2623 O O . PHE A 1 318 ? 1.294 7.201 18.908 1.00 87.75 318 PHE A O 1
ATOM 2630 N N . GLU A 1 319 ? -0.910 6.778 18.749 1.00 89.94 319 GLU A N 1
ATOM 2631 C CA . GLU A 1 319 ? -1.146 6.841 20.201 1.00 89.94 319 GLU A CA 1
ATOM 2632 C C . GLU A 1 319 ? -0.351 5.774 20.958 1.00 89.94 319 GLU A C 1
ATOM 2634 O O . GLU A 1 319 ? 0.339 6.085 21.928 1.00 89.94 319 GLU A O 1
ATOM 2639 N N . LEU A 1 320 ? -0.333 4.531 20.466 1.00 89.44 320 LEU A N 1
ATOM 2640 C CA . LEU A 1 320 ? 0.501 3.476 21.044 1.00 89.44 320 LEU A CA 1
ATOM 2641 C C . LEU A 1 320 ? 2.001 3.831 20.997 1.00 89.44 320 LEU A C 1
ATOM 2643 O O . LEU A 1 320 ? 2.753 3.507 21.917 1.00 89.44 320 LEU A O 1
ATOM 2647 N N . GLY A 1 321 ? 2.444 4.512 19.938 1.00 87.25 321 GLY A N 1
ATOM 2648 C CA . GLY A 1 321 ? 3.830 4.933 19.748 1.00 87.25 321 GLY A CA 1
ATOM 2649 C C . GLY A 1 321 ? 4.308 6.027 20.693 1.00 87.25 321 GLY A C 1
ATOM 2650 O O . GLY A 1 321 ? 5.505 6.069 20.976 1.00 87.25 321 GLY A O 1
ATOM 2651 N N . LYS A 1 322 ? 3.408 6.867 21.218 1.00 85.38 322 LYS A N 1
ATOM 2652 C CA . LYS A 1 322 ? 3.754 7.859 22.249 1.00 85.38 322 LYS A CA 1
ATOM 2653 C C . LYS A 1 322 ? 4.178 7.189 23.554 1.00 85.38 322 LYS A C 1
ATOM 2655 O O . LYS A 1 322 ? 5.179 7.579 24.147 1.00 85.38 322 LYS A O 1
ATOM 2660 N N . ASP A 1 323 ? 3.430 6.173 23.980 1.00 85.44 323 ASP A N 1
ATOM 2661 C CA . ASP A 1 323 ? 3.660 5.480 25.252 1.00 85.44 323 ASP A CA 1
ATOM 2662 C C . ASP A 1 323 ? 4.713 4.373 25.146 1.00 85.44 323 ASP A C 1
ATOM 2664 O O . ASP A 1 323 ? 5.487 4.116 26.072 1.00 85.44 323 ASP A O 1
ATOM 2668 N N . HIS A 1 324 ? 4.720 3.674 24.011 1.00 87.75 324 HIS A N 1
ATOM 2669 C CA . HIS A 1 324 ? 5.490 2.454 23.804 1.00 87.75 324 HIS A CA 1
ATOM 2670 C C . HIS A 1 324 ? 6.259 2.487 22.470 1.00 87.75 324 HIS A C 1
ATOM 2672 O O . HIS A 1 324 ? 6.115 1.574 21.649 1.00 87.75 324 HIS A O 1
ATOM 2678 N N . PRO A 1 325 ? 7.143 3.484 22.247 1.00 86.44 325 PRO A N 1
ATOM 2679 C CA . PRO A 1 325 ? 7.870 3.646 20.982 1.00 86.44 325 PRO A CA 1
ATOM 2680 C C . PRO A 1 325 ? 8.682 2.399 20.611 1.00 86.44 325 PRO A C 1
ATOM 2682 O O . PRO A 1 325 ? 8.711 1.986 19.454 1.00 86.44 325 PRO A O 1
ATOM 2685 N N . ARG A 1 326 ? 9.275 1.731 21.608 1.00 86.56 326 ARG A N 1
ATOM 2686 C CA . ARG A 1 326 ? 10.015 0.475 21.431 1.00 86.56 326 ARG A CA 1
ATOM 2687 C C . ARG A 1 326 ? 9.172 -0.645 20.816 1.00 86.56 326 ARG A C 1
ATOM 2689 O O . ARG A 1 326 ? 9.674 -1.443 20.028 1.00 86.56 326 ARG A O 1
ATOM 2696 N N . GLU A 1 327 ? 7.903 -0.732 21.192 1.00 86.06 327 GLU A N 1
ATOM 2697 C CA . GLU A 1 327 ? 7.010 -1.798 20.739 1.00 86.06 327 GLU A CA 1
ATOM 2698 C C . GLU A 1 327 ? 6.470 -1.528 19.346 1.00 86.06 327 GLU A C 1
ATOM 2700 O O . GLU A 1 327 ? 6.418 -2.451 18.534 1.00 86.06 327 GLU A O 1
ATOM 2705 N N . ILE A 1 328 ? 6.174 -0.262 19.041 1.00 87.75 328 ILE A N 1
ATOM 2706 C CA . ILE A 1 328 ? 5.879 0.162 17.673 1.00 87.75 328 ILE A CA 1
ATOM 2707 C C . ILE A 1 328 ? 7.053 -0.167 16.755 1.00 87.75 328 ILE A C 1
ATOM 2709 O O . ILE A 1 328 ? 6.852 -0.840 15.752 1.00 87.75 328 ILE A O 1
ATOM 2713 N N . ILE A 1 329 ? 8.287 0.186 17.124 1.00 87.69 329 ILE A N 1
ATOM 2714 C CA . ILE A 1 329 ? 9.475 -0.188 16.341 1.00 87.69 329 ILE A CA 1
ATOM 2715 C C . ILE A 1 329 ? 9.550 -1.705 16.132 1.00 87.69 329 ILE A C 1
ATOM 2717 O O . ILE A 1 329 ? 9.852 -2.180 15.038 1.00 87.69 329 ILE A O 1
ATOM 2721 N N . LYS A 1 330 ? 9.281 -2.496 17.172 1.00 86.44 330 LYS A N 1
ATOM 2722 C CA . LYS A 1 330 ? 9.469 -3.945 17.102 1.00 86.44 330 LYS A CA 1
ATOM 2723 C C . LYS A 1 330 ? 8.403 -4.674 16.287 1.00 86.44 330 LYS A C 1
ATOM 2725 O O . LYS A 1 330 ? 8.744 -5.679 15.671 1.00 86.44 330 LYS A O 1
ATOM 2730 N N . HIS A 1 331 ? 7.156 -4.206 16.289 1.00 83.12 331 HIS A N 1
ATOM 2731 C CA . HIS A 1 331 ? 6.033 -4.985 15.748 1.00 83.12 331 HIS A CA 1
ATOM 2732 C C . HIS A 1 331 ? 5.210 -4.279 14.689 1.00 83.12 331 HIS A C 1
ATOM 2734 O O . HIS A 1 331 ? 4.506 -4.963 13.956 1.00 83.12 331 HIS A O 1
ATOM 2740 N N . ALA A 1 332 ? 5.283 -2.951 14.583 1.00 81.56 332 ALA A N 1
ATOM 2741 C CA . ALA A 1 332 ? 4.550 -2.263 13.534 1.00 81.56 332 ALA A CA 1
ATOM 2742 C C . ALA A 1 332 ? 5.039 -2.718 12.154 1.00 81.56 332 ALA A C 1
ATOM 2744 O O . ALA A 1 332 ? 6.185 -3.168 11.976 1.00 81.56 332 ALA A O 1
ATOM 2745 N N . ASP A 1 333 ? 4.141 -2.572 11.185 1.00 77.88 333 ASP A N 1
ATOM 2746 C CA . ASP A 1 333 ? 4.439 -2.780 9.780 1.00 77.88 333 ASP A CA 1
ATOM 2747 C C . ASP A 1 333 ? 5.664 -1.948 9.371 1.00 77.88 333 ASP A C 1
ATOM 2749 O O . ASP A 1 333 ? 5.779 -0.767 9.709 1.00 77.88 333 ASP A O 1
ATOM 2753 N N . ILE A 1 334 ? 6.594 -2.562 8.646 1.00 75.25 334 ILE A N 1
ATOM 2754 C CA . ILE A 1 334 ? 7.825 -1.898 8.200 1.00 75.25 334 ILE A CA 1
ATOM 2755 C C . ILE A 1 334 ? 7.530 -0.675 7.312 1.00 75.25 334 ILE A C 1
ATOM 2757 O O . ILE A 1 334 ? 8.210 0.347 7.436 1.00 75.25 334 ILE A O 1
ATOM 2761 N N . GLY A 1 335 ? 6.450 -0.704 6.529 1.00 71.06 335 GLY A N 1
ATOM 2762 C CA . GLY A 1 335 ? 5.968 0.440 5.763 1.00 71.06 335 GLY A CA 1
ATOM 2763 C C . GLY A 1 335 ? 5.445 1.560 6.664 1.00 71.06 335 GLY A C 1
ATOM 2764 O O . GLY A 1 335 ? 5.722 2.732 6.408 1.00 71.06 335 GLY A O 1
ATOM 2765 N N . PHE A 1 336 ? 4.749 1.232 7.758 1.00 75.69 336 PHE A N 1
ATOM 2766 C CA . PHE A 1 336 ? 4.369 2.231 8.766 1.00 75.69 336 PHE A CA 1
ATOM 2767 C C . PHE A 1 336 ? 5.609 2.886 9.389 1.00 75.69 336 PHE A C 1
ATOM 2769 O O . PHE A 1 336 ? 5.673 4.113 9.465 1.00 75.69 336 PHE A O 1
ATOM 2776 N N . LEU A 1 337 ? 6.621 2.097 9.773 1.00 78.38 337 LEU A N 1
ATOM 2777 C CA . LEU A 1 337 ? 7.872 2.626 10.331 1.00 78.38 337 LEU A CA 1
ATOM 2778 C C . LEU A 1 337 ? 8.576 3.561 9.346 1.00 78.38 337 LEU A C 1
ATOM 2780 O O . LEU A 1 337 ? 8.961 4.669 9.716 1.00 78.38 337 LEU A O 1
ATOM 2784 N N . GLN A 1 338 ? 8.682 3.148 8.083 1.00 77.12 338 GLN A N 1
ATOM 2785 C CA . GLN A 1 338 ? 9.234 3.959 7.002 1.00 77.12 338 GLN A CA 1
ATOM 2786 C C . GLN A 1 338 ? 8.497 5.307 6.865 1.00 77.12 338 GLN A C 1
ATOM 2788 O O . GLN A 1 338 ? 9.129 6.357 6.711 1.00 77.12 338 GLN A O 1
ATOM 2793 N N . ARG A 1 339 ? 7.159 5.299 6.936 1.00 72.06 339 ARG A N 1
ATOM 2794 C CA . ARG A 1 339 ? 6.325 6.497 6.746 1.00 72.06 339 ARG A CA 1
ATOM 2795 C C . ARG A 1 339 ? 6.321 7.430 7.950 1.00 72.06 339 ARG A C 1
ATOM 2797 O O . ARG A 1 339 ? 6.388 8.643 7.769 1.00 72.06 339 ARG A O 1
ATOM 2804 N N . ARG A 1 340 ? 6.213 6.880 9.158 1.00 77.12 340 ARG A N 1
ATOM 2805 C CA . ARG A 1 340 ? 5.806 7.635 10.349 1.00 77.12 340 ARG A CA 1
ATOM 2806 C C . ARG A 1 340 ? 6.920 7.840 11.366 1.00 77.12 340 ARG A C 1
ATOM 2808 O O . ARG A 1 340 ? 6.820 8.781 12.144 1.00 77.12 340 ARG A O 1
ATOM 2815 N N . VAL A 1 341 ? 7.991 7.045 11.360 1.00 81.00 341 VAL A N 1
ATOM 2816 C CA . VAL A 1 341 ? 9.098 7.215 12.318 1.00 81.00 341 VAL A CA 1
ATOM 2817 C C . VAL A 1 341 ? 10.163 8.152 11.748 1.00 81.00 341 VAL A C 1
ATOM 2819 O O . VAL A 1 341 ? 10.620 7.988 10.615 1.00 81.00 341 VAL A O 1
ATOM 2822 N N . ARG A 1 342 ? 10.560 9.156 12.535 1.00 83.06 342 ARG A N 1
ATOM 2823 C CA . ARG A 1 342 ? 11.648 10.098 12.225 1.00 83.06 342 ARG A CA 1
ATOM 2824 C C . ARG A 1 342 ? 12.507 10.334 13.460 1.00 83.06 342 ARG A C 1
ATOM 2826 O O . ARG A 1 342 ? 12.027 10.222 14.580 1.00 83.06 342 ARG A O 1
ATOM 2833 N N . LEU A 1 343 ? 13.772 10.697 13.270 1.00 81.75 343 LEU A N 1
ATOM 2834 C CA . LEU A 1 343 ? 14.636 11.123 14.376 1.00 81.75 343 LEU A CA 1
ATOM 2835 C C . LEU A 1 343 ? 14.251 12.529 14.854 1.00 81.75 343 LEU A C 1
ATOM 2837 O O . LEU A 1 343 ? 13.882 13.377 14.039 1.00 81.75 343 LEU A O 1
ATOM 2841 N N . GLU A 1 344 ? 14.381 12.799 16.155 1.00 76.12 344 GLU A N 1
ATOM 2842 C CA . GLU A 1 344 ? 14.058 14.106 16.759 1.00 76.12 344 GLU A CA 1
ATOM 2843 C C . GLU A 1 344 ? 14.767 15.294 16.084 1.00 76.12 344 GLU A C 1
ATOM 2845 O O . GLU A 1 344 ? 14.166 16.357 15.932 1.00 76.12 344 GLU A O 1
ATOM 2850 N N . ASN A 1 345 ? 16.000 15.092 15.608 1.00 65.31 345 ASN A N 1
ATOM 2851 C CA . ASN A 1 345 ? 16.831 16.123 14.972 1.00 65.31 345 ASN A CA 1
ATOM 2852 C C . ASN A 1 345 ? 16.576 16.301 13.461 1.00 65.31 345 ASN A C 1
ATOM 2854 O O . ASN A 1 345 ? 17.283 17.066 12.799 1.00 65.31 345 ASN A O 1
ATOM 2858 N N . SER A 1 346 ? 15.607 15.584 12.884 1.00 61.88 346 SER A N 1
ATOM 2859 C CA . SER A 1 346 ? 15.302 15.696 11.454 1.00 61.88 346 SER A CA 1
ATOM 2860 C C . SER A 1 346 ? 14.645 17.044 11.124 1.00 61.88 346 SER A C 1
ATOM 2862 O O . SER A 1 346 ? 13.742 17.507 11.816 1.00 61.88 346 SER A O 1
ATOM 2864 N N . ARG A 1 347 ? 15.108 17.692 10.045 1.00 55.56 347 ARG A N 1
ATOM 2865 C CA . ARG A 1 347 ? 14.588 18.989 9.558 1.00 55.56 347 ARG A CA 1
ATOM 2866 C C . ARG A 1 347 ? 13.292 18.863 8.738 1.00 55.56 347 ARG A C 1
ATOM 2868 O O . ARG A 1 347 ? 12.865 19.840 8.130 1.00 55.56 347 ARG A O 1
ATOM 2875 N N . GLU A 1 348 ? 12.706 17.670 8.657 1.00 56.19 348 GLU A N 1
ATOM 2876 C CA . GLU A 1 348 ? 11.504 17.419 7.857 1.00 56.19 348 GLU A CA 1
ATOM 2877 C C . GLU A 1 348 ? 10.253 17.971 8.552 1.00 56.19 348 GLU A C 1
ATOM 2879 O O . GLU A 1 348 ? 10.133 17.937 9.778 1.00 56.19 348 GLU A O 1
ATOM 2884 N N . SER A 1 349 ? 9.313 18.495 7.759 1.00 48.50 349 SER A N 1
ATOM 2885 C CA . SER A 1 349 ? 8.020 18.969 8.254 1.00 48.50 349 SER A CA 1
ATOM 2886 C C . SER A 1 349 ? 7.294 17.831 8.970 1.00 48.50 349 SER A C 1
ATOM 2888 O O . SER A 1 349 ? 7.025 16.799 8.354 1.00 48.50 349 SER A O 1
ATOM 2890 N N . SER A 1 350 ? 6.976 18.016 10.252 1.00 52.75 350 SER A N 1
ATOM 2891 C CA . SER A 1 350 ? 6.216 17.038 11.028 1.00 52.75 350 SER A CA 1
ATOM 2892 C C . SER A 1 350 ? 4.796 16.939 10.481 1.00 52.75 350 SER A C 1
ATOM 2894 O O . SER A 1 350 ? 4.040 17.909 10.560 1.00 52.75 350 SER A O 1
ATOM 2896 N N . ASP A 1 351 ? 4.441 15.777 9.943 1.00 64.75 351 ASP A N 1
ATOM 2897 C CA . ASP A 1 351 ? 3.044 15.428 9.709 1.00 64.75 351 ASP A CA 1
ATOM 2898 C C . ASP A 1 351 ? 2.363 15.131 11.060 1.00 64.75 351 ASP A C 1
ATOM 2900 O O . ASP A 1 351 ? 3.036 14.846 12.057 1.00 64.75 351 ASP A O 1
ATOM 2904 N N . GLN A 1 352 ? 1.031 15.171 11.099 1.00 69.62 352 GLN A N 1
ATOM 2905 C CA . GLN A 1 352 ? 0.215 14.964 12.300 1.00 69.62 352 GLN A CA 1
ATOM 2906 C C . GLN A 1 352 ? 0.522 13.634 13.014 1.00 69.62 352 GLN A C 1
ATOM 2908 O O . GLN A 1 352 ? 0.388 13.550 14.232 1.00 69.62 352 GLN A O 1
ATOM 2913 N N . PHE A 1 353 ? 0.978 12.619 12.270 1.00 71.44 353 PHE A N 1
ATOM 2914 C CA . PHE A 1 353 ? 1.277 11.274 12.777 1.00 71.44 353 PHE A CA 1
ATOM 2915 C C . PHE A 1 353 ? 2.773 10.922 12.801 1.00 71.44 353 PHE A C 1
ATOM 2917 O O . PHE A 1 353 ? 3.129 9.744 12.859 1.00 71.44 353 PHE A O 1
ATOM 2924 N N . THR A 1 354 ? 3.682 11.901 12.725 1.00 78.25 354 THR A N 1
ATOM 2925 C CA . THR A 1 354 ? 5.123 11.621 12.828 1.00 78.25 354 THR A CA 1
ATOM 2926 C C . THR A 1 354 ? 5.516 11.263 14.267 1.00 78.25 354 THR A C 1
ATOM 2928 O O . THR A 1 354 ? 5.446 12.095 15.170 1.00 78.25 354 THR A O 1
ATOM 2931 N N . ILE A 1 355 ? 6.007 10.040 14.472 1.00 77.19 355 ILE A N 1
ATOM 2932 C CA . ILE A 1 355 ? 6.599 9.576 15.730 1.00 77.19 355 ILE A CA 1
ATOM 2933 C C . ILE A 1 355 ? 8.070 9.992 15.743 1.00 77.19 355 ILE A C 1
ATOM 2935 O O . ILE A 1 355 ? 8.888 9.470 14.977 1.00 77.19 355 ILE A O 1
ATOM 2939 N N . LYS A 1 356 ? 8.407 10.939 16.621 1.00 82.25 356 LYS A N 1
ATOM 2940 C CA . LYS A 1 356 ? 9.792 11.359 16.844 1.00 82.25 356 LYS A CA 1
ATOM 2941 C C . LYS A 1 356 ? 10.490 10.380 17.777 1.00 82.25 356 LYS A C 1
ATOM 2943 O O . LYS A 1 356 ? 10.028 10.121 18.884 1.00 82.25 356 LYS A O 1
ATOM 2948 N N . LEU A 1 357 ? 11.597 9.829 17.301 1.00 81.25 357 LEU A N 1
ATOM 2949 C CA . LEU A 1 357 ? 12.392 8.861 18.024 1.00 81.25 357 LEU A CA 1
ATOM 2950 C C . LEU A 1 357 ? 13.536 9.551 18.764 1.00 81.25 357 LEU A C 1
ATOM 2952 O O . LEU A 1 357 ? 14.405 10.165 18.135 1.00 81.25 357 LEU A O 1
ATOM 2956 N N . SER A 1 358 ? 13.546 9.385 20.083 1.00 81.50 358 SER A N 1
ATOM 2957 C CA . SER A 1 358 ? 14.650 9.790 20.943 1.00 81.50 358 SER A CA 1
ATOM 2958 C C . SER A 1 358 ? 15.867 8.875 20.782 1.00 81.50 358 SER A C 1
ATOM 2960 O O . SER A 1 358 ? 15.773 7.710 20.377 1.00 81.50 358 SER A O 1
ATOM 2962 N N . ASP A 1 359 ? 17.025 9.380 21.201 1.00 79.44 359 ASP A N 1
ATOM 2963 C CA . ASP A 1 359 ? 18.299 8.660 21.149 1.00 79.44 359 ASP A CA 1
ATOM 2964 C C . ASP A 1 359 ? 18.291 7.304 21.877 1.00 79.44 359 ASP A C 1
ATOM 2966 O O . ASP A 1 359 ? 19.021 6.387 21.490 1.00 79.44 359 ASP A O 1
ATOM 2970 N N . THR A 1 360 ? 17.452 7.144 22.905 1.00 84.19 360 THR A N 1
ATOM 2971 C CA . THR A 1 360 ? 17.361 5.909 23.701 1.00 84.19 360 THR A CA 1
ATOM 2972 C C . THR A 1 360 ? 16.829 4.724 22.900 1.00 84.19 360 THR A C 1
ATOM 2974 O O . THR A 1 360 ? 17.192 3.586 23.188 1.00 84.19 360 THR A O 1
ATOM 2977 N N . HIS A 1 361 ? 16.003 4.976 21.883 1.00 85.75 361 HIS A N 1
ATOM 2978 C CA . HIS A 1 361 ? 15.321 3.939 21.106 1.00 85.75 361 HIS A CA 1
ATOM 2979 C C . HIS A 1 361 ? 15.999 3.643 19.760 1.00 85.75 361 HIS A C 1
ATOM 2981 O O . HIS A 1 361 ? 15.590 2.726 19.046 1.00 85.75 361 HIS A O 1
ATOM 2987 N N . ILE A 1 362 ? 17.071 4.370 19.415 1.00 87.12 362 ILE A N 1
ATOM 2988 C CA . ILE A 1 362 ? 17.824 4.167 18.167 1.00 87.12 362 ILE A CA 1
ATOM 2989 C C . ILE A 1 362 ? 18.339 2.728 18.055 1.00 87.12 362 ILE A C 1
ATOM 2991 O O . ILE A 1 362 ? 18.277 2.133 16.982 1.00 87.12 362 ILE A O 1
ATOM 2995 N N . LYS A 1 363 ? 18.811 2.134 19.159 1.00 89.06 363 LYS A N 1
ATOM 2996 C CA . LYS A 1 363 ? 19.318 0.751 19.156 1.00 89.06 363 LYS A CA 1
ATOM 2997 C C . LYS A 1 363 ? 18.229 -0.273 18.834 1.00 89.06 363 LYS A C 1
ATOM 2999 O O . LYS A 1 363 ? 18.507 -1.236 18.124 1.00 89.06 363 LYS A O 1
ATOM 3004 N N . ASP A 1 364 ? 17.006 -0.067 19.325 1.00 89.81 364 ASP A N 1
ATOM 3005 C CA . ASP A 1 364 ? 15.873 -0.940 19.005 1.00 89.81 364 ASP A CA 1
ATOM 3006 C C . ASP A 1 364 ? 15.486 -0.815 17.524 1.00 89.81 364 ASP A C 1
ATOM 3008 O O . ASP A 1 364 ? 15.216 -1.827 16.879 1.00 89.81 364 ASP A O 1
ATOM 3012 N N . LEU A 1 365 ? 15.532 0.403 16.964 1.00 89.62 365 LEU A N 1
ATOM 3013 C CA . LEU A 1 365 ? 15.306 0.630 15.532 1.00 89.62 365 LEU A CA 1
ATOM 3014 C C . LEU A 1 365 ? 16.378 -0.056 14.685 1.00 89.62 365 LEU A C 1
ATOM 3016 O O . LEU A 1 365 ? 16.042 -0.777 13.755 1.00 89.62 365 LEU A O 1
ATOM 3020 N N . VAL A 1 366 ? 17.654 0.104 15.032 1.00 90.56 366 VAL A N 1
ATOM 3021 C CA . VAL A 1 366 ? 18.762 -0.570 14.342 1.00 90.56 366 VAL A CA 1
ATOM 3022 C C . VAL A 1 366 ? 18.603 -2.090 14.391 1.00 90.56 366 VAL A C 1
ATOM 3024 O O . VAL A 1 366 ? 18.787 -2.749 13.371 1.00 90.56 366 VAL A O 1
ATOM 3027 N N . TYR A 1 367 ? 18.215 -2.645 15.544 1.00 90.00 367 TYR A N 1
ATOM 3028 C CA . TYR A 1 367 ? 17.955 -4.078 15.678 1.00 90.00 367 TYR A CA 1
ATOM 3029 C C . TYR A 1 367 ? 16.814 -4.533 14.760 1.00 90.00 367 TYR A C 1
ATOM 3031 O O . TYR A 1 367 ? 16.959 -5.518 14.042 1.00 90.00 367 TYR A O 1
ATOM 3039 N N . ARG A 1 368 ? 15.699 -3.794 14.726 1.00 90.69 368 ARG A N 1
ATOM 3040 C CA . ARG A 1 368 ? 14.589 -4.098 13.815 1.00 90.69 368 ARG A CA 1
ATOM 3041 C C . ARG A 1 368 ? 15.031 -4.045 12.351 1.00 90.69 368 ARG A C 1
ATOM 3043 O O . ARG A 1 368 ? 14.801 -4.994 11.611 1.00 90.69 368 ARG A O 1
ATOM 3050 N N . LEU A 1 369 ? 15.720 -2.975 11.960 1.00 89.50 369 LEU A N 1
ATOM 3051 C CA . LEU A 1 369 ? 16.221 -2.782 10.601 1.00 89.50 369 LEU A CA 1
ATOM 3052 C C . LEU A 1 369 ? 17.204 -3.893 10.177 1.00 89.50 369 LEU A C 1
ATOM 3054 O O . LEU A 1 369 ? 17.213 -4.278 9.010 1.00 89.50 369 LEU A O 1
ATOM 3058 N N . SER A 1 370 ? 18.003 -4.436 11.109 1.00 89.25 370 SER A N 1
ATOM 3059 C CA . SER A 1 370 ? 18.901 -5.571 10.835 1.00 89.25 370 SER A CA 1
ATOM 3060 C C . SER A 1 370 ? 18.181 -6.892 10.577 1.00 89.25 370 SER A C 1
ATOM 3062 O O . SER A 1 370 ? 18.723 -7.733 9.874 1.00 89.25 370 SER A O 1
ATOM 3064 N N . GLU A 1 371 ? 16.961 -7.070 11.082 1.00 88.31 371 GLU A N 1
ATOM 3065 C CA . GLU A 1 371 ? 16.132 -8.231 10.736 1.00 88.31 371 GLU A CA 1
ATOM 3066 C C . GLU A 1 371 ? 15.408 -7.990 9.402 1.00 88.31 371 GLU A C 1
ATOM 3068 O O . GLU A 1 371 ? 15.377 -8.855 8.524 1.00 88.31 371 GLU A O 1
ATOM 3073 N N . ASP A 1 372 ? 14.878 -6.778 9.220 1.00 86.25 372 ASP A N 1
ATOM 3074 C CA . ASP A 1 372 ? 14.064 -6.393 8.067 1.00 86.25 372 ASP A CA 1
ATOM 3075 C C . ASP A 1 372 ? 14.822 -6.491 6.728 1.00 86.25 372 ASP A C 1
ATOM 3077 O O . ASP A 1 372 ? 14.219 -6.824 5.704 1.00 86.25 372 ASP A O 1
ATOM 3081 N N . ILE A 1 373 ? 16.144 -6.270 6.720 1.00 87.50 373 ILE A N 1
ATOM 3082 C CA . ILE A 1 373 ? 16.983 -6.391 5.513 1.00 87.50 373 ILE A CA 1
ATOM 3083 C C . ILE A 1 373 ? 16.980 -7.803 4.902 1.00 87.50 373 ILE A C 1
ATOM 3085 O O . ILE A 1 373 ? 17.221 -7.948 3.704 1.00 87.50 373 ILE A O 1
ATOM 3089 N N . TYR A 1 374 ? 16.702 -8.845 5.691 1.00 85.69 374 TYR A N 1
ATOM 3090 C CA . TYR A 1 374 ? 16.668 -10.233 5.216 1.00 85.69 374 TYR A CA 1
ATOM 3091 C C . TYR A 1 374 ? 15.263 -10.722 4.850 1.00 85.69 374 TYR A C 1
ATOM 3093 O O . TYR A 1 374 ? 15.102 -11.861 4.403 1.00 85.69 374 TYR A O 1
ATOM 3101 N N . THR A 1 375 ? 14.245 -9.886 5.051 1.00 83.69 375 THR A N 1
ATOM 3102 C CA . THR A 1 375 ? 12.859 -10.207 4.699 1.00 83.69 375 THR A CA 1
ATOM 3103 C C . THR A 1 375 ? 12.614 -10.022 3.202 1.00 83.69 375 THR A C 1
ATOM 3105 O O . THR A 1 375 ? 13.379 -9.364 2.501 1.00 83.69 375 THR A O 1
ATOM 3108 N N . ASP A 1 376 ? 11.499 -10.547 2.694 1.00 74.75 376 ASP A N 1
ATOM 3109 C CA . ASP A 1 376 ? 11.038 -10.287 1.323 1.00 74.75 376 ASP A CA 1
ATOM 3110 C C . ASP A 1 376 ? 10.553 -8.837 1.104 1.00 74.75 376 ASP A C 1
ATOM 3112 O O . ASP A 1 376 ? 10.277 -8.446 -0.031 1.00 74.75 376 ASP A O 1
ATOM 3116 N N . ARG A 1 377 ? 10.510 -8.022 2.170 1.00 75.44 377 ARG A N 1
ATOM 3117 C CA . ARG A 1 377 ? 10.177 -6.587 2.163 1.00 75.44 377 ARG A CA 1
ATOM 3118 C C . ARG A 1 377 ? 11.396 -5.686 2.404 1.00 75.44 377 ARG A C 1
ATOM 3120 O O . ARG A 1 377 ? 11.241 -4.513 2.736 1.00 75.44 377 ARG A O 1
ATOM 3127 N N . PHE A 1 378 ? 12.615 -6.185 2.168 1.00 82.19 378 PHE A N 1
ATOM 3128 C CA . PHE A 1 378 ? 13.870 -5.438 2.368 1.00 82.19 378 PHE A CA 1
ATOM 3129 C C . PHE A 1 378 ? 13.940 -4.088 1.630 1.00 82.19 378 PHE A C 1
ATOM 3131 O O . PHE A 1 378 ? 14.721 -3.217 2.006 1.00 82.19 378 PHE A O 1
ATOM 3138 N N . ILE A 1 379 ? 13.141 -3.873 0.583 1.00 77.75 379 ILE A N 1
ATOM 3139 C CA . ILE A 1 379 ? 13.086 -2.583 -0.116 1.00 77.75 379 ILE A CA 1
ATOM 3140 C C . ILE A 1 379 ? 12.537 -1.470 0.784 1.00 77.75 379 ILE A C 1
ATOM 3142 O O . ILE A 1 379 ? 13.020 -0.343 0.714 1.00 77.75 379 ILE A O 1
ATOM 3146 N N . GLU A 1 380 ? 11.579 -1.764 1.661 1.00 76.75 380 GLU A N 1
ATOM 3147 C CA . GLU A 1 380 ? 11.056 -0.778 2.615 1.00 76.75 380 GLU A CA 1
ATOM 3148 C C . GLU A 1 380 ? 12.123 -0.392 3.644 1.00 76.75 380 GLU A C 1
ATOM 3150 O O . GLU A 1 380 ? 12.233 0.779 4.008 1.00 76.75 380 GLU A O 1
ATOM 3155 N N . PHE A 1 381 ? 12.986 -1.346 4.017 1.00 85.19 381 PHE A N 1
ATOM 3156 C CA . PHE A 1 381 ? 14.217 -1.065 4.752 1.00 85.19 381 PHE A CA 1
ATOM 3157 C C . PHE A 1 381 ? 15.125 -0.126 3.944 1.00 85.19 381 PHE A C 1
ATOM 3159 O O . PHE A 1 381 ? 15.469 0.943 4.437 1.00 85.19 381 PHE A O 1
ATOM 3166 N N . VAL A 1 382 ? 15.457 -0.457 2.688 1.00 81.12 382 VAL A N 1
ATOM 3167 C CA . VAL A 1 382 ? 16.349 0.360 1.838 1.00 81.12 382 VAL A CA 1
ATOM 3168 C C . VAL A 1 382 ? 15.823 1.789 1.652 1.00 81.12 382 VAL A C 1
ATOM 3170 O O . VAL A 1 382 ? 16.605 2.732 1.516 1.00 81.12 382 VAL A O 1
ATOM 3173 N N . LEU A 1 383 ? 14.506 1.971 1.656 1.00 77.56 383 LEU A N 1
ATOM 3174 C CA . LEU A 1 383 ? 13.852 3.265 1.492 1.00 77.56 383 LEU A CA 1
ATOM 3175 C C . LEU A 1 383 ? 13.546 3.977 2.812 1.00 77.56 383 LEU A C 1
ATOM 3177 O O . LEU A 1 383 ? 12.949 5.055 2.786 1.00 77.56 383 LEU A O 1
ATOM 3181 N N . ASN A 1 384 ? 13.941 3.408 3.951 1.00 79.94 384 ASN A N 1
ATOM 3182 C CA . ASN A 1 384 ? 13.730 4.021 5.250 1.00 79.94 384 ASN A CA 1
ATOM 3183 C C . ASN A 1 384 ? 14.581 5.302 5.383 1.00 79.94 384 ASN A C 1
ATOM 3185 O O . ASN A 1 384 ? 15.813 5.221 5.318 1.00 79.94 384 ASN A O 1
ATOM 3189 N N . PRO A 1 385 ? 13.964 6.486 5.590 1.00 77.19 385 PRO A N 1
ATOM 3190 C CA . PRO A 1 385 ? 14.692 7.755 5.686 1.00 77.19 385 PRO A CA 1
ATOM 3191 C C . PRO A 1 385 ? 15.753 7.767 6.791 1.00 77.19 385 PRO A C 1
ATOM 3193 O O . PRO A 1 385 ? 16.798 8.397 6.640 1.00 77.19 385 PRO A O 1
ATOM 3196 N N . CYS A 1 386 ? 15.531 7.011 7.870 1.00 83.50 386 CYS A N 1
ATOM 3197 C CA . CYS A 1 386 ? 16.461 6.884 8.986 1.00 83.50 386 CYS A CA 1
ATOM 3198 C C . CYS A 1 386 ? 17.819 6.276 8.587 1.00 83.50 386 CYS A C 1
ATOM 3200 O O . CYS A 1 386 ? 18.814 6.560 9.243 1.00 83.50 386 CYS A O 1
ATOM 3202 N N . LEU A 1 387 ? 17.909 5.509 7.493 1.00 84.06 387 LEU A N 1
ATOM 3203 C CA . LEU A 1 387 ? 19.190 4.980 6.997 1.00 84.06 387 LEU A CA 1
ATOM 3204 C C . LEU A 1 387 ? 20.109 6.048 6.387 1.00 84.06 387 LEU A C 1
ATOM 3206 O O . LEU A 1 387 ? 21.252 5.754 6.052 1.00 84.06 387 LEU A O 1
ATOM 3210 N N . ARG A 1 388 ? 19.627 7.282 6.201 1.00 82.62 388 ARG A N 1
ATOM 3211 C CA . ARG A 1 388 ? 20.466 8.411 5.770 1.00 82.62 388 ARG A CA 1
ATOM 3212 C C . ARG A 1 388 ? 21.170 9.101 6.929 1.00 82.62 388 ARG A C 1
ATOM 3214 O O . ARG A 1 388 ? 22.087 9.880 6.688 1.00 82.62 388 ARG A O 1
ATOM 3221 N N . ASP A 1 389 ? 20.748 8.821 8.156 1.00 86.88 389 ASP A N 1
ATOM 3222 C CA . ASP A 1 389 ? 21.384 9.352 9.348 1.00 86.88 389 ASP A CA 1
ATOM 3223 C C . ASP A 1 389 ? 22.698 8.614 9.638 1.00 86.88 389 ASP A C 1
ATOM 3225 O O . ASP A 1 389 ? 22.784 7.380 9.572 1.00 86.88 389 ASP A O 1
ATOM 3229 N N . GLU A 1 390 ? 23.743 9.378 9.952 1.00 86.75 390 GLU A N 1
ATOM 3230 C CA . GLU A 1 390 ? 25.085 8.836 10.150 1.00 86.75 390 GLU A CA 1
ATOM 3231 C C . GLU A 1 390 ? 25.161 7.926 11.382 1.00 86.75 390 GLU A C 1
ATOM 3233 O O . GLU A 1 390 ? 25.739 6.839 11.306 1.00 86.75 390 GLU A O 1
ATOM 3238 N N . LYS A 1 391 ? 24.501 8.312 12.481 1.00 89.06 391 LYS A N 1
ATOM 3239 C CA . LYS A 1 391 ? 24.510 7.568 13.746 1.00 89.06 391 LYS A CA 1
ATOM 3240 C C . LYS A 1 391 ? 23.802 6.225 13.604 1.00 89.06 391 LYS A C 1
ATOM 3242 O O . LYS A 1 391 ? 24.304 5.214 14.096 1.00 89.06 391 LYS A O 1
ATOM 3247 N N . ILE A 1 392 ? 22.660 6.193 12.913 1.00 90.38 392 ILE A N 1
ATOM 3248 C CA . ILE A 1 392 ? 21.957 4.936 12.607 1.00 90.38 392 ILE A CA 1
ATOM 3249 C C . ILE A 1 392 ? 22.820 4.043 11.724 1.00 90.38 392 ILE A C 1
ATOM 3251 O O . ILE A 1 392 ? 22.947 2.851 12.000 1.00 90.38 392 ILE A O 1
ATOM 3255 N N . THR A 1 393 ? 23.430 4.616 10.687 1.00 89.25 393 THR A N 1
ATOM 3256 C CA . THR A 1 393 ? 24.273 3.868 9.752 1.00 89.25 393 THR A CA 1
ATOM 3257 C C . THR A 1 393 ? 25.458 3.207 10.458 1.00 89.25 393 THR A C 1
ATOM 3259 O O . THR A 1 393 ? 25.746 2.038 10.203 1.00 89.25 393 THR A O 1
ATOM 3262 N N . ASP A 1 394 ? 26.124 3.919 11.370 1.00 90.88 394 ASP A N 1
ATOM 3263 C CA . ASP A 1 394 ? 27.258 3.384 12.131 1.00 90.88 394 ASP A CA 1
ATOM 3264 C C . ASP A 1 394 ? 26.858 2.243 13.064 1.00 90.88 394 ASP A C 1
ATOM 3266 O O . ASP A 1 394 ? 27.482 1.179 13.046 1.00 90.88 394 ASP A O 1
ATOM 3270 N N . LEU A 1 395 ? 25.778 2.426 13.827 1.00 91.62 395 LEU A N 1
ATOM 3271 C CA . LEU A 1 395 ? 25.259 1.391 14.722 1.00 91.62 395 LEU A CA 1
ATOM 3272 C C . LEU A 1 395 ? 24.757 0.165 13.950 1.00 91.62 395 LEU A C 1
ATOM 3274 O O . LEU A 1 395 ? 24.944 -0.969 14.393 1.00 91.62 395 LEU A O 1
ATOM 3278 N N . PHE A 1 396 ? 24.142 0.378 12.785 1.00 92.50 396 PHE A N 1
ATOM 3279 C CA . PHE A 1 396 ? 23.728 -0.699 11.895 1.00 92.50 396 PHE A CA 1
ATOM 3280 C C . PHE A 1 396 ? 24.934 -1.510 11.421 1.00 92.50 396 PHE A C 1
ATOM 3282 O O . PHE A 1 396 ? 24.947 -2.729 11.570 1.00 92.50 396 PHE A O 1
ATOM 3289 N N . ILE A 1 397 ? 25.987 -0.853 10.931 1.00 89.94 397 ILE A N 1
ATOM 3290 C CA . ILE A 1 397 ? 27.219 -1.534 10.511 1.00 89.94 397 ILE A CA 1
ATOM 3291 C C . ILE A 1 397 ? 27.855 -2.305 11.676 1.00 89.94 397 ILE A C 1
ATOM 3293 O O . ILE A 1 397 ? 28.262 -3.454 11.500 1.00 89.94 397 ILE A O 1
ATOM 3297 N N . GLU A 1 398 ? 27.924 -1.714 12.872 1.00 90.19 398 GLU A N 1
ATOM 3298 C CA . GLU A 1 398 ? 28.442 -2.384 14.071 1.00 90.19 398 GLU A CA 1
ATOM 3299 C C . GLU A 1 398 ? 27.658 -3.661 14.396 1.00 90.19 398 GLU A C 1
ATOM 3301 O O . GLU A 1 398 ? 28.253 -4.705 14.671 1.00 90.19 398 GLU A O 1
ATOM 3306 N N . LYS A 1 399 ? 26.327 -3.607 14.301 1.00 89.56 399 LYS A N 1
ATOM 3307 C CA . LYS A 1 399 ? 25.459 -4.767 14.510 1.00 89.56 399 LYS A CA 1
ATOM 3308 C C . LYS A 1 399 ? 25.701 -5.853 13.459 1.00 89.56 399 LYS A C 1
ATOM 3310 O O . LYS A 1 399 ? 25.843 -7.018 13.830 1.00 89.56 399 LYS A O 1
ATOM 3315 N N . MET A 1 400 ? 25.799 -5.480 12.182 1.00 86.88 400 MET A N 1
ATOM 3316 C CA . MET A 1 400 ? 25.968 -6.434 11.080 1.00 86.88 400 MET A CA 1
ATOM 3317 C C . MET A 1 400 ? 27.324 -7.149 11.105 1.00 86.88 400 MET A C 1
ATOM 3319 O O . MET A 1 400 ? 27.405 -8.290 10.662 1.00 86.88 400 MET A O 1
ATOM 3323 N N . LYS A 1 401 ? 28.382 -6.553 11.678 1.00 85.38 401 LYS A N 1
ATOM 3324 C CA . LYS A 1 401 ? 29.685 -7.234 11.869 1.00 85.38 401 LYS A CA 1
ATOM 3325 C C . LYS A 1 401 ? 29.571 -8.571 12.606 1.00 85.38 401 LYS A C 1
ATOM 3327 O O . LYS A 1 401 ? 30.405 -9.446 12.396 1.00 85.38 401 LYS A O 1
ATOM 3332 N N . ASN A 1 402 ? 28.559 -8.714 13.457 1.00 75.69 402 ASN A N 1
ATOM 3333 C CA . ASN A 1 402 ? 28.344 -9.893 14.288 1.00 75.69 402 ASN A CA 1
ATOM 3334 C C . ASN A 1 402 ? 27.354 -10.900 13.673 1.00 75.69 402 ASN A C 1
ATOM 3336 O O . ASN A 1 402 ? 26.959 -11.840 14.360 1.00 75.69 402 ASN A O 1
ATOM 3340 N N . ASP A 1 403 ? 26.922 -10.699 12.425 1.00 76.44 403 ASP A N 1
ATOM 3341 C CA . ASP A 1 403 ? 25.824 -11.444 11.804 1.00 76.44 403 ASP A CA 1
ATOM 3342 C C . ASP A 1 403 ? 26.228 -12.154 10.493 1.00 76.44 403 ASP A C 1
ATOM 3344 O O . ASP A 1 403 ? 27.297 -11.921 9.923 1.00 76.44 403 ASP A O 1
ATOM 3348 N N . SER A 1 404 ? 25.380 -13.064 10.003 1.00 71.19 404 SER A N 1
ATOM 3349 C CA . SER A 1 404 ? 25.613 -13.843 8.783 1.00 71.19 404 SER A CA 1
ATOM 3350 C C . SER A 1 404 ? 25.383 -13.013 7.516 1.00 71.19 404 SER A C 1
ATOM 3352 O O . SER A 1 404 ? 24.329 -13.039 6.879 1.00 71.19 404 SER A O 1
ATOM 3354 N N . LEU A 1 405 ? 26.442 -12.333 7.081 1.00 79.56 405 LEU A N 1
ATOM 3355 C CA . LEU A 1 405 ? 26.429 -11.415 5.938 1.00 79.56 405 LEU A CA 1
ATOM 3356 C C . LEU A 1 405 ? 26.074 -12.069 4.591 1.00 79.56 405 LEU A C 1
ATOM 3358 O O . LEU A 1 405 ? 25.750 -11.366 3.642 1.00 79.56 405 LEU A O 1
ATOM 3362 N N . ARG A 1 406 ? 26.126 -13.403 4.461 1.00 76.19 406 ARG A N 1
ATOM 3363 C CA . ARG A 1 406 ? 25.871 -14.090 3.177 1.00 76.19 406 ARG A CA 1
ATOM 3364 C C . ARG A 1 406 ? 24.434 -13.915 2.686 1.00 76.19 406 ARG A C 1
ATOM 3366 O O . ARG A 1 406 ? 24.201 -13.904 1.480 1.00 76.19 406 ARG A O 1
ATOM 3373 N N . MET A 1 407 ? 23.482 -13.749 3.603 1.00 79.62 407 MET A N 1
ATOM 3374 C CA . MET A 1 407 ? 22.065 -13.619 3.257 1.00 79.62 407 MET A CA 1
ATOM 3375 C C . MET A 1 407 ? 21.761 -12.329 2.489 1.00 79.62 407 MET A C 1
ATOM 3377 O O . MET A 1 407 ? 20.829 -12.309 1.693 1.00 79.62 407 MET A O 1
ATOM 3381 N N . ILE A 1 408 ? 22.591 -11.291 2.628 1.00 82.50 408 ILE A N 1
ATOM 3382 C CA . ILE A 1 408 ? 22.400 -10.018 1.923 1.00 82.50 408 ILE A CA 1
ATOM 3383 C C . ILE A 1 408 ? 22.657 -10.107 0.412 1.00 82.50 408 ILE A C 1
ATOM 3385 O O . ILE A 1 408 ? 22.209 -9.255 -0.357 1.00 82.50 408 ILE A O 1
ATOM 3389 N N . ALA A 1 409 ? 23.396 -11.136 -0.012 1.00 79.56 409 ALA A N 1
ATOM 3390 C CA . ALA A 1 409 ? 23.693 -11.416 -1.409 1.00 79.56 409 ALA A CA 1
ATOM 3391 C C . ALA A 1 409 ? 22.661 -12.355 -2.050 1.00 79.56 409 ALA A C 1
ATOM 3393 O O . ALA A 1 409 ? 22.636 -12.500 -3.273 1.00 79.56 409 ALA A O 1
ATOM 3394 N N . LYS A 1 410 ? 21.794 -12.984 -1.243 1.00 82.94 410 LYS A N 1
ATOM 3395 C CA . LYS A 1 410 ? 20.765 -13.897 -1.734 1.00 82.94 410 LYS A CA 1
ATOM 3396 C C . LYS A 1 410 ? 19.763 -13.121 -2.586 1.00 82.94 410 LYS A C 1
ATOM 3398 O O . LYS A 1 410 ? 19.214 -12.113 -2.146 1.00 82.94 410 LYS A O 1
ATOM 3403 N N . ARG A 1 411 ? 19.533 -13.597 -3.809 1.00 79.69 411 ARG A N 1
ATOM 3404 C CA . ARG A 1 411 ? 18.523 -13.032 -4.701 1.00 79.69 411 ARG A CA 1
ATOM 3405 C C . ARG A 1 411 ? 17.145 -13.534 -4.291 1.00 79.69 411 ARG A C 1
ATOM 3407 O O . ARG A 1 411 ? 16.974 -14.692 -3.908 1.00 79.69 411 ARG A O 1
ATOM 3414 N N . THR A 1 412 ? 16.182 -12.631 -4.327 1.00 76.25 412 THR A N 1
ATOM 3415 C CA . THR A 1 412 ? 14.795 -12.909 -3.972 1.00 76.25 412 THR A CA 1
ATOM 3416 C C . THR A 1 412 ? 13.884 -12.237 -4.980 1.00 76.25 412 THR A C 1
ATOM 3418 O O . THR A 1 412 ? 14.149 -11.108 -5.401 1.00 76.25 412 THR A O 1
ATOM 3421 N N . LYS A 1 413 ? 12.801 -12.921 -5.358 1.00 72.06 413 LYS A N 1
ATOM 3422 C CA . LYS A 1 413 ? 11.734 -12.309 -6.151 1.00 72.06 413 LYS A CA 1
ATOM 3423 C C . LYS A 1 413 ? 11.119 -11.169 -5.355 1.00 72.06 413 LYS A C 1
ATOM 3425 O O . LYS A 1 413 ? 10.693 -11.364 -4.217 1.00 72.06 413 LYS A O 1
ATOM 3430 N N . LEU A 1 414 ? 11.067 -9.992 -5.967 1.00 63.72 414 LEU A N 1
ATOM 3431 C CA . LEU A 1 414 ? 10.373 -8.844 -5.399 1.00 63.72 414 LEU A CA 1
ATOM 3432 C C . LEU A 1 414 ? 8.871 -9.159 -5.388 1.00 63.72 414 LEU A C 1
ATOM 3434 O O . LEU A 1 414 ? 8.255 -9.274 -6.448 1.00 63.72 414 LEU A O 1
ATOM 3438 N N . LYS A 1 415 ? 8.278 -9.339 -4.202 1.00 55.72 415 LYS A N 1
ATOM 3439 C CA . LYS A 1 415 ? 6.814 -9.382 -4.066 1.00 55.72 415 LYS A CA 1
ATOM 3440 C C . LYS A 1 415 ? 6.230 -7.989 -4.290 1.00 55.72 415 LYS A C 1
ATOM 3442 O O . LYS A 1 415 ? 6.945 -7.001 -4.173 1.00 55.72 415 LYS A O 1
ATOM 3447 N N . SER A 1 416 ? 4.936 -7.915 -4.602 1.00 44.91 416 SER A N 1
ATOM 3448 C CA . SER A 1 416 ? 4.178 -6.664 -4.702 1.00 44.91 416 SER A CA 1
ATOM 3449 C C . SER A 1 416 ? 4.351 -5.825 -3.432 1.00 44.91 416 SER A C 1
ATOM 3451 O O . SER A 1 416 ? 3.755 -6.134 -2.402 1.00 44.91 416 SER A O 1
ATOM 3453 N N . ILE A 1 417 ? 5.199 -4.798 -3.479 1.00 45.62 417 ILE A N 1
ATOM 3454 C CA . ILE A 1 417 ? 5.422 -3.903 -2.343 1.00 45.62 417 ILE A CA 1
ATOM 3455 C C . ILE A 1 417 ? 4.304 -2.857 -2.359 1.00 45.62 417 ILE A C 1
ATOM 3457 O O . ILE A 1 417 ? 4.161 -2.106 -3.329 1.00 45.62 417 ILE A O 1
ATOM 3461 N N . GLU A 1 418 ? 3.532 -2.743 -1.278 1.00 36.81 418 GLU A N 1
ATOM 3462 C CA . GLU A 1 418 ? 2.705 -1.558 -1.016 1.00 36.81 418 GLU A CA 1
ATOM 3463 C C . GLU A 1 418 ? 3.621 -0.390 -0.598 1.00 36.81 418 GLU A C 1
ATOM 3465 O O . GLU A 1 418 ? 3.611 0.088 0.533 1.00 36.81 418 GLU A O 1
ATOM 3470 N N . LEU A 1 419 ? 4.478 0.060 -1.515 1.00 39.94 419 LEU A N 1
ATOM 3471 C CA . LEU A 1 419 ? 5.336 1.214 -1.296 1.00 39.94 419 LEU A CA 1
ATOM 3472 C C . LEU A 1 419 ? 4.497 2.482 -1.345 1.00 39.94 419 LEU A C 1
ATOM 3474 O O . LEU A 1 419 ? 3.831 2.755 -2.330 1.00 39.94 419 LEU A O 1
ATOM 3478 N N . GLN A 1 420 ? 4.510 3.266 -0.278 1.00 42.34 420 GLN A N 1
ATOM 3479 C CA . GLN A 1 420 ? 3.831 4.555 -0.236 1.00 42.34 420 GLN A CA 1
ATOM 3480 C C . GLN A 1 420 ? 4.889 5.618 0.048 1.00 42.34 420 GLN A C 1
ATOM 3482 O O . GLN A 1 420 ? 5.330 5.805 1.181 1.00 42.34 420 GLN A O 1
ATOM 3487 N N . THR A 1 421 ? 5.358 6.280 -1.010 1.00 38.12 421 THR A N 1
ATOM 3488 C CA . THR A 1 421 ? 6.384 7.322 -0.925 1.00 38.12 421 THR A CA 1
ATOM 3489 C C . THR A 1 421 ? 5.777 8.652 -0.473 1.00 38.12 421 THR A C 1
ATOM 3491 O O . THR A 1 421 ? 5.380 9.472 -1.302 1.00 38.12 421 THR A O 1
ATOM 3494 N N . HIS A 1 422 ? 5.749 8.907 0.831 1.00 35.03 422 HIS A N 1
ATOM 3495 C CA . HIS A 1 422 ? 5.725 10.281 1.329 1.00 35.03 422 HIS A CA 1
ATOM 3496 C C . HIS A 1 422 ? 7.176 10.758 1.526 1.00 35.03 422 HIS A C 1
ATOM 3498 O O . HIS A 1 422 ? 7.975 10.093 2.176 1.00 35.03 422 HIS A O 1
ATOM 3504 N N . SER A 1 423 ? 7.501 11.893 0.894 1.00 36.09 423 SER A N 1
ATOM 3505 C CA . SER A 1 423 ? 8.694 12.734 1.108 1.00 36.09 423 SER A CA 1
ATOM 3506 C C . SER A 1 423 ? 10.097 12.196 0.759 1.00 36.09 423 SER A C 1
ATOM 3508 O O . SER A 1 423 ? 11.043 12.440 1.502 1.00 36.09 423 SER A O 1
ATOM 3510 N N . LEU A 1 424 ? 10.305 11.585 -0.411 1.00 35.47 424 LEU A N 1
ATOM 3511 C CA . LEU A 1 424 ? 11.650 11.560 -1.014 1.00 35.47 424 LEU A CA 1
ATOM 3512 C C . LEU A 1 424 ? 11.699 12.588 -2.141 1.00 35.47 424 LEU A C 1
ATOM 3514 O O . LEU A 1 424 ? 10.791 12.647 -2.968 1.00 35.47 424 LEU A O 1
ATOM 3518 N N . THR A 1 425 ? 12.723 13.438 -2.112 1.00 34.19 425 THR A N 1
ATOM 3519 C CA . THR A 1 425 ? 12.938 14.558 -3.031 1.00 34.19 425 THR A CA 1
ATOM 3520 C C . THR A 1 425 ? 12.582 14.189 -4.471 1.00 34.19 425 THR A C 1
ATOM 3522 O O . THR A 1 425 ? 13.106 13.234 -5.053 1.00 34.19 425 THR A O 1
ATOM 3525 N N . LYS A 1 426 ? 11.633 14.959 -5.018 1.00 42.44 426 LYS A N 1
ATOM 3526 C CA . LYS A 1 426 ? 11.238 14.962 -6.425 1.00 42.44 426 LYS A CA 1
ATOM 3527 C C . LYS A 1 426 ? 12.504 15.116 -7.269 1.00 42.44 426 LYS A C 1
ATOM 3529 O O . LYS A 1 426 ? 13.069 16.197 -7.264 1.00 42.44 426 LYS A O 1
ATOM 3534 N N . GLU A 1 427 ? 12.968 14.018 -7.870 1.00 38.03 427 GLU A N 1
ATOM 3535 C CA . GLU A 1 427 ? 13.554 13.921 -9.225 1.00 38.03 427 GLU A CA 1
ATOM 3536 C C . GLU A 1 427 ? 14.414 12.658 -9.437 1.00 38.03 427 GLU A C 1
ATOM 3538 O O . GLU A 1 427 ? 14.529 12.223 -10.573 1.00 38.03 427 GLU A O 1
ATOM 3543 N N . ASN A 1 428 ? 14.927 11.972 -8.398 1.00 42.16 428 ASN A N 1
ATOM 3544 C CA . ASN A 1 428 ? 15.942 10.910 -8.615 1.00 42.16 428 ASN A CA 1
ATOM 3545 C C . ASN A 1 428 ? 15.708 9.533 -7.955 1.00 42.16 428 ASN A C 1
ATOM 3547 O O . ASN A 1 428 ? 16.414 8.572 -8.281 1.00 42.16 428 ASN A O 1
ATOM 3551 N N . SER A 1 429 ? 14.736 9.382 -7.050 1.00 43.69 429 SER A N 1
ATOM 3552 C CA . SER A 1 429 ? 14.405 8.077 -6.441 1.00 43.69 429 SER A CA 1
ATOM 3553 C C . SER A 1 429 ? 13.573 7.174 -7.363 1.00 43.69 429 SER A C 1
ATOM 3555 O O . SER A 1 429 ? 13.689 5.953 -7.287 1.00 43.69 429 SER A O 1
ATOM 3557 N N . PHE A 1 430 ? 12.795 7.767 -8.273 1.00 46.69 430 PHE A N 1
ATOM 3558 C CA . PHE A 1 430 ? 11.839 7.067 -9.135 1.00 46.69 430 PHE A CA 1
ATOM 3559 C C . PHE A 1 430 ? 12.512 6.155 -10.172 1.00 46.69 430 PHE A C 1
ATOM 3561 O O . PHE A 1 430 ? 12.217 4.968 -10.227 1.00 46.69 430 PHE A O 1
ATOM 3568 N N . LEU A 1 431 ? 13.563 6.639 -10.850 1.00 59.66 431 LEU A N 1
ATOM 3569 C CA . LEU A 1 431 ? 14.338 5.825 -11.796 1.00 59.66 431 LEU A CA 1
ATOM 3570 C C . LEU A 1 431 ? 14.993 4.592 -11.127 1.00 59.66 431 LEU A C 1
ATOM 3572 O O . LEU A 1 431 ? 15.543 3.733 -11.808 1.00 59.66 431 LEU A O 1
ATOM 3576 N N . ARG A 1 432 ? 15.141 4.553 -9.793 1.00 66.06 432 ARG A N 1
ATOM 3577 C CA . ARG A 1 432 ? 15.903 3.503 -9.082 1.00 66.06 432 ARG A CA 1
ATOM 3578 C C . ARG A 1 432 ? 15.054 2.274 -8.770 1.00 66.06 432 ARG A C 1
ATOM 3580 O O . ARG A 1 432 ? 15.575 1.171 -8.880 1.00 66.06 432 ARG A O 1
ATOM 3587 N N . LEU A 1 433 ? 13.776 2.447 -8.427 1.00 67.88 433 LEU A N 1
ATOM 3588 C CA . LEU A 1 433 ? 12.860 1.315 -8.240 1.00 67.88 433 LEU A CA 1
ATOM 3589 C C . LEU A 1 433 ? 12.502 0.665 -9.577 1.00 67.88 433 LEU A C 1
ATOM 3591 O O . LEU A 1 433 ? 12.603 -0.555 -9.687 1.00 67.88 433 LEU A O 1
ATOM 3595 N N . ASP A 1 434 ? 12.223 1.474 -10.605 1.00 61.53 434 ASP A N 1
ATOM 3596 C CA . ASP A 1 434 ? 12.022 0.997 -11.981 1.00 61.53 434 ASP A CA 1
ATOM 3597 C C . ASP A 1 434 ? 13.186 0.115 -12.441 1.00 61.53 434 ASP A C 1
ATOM 3599 O O . ASP A 1 434 ? 12.991 -0.966 -12.996 1.00 61.53 434 ASP A O 1
ATOM 3603 N N . PHE A 1 435 ? 14.413 0.550 -12.137 1.00 67.94 435 PHE A N 1
ATOM 3604 C CA . PHE A 1 435 ? 15.617 -0.208 -12.445 1.00 67.94 435 PHE A CA 1
ATOM 3605 C C . PHE A 1 435 ? 15.645 -1.575 -11.749 1.00 67.94 435 PHE A C 1
ATOM 3607 O O . PHE A 1 435 ? 16.002 -2.561 -12.385 1.00 67.94 435 PHE A O 1
ATOM 3614 N N . LEU A 1 436 ? 15.237 -1.675 -10.477 1.00 72.19 436 LEU A N 1
ATOM 3615 C CA . LEU A 1 436 ? 15.175 -2.966 -9.783 1.00 72.19 436 LEU A CA 1
ATOM 3616 C C . LEU A 1 436 ? 14.178 -3.930 -10.432 1.00 72.19 436 LEU A C 1
ATOM 3618 O O . LEU A 1 436 ? 14.469 -5.118 -10.536 1.00 72.19 436 LEU A O 1
ATOM 3622 N N . HIS A 1 437 ? 13.041 -3.434 -10.920 1.00 69.81 437 HIS A N 1
ATOM 3623 C CA . HIS A 1 437 ? 12.032 -4.263 -11.585 1.00 69.81 437 HIS A CA 1
ATOM 3624 C C . HIS A 1 437 ? 12.453 -4.784 -12.966 1.00 69.81 437 HIS A C 1
ATOM 3626 O O . HIS A 1 437 ? 11.817 -5.694 -13.517 1.00 69.81 437 HIS A O 1
ATOM 3632 N N . LEU A 1 438 ? 13.545 -4.268 -13.534 1.00 66.12 438 LEU A N 1
ATOM 3633 C CA . LEU A 1 438 ? 14.169 -4.873 -14.709 1.00 66.12 438 LEU A CA 1
ATOM 3634 C C . LEU A 1 438 ? 14.788 -6.242 -14.399 1.00 66.12 438 LEU A C 1
ATOM 3636 O O . LEU A 1 438 ? 15.003 -7.021 -15.321 1.00 66.12 438 LEU A O 1
ATOM 3640 N N . PHE A 1 439 ? 15.007 -6.579 -13.129 1.00 69.56 439 PHE A N 1
ATOM 3641 C CA . PHE A 1 439 ? 15.554 -7.861 -12.695 1.00 69.56 439 PHE A CA 1
ATOM 3642 C C . PHE A 1 439 ? 14.434 -8.727 -12.099 1.00 69.56 439 PHE A C 1
ATOM 3644 O O . PHE A 1 439 ? 13.600 -8.230 -11.344 1.00 69.56 439 PHE A O 1
ATOM 3651 N N . GLU A 1 440 ? 14.379 -10.018 -12.449 1.00 67.81 440 GLU A N 1
ATOM 3652 C CA . GLU A 1 440 ? 13.387 -10.944 -11.869 1.00 67.81 440 GLU A CA 1
ATOM 3653 C C . GLU A 1 440 ? 13.627 -11.185 -10.375 1.00 67.81 440 GLU A C 1
ATOM 3655 O O . GLU A 1 440 ? 12.686 -11.233 -9.577 1.00 67.81 440 GLU A O 1
ATOM 3660 N N . GLU A 1 441 ? 14.899 -11.291 -9.993 1.00 78.00 441 GLU A N 1
ATOM 3661 C CA . GLU A 1 441 ? 15.327 -11.468 -8.613 1.00 78.00 441 GLU A CA 1
ATOM 3662 C C . GLU A 1 441 ? 16.403 -10.446 -8.252 1.00 78.00 441 GLU A C 1
ATOM 3664 O O . GLU A 1 441 ? 17.403 -10.284 -8.955 1.00 78.00 441 GLU A O 1
ATOM 3669 N N . VAL A 1 442 ? 16.213 -9.781 -7.115 1.00 79.50 442 VAL A N 1
ATOM 3670 C CA . VAL A 1 442 ? 17.112 -8.744 -6.599 1.00 79.50 442 VAL A CA 1
ATOM 3671 C C . VAL A 1 442 ? 17.563 -9.143 -5.200 1.00 79.50 442 VAL A C 1
ATOM 3673 O O . VAL A 1 442 ? 16.786 -9.704 -4.427 1.00 79.50 442 VAL A O 1
ATOM 3676 N N . SER A 1 443 ? 18.831 -8.882 -4.878 1.00 85.88 443 SER A N 1
ATOM 3677 C CA . SER A 1 443 ? 19.356 -9.052 -3.518 1.00 85.88 443 SER A CA 1
ATOM 3678 C C . SER A 1 443 ? 19.318 -7.732 -2.737 1.00 85.88 443 SER A C 1
ATOM 3680 O O . SER A 1 443 ? 19.430 -6.662 -3.351 1.00 85.88 443 SER A O 1
ATOM 3682 N N . PRO A 1 444 ? 19.236 -7.764 -1.396 1.00 87.69 444 PRO A N 1
ATOM 3683 C CA . PRO A 1 444 ? 19.301 -6.549 -0.587 1.00 87.69 444 PRO A CA 1
ATOM 3684 C C . PRO A 1 444 ? 20.554 -5.706 -0.848 1.00 87.69 444 PRO A C 1
ATOM 3686 O O . PRO A 1 444 ? 20.461 -4.482 -0.935 1.00 87.69 444 PRO A O 1
ATOM 3689 N N . LEU A 1 445 ? 21.714 -6.337 -1.070 1.00 84.50 445 LEU A N 1
ATOM 3690 C CA . LEU A 1 445 ? 22.941 -5.624 -1.435 1.00 84.50 445 LEU A CA 1
ATOM 3691 C C . LEU A 1 445 ? 22.813 -4.908 -2.784 1.00 84.50 445 LEU A C 1
ATOM 3693 O O . LEU A 1 445 ? 23.244 -3.765 -2.911 1.00 84.50 445 LEU A O 1
ATOM 3697 N N . PHE A 1 446 ? 22.186 -5.544 -3.777 1.00 81.88 446 PHE A N 1
ATOM 3698 C CA . PHE A 1 446 ? 21.945 -4.927 -5.083 1.00 81.88 446 PHE A CA 1
ATOM 3699 C C . PHE A 1 446 ? 21.054 -3.686 -4.949 1.00 81.88 446 PHE A C 1
ATOM 3701 O O . PHE A 1 446 ? 21.362 -2.645 -5.525 1.00 81.88 446 PHE A O 1
ATOM 3708 N N . ALA A 1 447 ? 19.999 -3.748 -4.133 1.00 81.44 447 ALA A N 1
ATOM 3709 C CA . ALA A 1 447 ? 19.167 -2.579 -3.863 1.00 81.44 447 ALA A CA 1
ATOM 3710 C C . ALA A 1 447 ? 19.921 -1.492 -3.082 1.00 81.44 447 ALA A C 1
ATOM 3712 O O . ALA A 1 447 ? 19.878 -0.331 -3.470 1.00 81.44 447 ALA A O 1
ATOM 3713 N N . LEU A 1 448 ? 20.668 -1.835 -2.029 1.00 81.50 448 LEU A N 1
ATOM 3714 C CA . LEU A 1 448 ? 21.485 -0.866 -1.285 1.00 81.50 448 LEU A CA 1
ATOM 3715 C C . LEU A 1 448 ? 22.485 -0.130 -2.181 1.00 81.50 448 LEU A C 1
ATOM 3717 O O . LEU A 1 448 ? 22.682 1.076 -2.008 1.00 81.50 448 LEU A O 1
ATOM 3721 N N . ILE A 1 449 ? 23.071 -0.853 -3.144 1.00 78.50 449 ILE A N 1
ATOM 3722 C CA . ILE A 1 449 ? 23.857 -0.274 -4.227 1.00 78.50 449 ILE A CA 1
ATOM 3723 C C . ILE A 1 449 ? 22.946 0.692 -4.974 1.00 78.50 449 ILE A C 1
ATOM 3725 O O . ILE A 1 449 ? 23.156 1.884 -4.805 1.00 78.50 449 ILE A O 1
ATOM 3729 N N . VAL A 1 450 ? 21.906 0.244 -5.678 1.00 75.94 450 VAL A N 1
ATOM 3730 C CA . VAL A 1 450 ? 21.029 1.100 -6.508 1.00 75.94 450 VAL A CA 1
ATOM 3731 C C . VAL A 1 450 ? 20.519 2.362 -5.785 1.00 75.94 450 VAL A C 1
ATOM 3733 O O . VAL A 1 450 ? 20.392 3.428 -6.389 1.00 75.94 450 VAL A O 1
ATOM 3736 N N . PHE A 1 451 ? 20.252 2.284 -4.479 1.00 76.31 451 PHE A N 1
ATOM 3737 C CA . PHE A 1 451 ? 19.793 3.409 -3.659 1.00 76.31 451 PHE A CA 1
ATOM 3738 C C . PHE A 1 451 ? 20.905 4.288 -3.076 1.00 76.31 451 PHE A C 1
ATOM 3740 O O . PHE A 1 451 ? 20.591 5.301 -2.451 1.00 76.31 451 PHE A O 1
ATOM 3747 N N . ARG A 1 452 ? 22.177 3.997 -3.348 1.00 77.69 452 ARG A N 1
ATOM 3748 C CA . ARG A 1 452 ? 23.366 4.739 -2.896 1.00 77.69 452 ARG A CA 1
ATOM 3749 C C . ARG A 1 452 ? 23.478 4.833 -1.382 1.00 77.69 452 ARG A C 1
ATOM 3751 O O . ARG A 1 452 ? 23.602 5.919 -0.815 1.00 77.69 452 ARG A O 1
ATOM 3758 N N . HIS A 1 453 ? 23.394 3.701 -0.700 1.00 79.38 453 HIS A N 1
ATOM 3759 C CA . HIS A 1 453 ? 23.755 3.616 0.716 1.00 79.38 453 HIS A CA 1
ATOM 3760 C C . HIS A 1 453 ? 25.257 3.362 0.859 1.00 79.38 453 HIS A C 1
ATOM 3762 O O . HIS A 1 453 ? 25.682 2.329 1.365 1.00 79.38 453 HIS A O 1
ATOM 3768 N N . ASP A 1 454 ? 26.071 4.302 0.366 1.00 75.50 454 ASP A N 1
ATOM 3769 C CA . ASP A 1 454 ? 27.498 4.100 0.065 1.00 75.50 454 ASP A CA 1
ATOM 3770 C C . ASP A 1 454 ? 28.309 3.557 1.255 1.00 75.50 454 ASP A C 1
ATOM 3772 O O . ASP A 1 454 ? 29.132 2.658 1.088 1.00 75.50 454 ASP A O 1
ATOM 3776 N N . LYS A 1 455 ? 28.058 4.060 2.471 1.00 80.88 455 LYS A N 1
ATOM 3777 C CA . LYS A 1 455 ? 28.749 3.626 3.700 1.00 80.88 455 LYS A CA 1
ATOM 3778 C C . LYS A 1 455 ? 28.423 2.167 4.053 1.00 80.88 455 LYS A C 1
ATOM 3780 O O . LYS A 1 455 ? 29.332 1.378 4.304 1.00 80.88 455 LYS A O 1
ATOM 3785 N N . ILE A 1 456 ? 27.143 1.795 3.983 1.00 84.50 456 ILE A N 1
ATOM 3786 C CA . ILE A 1 456 ? 26.653 0.427 4.213 1.00 84.50 456 ILE A CA 1
ATOM 3787 C C . ILE A 1 456 ? 27.179 -0.520 3.124 1.00 84.50 456 ILE A C 1
ATOM 3789 O O . ILE A 1 456 ? 27.685 -1.603 3.413 1.00 84.50 456 ILE A O 1
ATOM 3793 N N . VAL A 1 457 ? 27.105 -0.091 1.863 1.00 80.94 457 VAL A N 1
ATOM 3794 C CA . VAL A 1 457 ? 27.581 -0.851 0.701 1.00 80.94 457 VAL A CA 1
ATOM 3795 C C . VAL A 1 457 ? 29.074 -1.141 0.812 1.00 80.94 457 VAL A C 1
ATOM 3797 O O . VAL A 1 457 ? 29.473 -2.285 0.616 1.00 80.94 457 VAL A O 1
ATOM 3800 N N . ARG A 1 458 ? 29.904 -0.148 1.165 1.00 76.56 458 ARG A N 1
ATOM 3801 C CA . ARG A 1 458 ? 31.350 -0.351 1.367 1.00 76.56 458 ARG A CA 1
ATOM 3802 C C . ARG A 1 458 ? 31.623 -1.442 2.395 1.00 76.56 458 ARG A C 1
ATOM 3804 O O . ARG A 1 458 ? 32.395 -2.351 2.105 1.00 76.56 458 ARG A O 1
ATOM 3811 N N . PHE A 1 459 ? 30.942 -1.396 3.539 1.00 83.25 459 PHE A N 1
ATOM 3812 C CA . PHE A 1 459 ? 31.074 -2.413 4.580 1.00 83.25 459 PHE A CA 1
ATOM 3813 C C . PHE A 1 459 ? 30.753 -3.828 4.065 1.00 83.25 459 PHE A C 1
ATOM 3815 O O . PHE A 1 459 ? 31.551 -4.751 4.259 1.00 83.25 459 PHE A O 1
ATOM 3822 N N . PHE A 1 460 ? 29.621 -4.012 3.376 1.00 80.69 460 PHE A N 1
ATOM 3823 C CA . PHE A 1 460 ? 29.257 -5.328 2.841 1.00 80.69 460 PHE A CA 1
ATOM 3824 C C . PHE A 1 460 ? 30.192 -5.789 1.727 1.00 80.69 460 PHE A C 1
ATOM 3826 O O . PHE A 1 460 ? 30.600 -6.949 1.735 1.00 80.69 460 PHE A O 1
ATOM 3833 N N . LEU A 1 461 ? 30.577 -4.905 0.802 1.00 74.00 461 LEU A N 1
ATOM 3834 C CA . LEU A 1 461 ? 31.512 -5.247 -0.269 1.00 74.00 461 LEU A CA 1
ATOM 3835 C C . LEU A 1 461 ? 32.865 -5.673 0.298 1.00 74.00 461 LEU A C 1
ATOM 3837 O O . LEU A 1 461 ? 33.388 -6.691 -0.135 1.00 74.00 461 LEU A O 1
ATOM 3841 N N . GLU A 1 462 ? 33.410 -4.953 1.285 1.00 74.75 462 GLU A N 1
ATOM 3842 C CA . GLU A 1 462 ? 34.665 -5.310 1.959 1.00 74.75 462 GLU A CA 1
ATOM 3843 C C . GLU A 1 462 ? 34.591 -6.652 2.681 1.00 74.75 462 GLU A C 1
ATOM 3845 O O . GLU A 1 462 ? 35.519 -7.457 2.575 1.00 74.75 462 GLU A O 1
ATOM 3850 N N . SER A 1 463 ? 33.474 -6.913 3.355 1.00 79.38 463 SER A N 1
ATOM 3851 C CA . SER A 1 463 ? 33.267 -8.148 4.110 1.00 79.38 463 SER A CA 1
ATOM 3852 C C . SER A 1 463 ? 33.022 -9.363 3.208 1.00 79.38 463 SER A C 1
ATOM 3854 O O . SER A 1 463 ? 33.364 -10.490 3.565 1.00 79.38 463 SER A O 1
ATOM 3856 N N . LEU A 1 464 ? 32.455 -9.147 2.018 1.00 73.94 464 LEU A N 1
ATOM 3857 C CA . LEU A 1 464 ? 32.056 -10.201 1.088 1.00 73.94 464 LEU A CA 1
ATOM 3858 C C . LEU A 1 464 ? 32.987 -10.339 -0.128 1.00 73.94 464 LEU A C 1
ATOM 3860 O O . LEU A 1 464 ? 32.693 -11.162 -0.992 1.00 73.94 464 LEU A O 1
ATOM 3864 N N . LYS A 1 465 ? 34.128 -9.626 -0.189 1.00 69.62 465 LYS A N 1
ATOM 3865 C CA . LYS A 1 465 ? 35.075 -9.634 -1.335 1.00 69.62 465 LYS A CA 1
ATOM 3866 C C . LYS A 1 465 ? 35.398 -11.025 -1.895 1.00 69.62 465 LYS A C 1
ATOM 3868 O O . LYS A 1 465 ? 35.635 -11.154 -3.085 1.00 69.62 465 LYS A O 1
ATOM 3873 N N . LYS A 1 466 ? 35.422 -12.064 -1.053 1.00 64.75 466 LYS A N 1
ATOM 3874 C CA . LYS A 1 466 ? 35.744 -13.449 -1.453 1.00 64.75 466 LYS A CA 1
ATOM 3875 C C . LYS A 1 466 ? 34.570 -14.238 -2.054 1.00 64.75 466 LYS A C 1
ATOM 3877 O O . LYS A 1 466 ? 34.792 -15.330 -2.558 1.00 64.75 466 LYS A O 1
ATOM 3882 N N . TYR A 1 467 ? 33.341 -13.739 -1.940 1.00 62.50 467 TYR A N 1
ATOM 3883 C CA . TYR A 1 467 ? 32.109 -14.494 -2.209 1.00 62.50 467 TYR A CA 1
ATOM 3884 C C . TYR A 1 467 ? 31.211 -13.867 -3.277 1.00 62.50 467 TYR A C 1
ATOM 3886 O O . TYR A 1 467 ? 30.238 -14.494 -3.690 1.00 62.50 467 TYR A O 1
ATOM 3894 N N . LEU A 1 468 ? 31.489 -12.634 -3.700 1.00 64.06 468 LEU A N 1
ATOM 3895 C CA . LEU A 1 468 ? 30.686 -11.945 -4.705 1.00 64.06 468 LEU A CA 1
ATOM 3896 C C . LEU A 1 468 ? 31.314 -12.156 -6.083 1.00 64.06 468 LEU A C 1
ATOM 3898 O O . LEU A 1 468 ? 32.482 -11.829 -6.281 1.00 64.06 468 LEU A O 1
ATOM 3902 N N . SER A 1 469 ? 30.529 -12.654 -7.042 1.00 68.12 469 SER A N 1
ATOM 3903 C CA . SER A 1 469 ? 30.862 -12.483 -8.461 1.00 68.12 469 SER A CA 1
ATOM 3904 C C . SER A 1 469 ? 30.702 -10.999 -8.788 1.00 68.12 469 SER A C 1
ATOM 3906 O O . SER A 1 469 ? 29.668 -10.393 -8.477 1.00 68.12 469 SER A O 1
ATOM 3908 N N . ALA A 1 470 ? 31.746 -10.412 -9.376 1.00 64.19 470 ALA A N 1
ATOM 3909 C CA . ALA A 1 470 ? 31.744 -9.020 -9.806 1.00 64.19 470 ALA A CA 1
ATOM 3910 C C . ALA A 1 470 ? 30.558 -8.738 -10.744 1.00 64.19 470 ALA A C 1
ATOM 3912 O O . ALA A 1 470 ? 29.892 -7.711 -10.608 1.00 64.19 470 ALA A O 1
ATOM 3913 N N . ASP A 1 471 ? 30.226 -9.703 -11.600 1.00 68.75 471 ASP A N 1
ATOM 3914 C CA . ASP A 1 471 ? 29.207 -9.587 -12.643 1.00 68.75 471 ASP A CA 1
ATOM 3915 C C . ASP A 1 471 ? 27.791 -9.427 -12.077 1.00 68.75 471 ASP A C 1
ATOM 3917 O O . ASP A 1 471 ? 26.964 -8.711 -12.636 1.00 68.75 471 ASP A O 1
ATOM 3921 N N . THR A 1 472 ? 27.509 -10.015 -10.908 1.00 70.31 472 THR A N 1
ATOM 3922 C CA . THR A 1 472 ? 26.176 -9.935 -10.281 1.00 70.31 472 THR A CA 1
ATOM 3923 C C . THR A 1 472 ? 25.776 -8.509 -9.895 1.00 70.31 472 THR A C 1
ATOM 3925 O O . THR A 1 472 ? 24.600 -8.155 -9.972 1.00 70.31 472 THR A O 1
ATOM 3928 N N . TYR A 1 473 ? 26.731 -7.685 -9.462 1.00 74.69 473 TYR A N 1
ATOM 3929 C CA . TYR A 1 473 ? 26.461 -6.323 -8.981 1.00 74.69 473 TYR A CA 1
ATOM 3930 C C . TYR A 1 473 ? 26.879 -5.250 -9.976 1.00 74.69 473 TYR A C 1
ATOM 3932 O O . TYR A 1 473 ? 26.552 -4.078 -9.785 1.00 74.69 473 TYR A O 1
ATOM 3940 N N . PHE A 1 474 ? 27.579 -5.642 -11.038 1.00 76.12 474 PHE A N 1
ATOM 3941 C CA . PHE A 1 474 ? 28.117 -4.727 -12.025 1.00 76.12 474 PHE A CA 1
ATOM 3942 C C . PHE A 1 474 ? 27.043 -3.814 -12.651 1.00 76.12 474 PHE A C 1
ATOM 3944 O O . PHE A 1 474 ? 27.260 -2.598 -12.658 1.00 76.12 474 PHE A O 1
ATOM 3951 N N . PRO A 1 475 ? 25.838 -4.301 -13.025 1.00 74.88 475 PRO A N 1
ATOM 3952 C CA . PRO A 1 475 ? 24.766 -3.429 -13.512 1.00 74.88 475 PRO A CA 1
ATOM 3953 C C . PRO A 1 475 ? 24.284 -2.403 -12.472 1.00 74.88 475 PRO A C 1
ATOM 3955 O O . PRO A 1 475 ? 24.115 -1.226 -12.792 1.00 74.88 475 PRO A O 1
ATOM 3958 N N . ALA A 1 476 ? 24.113 -2.810 -11.206 1.00 73.44 476 ALA A N 1
ATOM 3959 C CA . ALA A 1 476 ? 23.714 -1.904 -10.122 1.00 73.44 476 ALA A CA 1
ATOM 3960 C C . ALA A 1 476 ? 24.753 -0.805 -9.872 1.00 73.44 476 ALA A C 1
ATOM 3962 O O . ALA A 1 476 ? 24.399 0.350 -9.641 1.00 73.44 476 ALA A O 1
ATOM 3963 N N . ILE A 1 477 ? 26.038 -1.157 -9.938 1.00 75.88 477 ILE A N 1
ATOM 3964 C CA . ILE A 1 477 ? 27.143 -0.212 -9.763 1.00 75.88 477 ILE A CA 1
ATOM 3965 C C . ILE A 1 477 ? 27.191 0.769 -10.939 1.00 75.88 477 ILE A C 1
ATOM 3967 O O . ILE A 1 477 ? 27.358 1.966 -10.719 1.00 75.88 477 ILE A O 1
ATOM 3971 N N . CYS A 1 478 ? 26.954 0.301 -12.167 1.00 75.56 478 CYS A N 1
ATOM 3972 C CA . CYS A 1 478 ? 26.883 1.159 -13.352 1.00 75.56 478 CYS A CA 1
ATOM 3973 C C . CYS A 1 478 ? 25.663 2.100 -13.341 1.00 75.56 478 CYS A C 1
ATOM 3975 O O . CYS A 1 478 ? 25.732 3.202 -13.874 1.00 75.56 478 CYS A O 1
ATOM 3977 N N . CYS A 1 479 ? 24.565 1.705 -12.688 1.00 73.56 479 CYS A N 1
ATOM 3978 C CA . CYS A 1 479 ? 23.325 2.478 -12.529 1.00 73.56 479 CYS A CA 1
ATOM 3979 C C . CYS A 1 479 ? 23.428 3.641 -11.503 1.00 73.56 479 CYS A C 1
ATOM 3981 O O . CYS A 1 479 ? 22.585 4.543 -11.451 1.00 73.56 479 CYS A O 1
ATOM 3983 N N . ASN A 1 480 ? 24.447 3.649 -10.648 1.00 66.69 480 ASN A N 1
ATOM 3984 C CA . ASN A 1 480 ? 24.500 4.473 -9.436 1.00 66.69 480 ASN A CA 1
ATOM 3985 C C . ASN A 1 480 ? 25.156 5.846 -9.536 1.00 66.69 480 ASN A C 1
ATOM 3987 O O . ASN A 1 480 ? 25.234 6.548 -8.517 1.00 66.69 480 ASN A O 1
ATOM 3991 N N . GLY A 1 481 ? 25.654 6.193 -10.716 1.00 59.22 481 GLY A N 1
ATOM 3992 C CA . GLY A 1 481 ? 26.483 7.363 -10.957 1.00 59.22 481 GLY A CA 1
ATOM 3993 C C . GLY A 1 481 ? 25.988 8.655 -10.300 1.00 59.22 481 GLY A C 1
ATOM 3994 O O . GLY A 1 481 ? 24.796 8.929 -10.128 1.00 59.22 481 GLY A O 1
ATOM 3995 N N . SER A 1 482 ? 26.971 9.449 -9.893 1.00 47.12 482 SER A N 1
ATOM 3996 C CA . SER A 1 482 ? 26.826 10.847 -9.511 1.00 47.12 482 SER A CA 1
ATOM 3997 C C . SER A 1 482 ? 27.996 11.601 -10.114 1.00 47.12 482 SER A C 1
ATOM 3999 O O . SER A 1 482 ? 29.148 11.219 -9.892 1.00 47.12 482 SER A O 1
ATOM 4001 N N . THR A 1 483 ? 27.690 12.684 -10.814 1.00 47.28 483 THR A N 1
ATOM 4002 C CA . THR A 1 483 ? 28.510 13.894 -10.832 1.00 47.28 483 THR A CA 1
ATOM 4003 C C . THR A 1 483 ? 28.492 14.529 -9.427 1.00 47.28 483 THR A C 1
ATOM 4005 O O . THR A 1 483 ? 27.538 14.341 -8.668 1.00 47.28 483 THR A O 1
ATOM 4008 N N . ASP A 1 484 ? 29.590 15.203 -9.077 1.00 36.62 484 ASP A N 1
ATOM 4009 C CA . ASP A 1 484 ? 29.894 15.951 -7.842 1.00 36.62 484 ASP A CA 1
ATOM 4010 C C . ASP A 1 484 ? 30.068 15.194 -6.513 1.00 36.62 484 ASP A C 1
ATOM 4012 O O . ASP A 1 484 ? 29.131 14.924 -5.767 1.00 36.62 484 ASP A O 1
ATOM 4016 N N . LEU A 1 485 ? 31.335 14.935 -6.166 1.00 27.59 485 LEU A N 1
ATOM 4017 C CA . LEU A 1 485 ? 32.066 15.689 -5.130 1.00 27.59 485 LEU A CA 1
ATOM 4018 C C . LEU A 1 485 ? 33.465 15.086 -4.952 1.00 27.59 485 LEU A C 1
ATOM 4020 O O . LEU A 1 485 ? 33.614 13.876 -4.823 1.00 27.59 485 LEU A O 1
ATOM 4024 N N . SER A 1 486 ? 34.458 15.973 -4.966 1.00 28.30 486 SER A N 1
ATOM 4025 C CA . SER A 1 486 ? 35.763 16.037 -4.277 1.00 28.30 486 SER A CA 1
ATOM 4026 C C . SER A 1 486 ? 36.236 14.970 -3.254 1.00 28.30 486 SER A C 1
ATOM 4028 O O . SER A 1 486 ? 37.139 15.265 -2.475 1.00 28.30 486 SER A O 1
ATOM 4030 N N . CYS A 1 487 ? 35.745 13.733 -3.237 1.00 33.91 487 CYS A N 1
ATOM 4031 C CA . CYS A 1 487 ? 36.432 12.593 -2.635 1.00 33.91 487 CYS A CA 1
ATOM 4032 C C . CYS A 1 487 ? 37.132 11.826 -3.759 1.00 33.91 487 CYS A C 1
ATOM 4034 O O . CYS A 1 487 ? 36.555 10.984 -4.443 1.00 33.91 487 CYS A O 1
ATOM 4036 N N . SER A 1 488 ? 38.385 12.206 -3.973 1.00 34.12 488 SER A N 1
ATOM 4037 C CA . SER A 1 488 ? 39.357 11.630 -4.897 1.00 34.12 488 SER A CA 1
ATOM 4038 C C . SER A 1 488 ? 39.209 10.104 -5.092 1.00 34.12 488 SER A C 1
ATOM 4040 O O . SER A 1 488 ? 39.444 9.334 -4.164 1.00 34.12 488 SER A O 1
ATOM 4042 N N . LYS A 1 489 ? 38.910 9.696 -6.346 1.00 44.69 489 LYS A N 1
ATOM 4043 C CA . LYS A 1 489 ? 38.729 8.319 -6.899 1.00 44.69 489 LYS A CA 1
ATOM 4044 C C . LYS A 1 489 ? 37.282 7.765 -6.889 1.00 44.69 489 LYS A C 1
ATOM 4046 O O . LYS A 1 489 ? 36.995 6.771 -6.230 1.00 44.69 489 LYS A O 1
ATOM 4051 N N . GLY A 1 490 ? 36.374 8.418 -7.629 1.00 58.03 490 GLY A N 1
ATOM 4052 C CA . GLY A 1 490 ? 34.923 8.140 -7.690 1.00 58.03 490 GLY A CA 1
ATOM 4053 C C . GLY A 1 490 ? 34.474 6.767 -8.239 1.00 58.03 490 GLY A C 1
ATOM 4054 O O . GLY A 1 490 ? 35.281 5.881 -8.491 1.00 58.03 490 GLY A O 1
ATOM 4055 N N . GLN A 1 491 ? 33.157 6.579 -8.441 1.00 62.31 491 GLN A N 1
ATOM 4056 C CA . GLN A 1 491 ? 32.542 5.298 -8.864 1.00 62.31 491 GLN A CA 1
ATOM 4057 C C . GLN A 1 491 ? 33.104 4.724 -10.177 1.00 62.31 491 GLN A C 1
ATOM 4059 O O . GLN A 1 491 ? 33.185 3.506 -10.308 1.00 62.31 491 GLN A O 1
ATOM 4064 N N . ALA A 1 492 ? 33.570 5.562 -11.107 1.00 65.88 492 ALA A N 1
ATOM 4065 C CA . ALA A 1 492 ? 34.297 5.108 -12.295 1.00 65.88 492 ALA A CA 1
ATOM 4066 C C . ALA A 1 492 ? 35.550 4.284 -11.931 1.00 65.88 492 ALA A C 1
ATOM 4068 O O . ALA A 1 492 ? 35.875 3.322 -12.615 1.00 65.88 492 ALA A O 1
ATOM 4069 N N . SER A 1 493 ? 36.214 4.589 -10.810 1.00 65.69 493 SER A N 1
ATOM 4070 C CA . SER A 1 493 ? 37.318 3.780 -10.281 1.00 65.69 493 SER A CA 1
ATOM 4071 C C . SER A 1 493 ? 36.850 2.419 -9.758 1.00 65.69 493 SER A C 1
ATOM 4073 O O . SER A 1 493 ? 37.600 1.457 -9.865 1.00 65.69 493 SER A O 1
ATOM 4075 N N . ILE A 1 494 ? 35.622 2.309 -9.234 1.00 66.44 494 ILE A N 1
ATOM 4076 C CA . ILE A 1 494 ? 35.025 1.022 -8.835 1.00 66.44 494 ILE A CA 1
ATOM 4077 C C . ILE A 1 494 ? 34.654 0.211 -10.080 1.00 66.44 494 ILE A C 1
ATOM 4079 O O . ILE A 1 494 ? 34.996 -0.963 -10.150 1.00 66.44 494 ILE A O 1
ATOM 4083 N N . VAL A 1 495 ? 34.017 0.830 -11.079 1.00 72.12 495 VAL A N 1
ATOM 4084 C CA . VAL A 1 495 ? 33.697 0.180 -12.363 1.00 72.12 495 VAL A CA 1
ATOM 4085 C C . VAL A 1 495 ? 34.978 -0.310 -13.044 1.00 72.12 495 VAL A C 1
ATOM 4087 O O . VAL A 1 495 ? 35.062 -1.480 -13.401 1.00 72.12 495 VAL A O 1
ATOM 4090 N N . GLN A 1 496 ? 36.014 0.531 -13.128 1.00 72.19 496 GLN A N 1
ATOM 4091 C CA . GLN A 1 496 ? 37.310 0.144 -13.691 1.00 72.19 496 GLN A CA 1
ATOM 4092 C C . GLN A 1 496 ? 37.986 -0.964 -12.877 1.00 72.19 496 GLN A C 1
ATOM 4094 O O . GLN A 1 496 ? 38.576 -1.871 -13.453 1.00 72.19 496 GLN A O 1
ATOM 4099 N N . LEU A 1 497 ? 37.905 -0.922 -11.542 1.00 63.56 497 LEU A N 1
ATOM 4100 C CA . LEU A 1 497 ? 38.434 -1.989 -10.695 1.00 63.56 497 LEU A CA 1
ATOM 4101 C C . LEU A 1 497 ? 37.732 -3.318 -10.992 1.00 63.56 497 LEU A C 1
ATOM 4103 O O . LEU A 1 497 ? 38.408 -4.335 -11.100 1.00 63.56 497 LEU A O 1
ATOM 4107 N N . LEU A 1 498 ? 36.406 -3.323 -11.127 1.00 70.31 498 LEU A N 1
ATOM 4108 C CA . LEU A 1 498 ? 35.642 -4.535 -11.420 1.00 70.31 498 LEU A CA 1
ATOM 4109 C C . LEU A 1 498 ? 35.988 -5.092 -12.802 1.00 70.31 498 LEU A C 1
ATOM 4111 O O . LEU A 1 498 ? 36.279 -6.279 -12.903 1.00 70.31 498 LEU A O 1
ATOM 4115 N N . LEU A 1 499 ? 36.068 -4.235 -13.822 1.00 75.06 499 LEU A N 1
ATOM 4116 C CA . LEU A 1 499 ? 36.515 -4.619 -15.166 1.00 75.06 499 LEU A CA 1
ATOM 4117 C C . LEU A 1 499 ? 37.932 -5.215 -15.140 1.00 75.06 499 LEU A C 1
ATOM 4119 O O . LEU A 1 499 ? 38.161 -6.296 -15.675 1.00 75.06 499 LEU A O 1
ATOM 4123 N N . ASN A 1 500 ? 38.865 -4.588 -14.416 1.00 73.75 500 ASN A N 1
ATOM 4124 C CA . ASN A 1 500 ? 40.228 -5.109 -14.246 1.00 73.75 500 ASN A CA 1
ATOM 4125 C C . ASN A 1 500 ? 40.278 -6.448 -13.487 1.00 73.75 500 ASN A C 1
ATOM 4127 O O . ASN A 1 500 ? 41.254 -7.181 -13.614 1.00 73.75 500 ASN A O 1
ATOM 4131 N N . ASN A 1 501 ? 39.255 -6.761 -12.685 1.00 65.19 501 ASN A N 1
ATOM 4132 C CA . ASN A 1 501 ? 39.107 -8.036 -11.977 1.00 65.19 501 ASN A CA 1
ATOM 4133 C C . ASN A 1 501 ? 38.223 -9.038 -12.744 1.00 65.19 501 ASN A C 1
ATOM 4135 O O . ASN A 1 501 ? 37.758 -10.012 -12.156 1.00 65.19 501 ASN A O 1
ATOM 4139 N N . GLY A 1 502 ? 38.012 -8.818 -14.046 1.00 70.50 502 GLY A N 1
ATOM 4140 C CA . GLY A 1 502 ? 37.343 -9.766 -14.932 1.00 70.50 502 GLY A CA 1
ATOM 4141 C C . GLY A 1 502 ? 35.821 -9.672 -14.940 1.00 70.50 502 GLY A C 1
ATOM 4142 O O . GLY A 1 502 ? 35.188 -10.637 -15.351 1.00 70.50 502 GLY A O 1
ATOM 4143 N N . ALA A 1 503 ? 35.236 -8.552 -14.496 1.00 76.75 503 ALA A N 1
ATOM 4144 C CA . ALA A 1 503 ? 33.801 -8.338 -14.650 1.00 76.75 503 ALA A CA 1
ATOM 4145 C C . ALA A 1 503 ? 33.410 -8.371 -16.134 1.00 76.75 503 ALA A C 1
ATOM 4147 O O . ALA A 1 503 ? 33.975 -7.636 -16.948 1.00 76.75 503 ALA A O 1
ATOM 4148 N N . GLU A 1 504 ? 32.429 -9.196 -16.479 1.00 82.94 504 GLU A N 1
ATOM 4149 C CA . GLU A 1 504 ? 31.959 -9.347 -17.850 1.00 82.94 504 GLU A CA 1
ATOM 4150 C C . GLU A 1 504 ? 31.175 -8.098 -18.290 1.00 82.94 504 GLU A C 1
ATOM 4152 O O . GLU A 1 504 ? 30.051 -7.836 -17.851 1.00 82.94 504 GLU A O 1
ATOM 4157 N N . VAL A 1 505 ? 31.791 -7.303 -19.173 1.00 85.69 505 VAL A N 1
ATOM 4158 C CA . VAL A 1 505 ? 31.293 -5.981 -19.599 1.00 85.69 505 VAL A CA 1
ATOM 4159 C C . VAL A 1 505 ? 29.922 -6.034 -20.286 1.00 85.69 505 VAL A C 1
ATOM 4161 O O . VAL A 1 505 ? 29.149 -5.078 -20.196 1.00 85.69 505 VAL A O 1
ATOM 4164 N N . ASN A 1 506 ? 29.607 -7.171 -20.912 1.00 84.25 506 ASN A N 1
ATOM 4165 C CA . ASN A 1 506 ? 28.392 -7.412 -21.690 1.00 84.25 506 ASN A CA 1
ATOM 4166 C C . ASN A 1 506 ? 27.399 -8.358 -20.999 1.00 84.25 506 ASN A C 1
ATOM 4168 O O . ASN A 1 506 ? 26.394 -8.719 -21.612 1.00 84.25 506 ASN A O 1
ATOM 4172 N N . LEU A 1 507 ? 27.627 -8.740 -19.731 1.00 82.31 507 LEU A N 1
ATOM 4173 C CA . LEU A 1 507 ? 26.723 -9.659 -19.040 1.00 82.31 507 LEU A CA 1
ATOM 4174 C C . LEU A 1 507 ? 25.320 -9.059 -18.935 1.00 82.31 507 LEU A C 1
ATOM 4176 O O . LEU A 1 507 ? 25.084 -8.082 -18.219 1.00 82.31 507 LEU A O 1
ATOM 4180 N N . CYS A 1 508 ? 24.375 -9.686 -19.623 1.00 76.50 508 CYS A N 1
ATOM 4181 C CA . CYS A 1 508 ? 22.980 -9.287 -19.612 1.00 76.50 508 CYS A CA 1
ATOM 4182 C C . CYS A 1 508 ? 22.188 -10.088 -18.578 1.00 76.50 508 CYS A C 1
ATOM 4184 O O . CYS A 1 508 ? 22.431 -11.275 -18.356 1.00 76.50 508 CYS A O 1
ATOM 4186 N N . ASN A 1 509 ? 21.194 -9.446 -17.965 1.00 72.25 509 ASN A N 1
ATOM 4187 C CA . ASN A 1 509 ? 20.152 -10.192 -17.263 1.00 72.25 509 ASN A CA 1
ATOM 4188 C C . ASN A 1 509 ? 19.195 -10.875 -18.265 1.00 72.25 509 ASN A C 1
ATOM 4190 O O . ASN A 1 509 ? 19.278 -10.653 -19.471 1.00 72.25 509 ASN A O 1
ATOM 4194 N N . GLU A 1 510 ? 18.241 -11.657 -17.761 1.00 70.44 510 GLU A N 1
ATOM 4195 C CA . GLU A 1 510 ? 17.245 -12.380 -18.575 1.00 70.44 510 GLU A CA 1
ATOM 4196 C C . GLU A 1 510 ? 16.399 -11.473 -19.484 1.00 70.44 510 GLU A C 1
ATOM 4198 O O . GLU A 1 510 ? 15.832 -11.943 -20.461 1.00 70.44 510 GLU A O 1
ATOM 4203 N N . LYS A 1 511 ? 16.340 -10.164 -19.202 1.00 66.19 511 LYS A N 1
ATOM 4204 C CA . LYS A 1 511 ? 15.634 -9.168 -20.024 1.00 66.19 511 LYS A CA 1
ATOM 4205 C C . LYS A 1 511 ? 16.552 -8.426 -20.999 1.00 66.19 511 LYS A C 1
ATOM 4207 O O . LYS A 1 511 ? 16.122 -7.428 -21.579 1.00 66.19 511 LYS A O 1
ATOM 4212 N N . GLY A 1 512 ? 17.812 -8.840 -21.136 1.00 72.31 512 GLY A N 1
ATOM 4213 C CA . GLY A 1 512 ? 18.809 -8.186 -21.989 1.00 72.31 512 GLY A CA 1
ATOM 4214 C C . GLY A 1 512 ? 19.407 -6.900 -21.403 1.00 72.31 512 GLY A C 1
ATOM 4215 O O . GLY A 1 512 ? 20.001 -6.115 -22.134 1.00 72.31 512 GLY A O 1
ATOM 4216 N N . CYS A 1 513 ? 19.232 -6.615 -20.105 1.00 73.62 513 CYS A N 1
ATOM 4217 C CA . CYS A 1 513 ? 19.788 -5.397 -19.499 1.00 73.62 513 CYS A CA 1
ATOM 4218 C C . CYS A 1 513 ? 21.287 -5.570 -19.220 1.00 73.62 513 CYS A C 1
ATOM 4220 O O . CYS A 1 513 ? 21.658 -6.277 -18.280 1.00 73.62 513 CYS A O 1
ATOM 4222 N N . SER A 1 514 ? 22.124 -4.890 -20.006 1.00 81.75 514 SER A N 1
ATOM 4223 C CA . SER A 1 514 ? 23.580 -4.846 -19.842 1.00 81.75 514 SER A CA 1
ATOM 4224 C C . SER A 1 514 ? 24.043 -3.752 -18.853 1.00 81.75 514 SER A C 1
ATOM 4226 O O . SER A 1 514 ? 23.276 -2.845 -18.484 1.00 81.75 514 SER A O 1
ATOM 4228 N N . PRO A 1 515 ? 25.315 -3.769 -18.416 1.00 84.81 515 PRO A N 1
ATOM 4229 C CA . PRO A 1 515 ? 25.925 -2.664 -17.675 1.00 84.81 515 PRO A CA 1
ATOM 4230 C C . PRO A 1 515 ? 25.873 -1.342 -18.453 1.00 84.81 515 PRO A C 1
ATOM 4232 O O . PRO A 1 515 ? 25.571 -0.298 -17.870 1.00 84.81 515 PRO A O 1
ATOM 4235 N N . LEU A 1 516 ? 26.078 -1.395 -19.776 1.00 85.38 516 LEU A N 1
ATOM 4236 C CA . LEU A 1 516 ? 25.968 -0.235 -20.663 1.00 85.38 516 LEU A CA 1
ATOM 4237 C C . LEU A 1 516 ? 24.545 0.325 -20.671 1.00 85.38 516 LEU A C 1
ATOM 4239 O O . LEU A 1 516 ? 24.365 1.527 -20.474 1.00 85.38 516 LEU A O 1
ATOM 4243 N N . TYR A 1 517 ? 23.535 -0.541 -20.800 1.00 78.88 517 TYR A N 1
ATOM 4244 C CA . TYR A 1 517 ? 22.133 -0.140 -20.698 1.00 78.88 517 TYR A CA 1
ATOM 4245 C C . TYR A 1 517 ? 21.852 0.556 -19.359 1.00 78.88 517 TYR A C 1
ATOM 4247 O O . TYR A 1 517 ? 21.198 1.594 -19.321 1.00 78.88 517 TYR A O 1
ATOM 4255 N N . SER A 1 518 ? 22.399 0.024 -18.264 1.00 77.75 518 SER A N 1
ATOM 4256 C CA . SER A 1 518 ? 22.208 0.538 -16.904 1.00 77.75 518 SER A CA 1
ATOM 4257 C C . SER A 1 518 ? 22.794 1.946 -16.719 1.00 77.75 518 SER A C 1
ATOM 4259 O O . SER A 1 518 ? 22.155 2.807 -16.110 1.00 77.75 518 SER A O 1
ATOM 4261 N N . ALA A 1 519 ? 23.984 2.201 -17.273 1.00 79.56 519 ALA A N 1
ATOM 4262 C CA . ALA A 1 519 ? 24.614 3.522 -17.284 1.00 79.56 519 ALA A CA 1
ATOM 4263 C C . ALA A 1 519 ? 23.843 4.514 -18.175 1.00 79.56 519 ALA A C 1
ATOM 4265 O O . ALA A 1 519 ? 23.614 5.656 -17.771 1.00 79.56 519 ALA A O 1
ATOM 4266 N N . CYS A 1 520 ? 23.376 4.065 -19.346 1.00 77.44 520 CYS A N 1
ATOM 4267 C CA . CYS A 1 520 ? 22.599 4.886 -20.278 1.00 77.44 520 CYS A CA 1
ATOM 4268 C C . CYS A 1 520 ? 21.221 5.267 -19.722 1.00 77.44 520 CYS A C 1
ATOM 4270 O O . CYS A 1 520 ? 20.849 6.436 -19.771 1.00 77.44 520 CYS A O 1
ATOM 4272 N N . PHE A 1 521 ? 20.495 4.307 -19.135 1.00 73.88 521 PHE A N 1
ATOM 4273 C CA . PHE A 1 521 ? 19.175 4.504 -18.515 1.00 73.88 521 PHE A CA 1
ATOM 4274 C C . PHE A 1 521 ? 19.190 5.584 -17.424 1.00 73.88 521 PHE A C 1
ATOM 4276 O O . PHE A 1 521 ? 18.161 6.166 -17.087 1.00 73.88 521 PHE A O 1
ATOM 4283 N N . LYS A 1 522 ? 20.365 5.839 -16.845 1.00 70.88 522 LYS A N 1
ATOM 4284 C CA . LYS A 1 522 ? 20.559 6.773 -15.739 1.00 70.88 522 LYS A CA 1
ATOM 4285 C C . LYS A 1 522 ? 21.303 8.050 -16.092 1.00 70.88 522 LYS A C 1
ATOM 4287 O O . LYS A 1 522 ? 21.476 8.881 -15.204 1.00 70.88 522 LYS A O 1
ATOM 4292 N N . GLY A 1 523 ? 21.748 8.203 -17.335 1.00 75.38 523 GLY A N 1
ATOM 4293 C CA . GLY A 1 523 ? 22.454 9.411 -17.741 1.00 75.38 523 GLY A CA 1
ATOM 4294 C C . GLY A 1 523 ? 23.931 9.465 -17.345 1.00 75.38 523 GLY A C 1
ATOM 4295 O O . GLY A 1 523 ? 24.505 10.551 -17.315 1.00 75.38 523 GLY A O 1
ATOM 4296 N N . HIS A 1 524 ? 24.577 8.336 -17.034 1.00 77.62 524 HIS A N 1
ATOM 4297 C CA . HIS A 1 524 ? 25.947 8.328 -16.498 1.00 77.62 524 HIS A CA 1
ATOM 4298 C C . HIS A 1 524 ? 27.011 8.325 -17.590 1.00 77.62 524 HIS A C 1
ATOM 4300 O O . HIS A 1 524 ? 27.694 7.325 -17.805 1.00 77.62 524 HIS A O 1
ATOM 4306 N N . GLU A 1 525 ? 27.180 9.467 -18.250 1.00 79.19 525 GLU A N 1
ATOM 4307 C CA . GLU A 1 525 ? 28.058 9.643 -19.415 1.00 79.19 525 GLU A CA 1
ATOM 4308 C C . GLU A 1 525 ? 29.488 9.101 -19.217 1.00 79.19 525 GLU A C 1
ATOM 4310 O O . GLU A 1 525 ? 30.003 8.364 -20.055 1.00 79.19 525 GLU A O 1
ATOM 4315 N N . SER A 1 526 ? 30.119 9.385 -18.073 1.00 81.62 526 SER A N 1
ATOM 4316 C CA . SER A 1 526 ? 31.484 8.918 -17.784 1.00 81.62 526 SER A CA 1
ATOM 4317 C C . SER A 1 526 ? 31.587 7.398 -17.622 1.00 81.62 526 SER A C 1
ATOM 4319 O O . SER A 1 526 ? 32.597 6.808 -18.001 1.00 81.62 526 SER A O 1
ATOM 4321 N N . ILE A 1 527 ? 30.544 6.751 -17.091 1.00 84.06 527 ILE A N 1
ATOM 4322 C CA . ILE A 1 527 ? 30.467 5.288 -16.981 1.00 84.06 527 ILE A CA 1
ATOM 4323 C C . ILE A 1 527 ? 30.176 4.683 -18.356 1.00 84.06 527 ILE A C 1
ATOM 4325 O O . ILE A 1 527 ? 30.790 3.679 -18.703 1.00 84.06 527 ILE A O 1
ATOM 4329 N N . VAL A 1 528 ? 29.308 5.309 -19.160 1.00 84.62 528 VAL A N 1
ATOM 4330 C CA . VAL A 1 528 ? 29.059 4.908 -20.554 1.00 84.62 528 VAL A CA 1
ATOM 4331 C C . VAL A 1 528 ? 30.371 4.900 -21.336 1.00 84.62 528 VAL A C 1
ATOM 4333 O O . VAL A 1 528 ? 30.740 3.866 -21.883 1.00 84.62 528 VAL A O 1
ATOM 4336 N N . GLN A 1 529 ? 31.129 6.000 -21.310 1.00 86.56 529 GLN A N 1
ATOM 4337 C CA . GLN A 1 529 ? 32.420 6.077 -21.996 1.00 86.56 529 GLN A CA 1
ATOM 4338 C C . GLN A 1 529 ? 33.401 5.003 -21.508 1.00 86.56 529 GLN A C 1
ATOM 4340 O O . GLN A 1 529 ? 34.096 4.386 -22.312 1.00 86.56 529 GLN A O 1
ATOM 4345 N N . LEU A 1 530 ? 33.454 4.759 -20.196 1.00 85.81 530 LEU A N 1
ATOM 4346 C CA . LEU A 1 530 ? 34.324 3.744 -19.608 1.00 85.81 530 LEU A CA 1
ATOM 4347 C C . LEU A 1 530 ? 33.975 2.334 -20.097 1.00 85.81 530 LEU A C 1
ATOM 4349 O O . LEU A 1 530 ? 34.870 1.577 -20.461 1.00 85.81 530 LEU A O 1
ATOM 4353 N N . LEU A 1 531 ? 32.689 1.987 -20.116 1.00 87.44 531 LEU A N 1
ATOM 4354 C CA . LEU A 1 531 ? 32.206 0.690 -20.584 1.00 87.44 531 LEU A CA 1
ATOM 4355 C C . LEU A 1 531 ? 32.503 0.498 -22.077 1.00 87.44 531 LEU A C 1
ATOM 4357 O O . LEU A 1 531 ? 33.043 -0.538 -22.455 1.00 87.44 531 LEU A O 1
ATOM 4361 N N . LEU A 1 532 ? 32.245 1.516 -22.905 1.00 87.88 532 LEU A N 1
ATOM 4362 C CA . LEU A 1 532 ? 32.558 1.495 -24.341 1.00 87.88 532 LEU A CA 1
ATOM 4363 C C . LEU A 1 532 ? 34.058 1.293 -24.595 1.00 87.88 532 LEU A C 1
ATOM 4365 O O . LEU A 1 532 ? 34.442 0.428 -25.378 1.00 87.88 532 LEU A O 1
ATOM 4369 N N . ASN A 1 533 ? 34.915 2.005 -23.856 1.00 88.69 533 ASN A N 1
ATOM 4370 C CA . ASN A 1 533 ? 36.371 1.849 -23.945 1.00 88.69 533 ASN A CA 1
ATOM 4371 C C . ASN A 1 533 ? 36.857 0.442 -23.556 1.00 88.69 533 ASN A C 1
ATOM 4373 O O . ASN A 1 533 ? 37.961 0.056 -23.933 1.00 88.69 533 ASN A O 1
ATOM 4377 N N . ASN A 1 534 ? 36.058 -0.312 -22.797 1.00 87.50 534 ASN A N 1
ATOM 4378 C CA . ASN A 1 534 ? 36.348 -1.686 -22.389 1.00 87.50 534 ASN A CA 1
ATOM 4379 C C . ASN A 1 534 ? 35.540 -2.722 -23.199 1.00 87.50 534 ASN A C 1
ATOM 4381 O O . ASN A 1 534 ? 35.403 -3.861 -22.762 1.00 87.50 534 ASN A O 1
ATOM 4385 N N . GLY A 1 535 ? 35.027 -2.350 -24.380 1.00 88.44 535 GLY A N 1
ATOM 4386 C CA . GLY A 1 535 ? 34.409 -3.285 -25.326 1.00 88.44 535 GLY A CA 1
ATOM 4387 C C . GLY A 1 535 ? 32.927 -3.570 -25.085 1.00 88.44 535 GLY A C 1
ATOM 4388 O O . GLY A 1 535 ? 32.435 -4.610 -25.523 1.00 88.44 535 GLY A O 1
ATOM 4389 N N . ALA A 1 536 ? 32.210 -2.678 -24.395 1.00 87.88 536 ALA A N 1
ATOM 4390 C CA . ALA A 1 536 ? 30.766 -2.813 -24.261 1.00 87.88 536 ALA A CA 1
ATOM 4391 C C . ALA A 1 536 ? 30.075 -2.787 -25.634 1.00 87.88 536 ALA A C 1
ATOM 4393 O O . ALA A 1 536 ? 30.258 -1.853 -26.417 1.00 87.88 536 ALA A O 1
ATOM 4394 N N . GLU A 1 537 ? 29.254 -3.795 -25.912 1.00 85.75 537 GLU A N 1
ATOM 4395 C CA . GLU A 1 537 ? 28.495 -3.886 -27.155 1.00 85.75 537 GLU A CA 1
ATOM 4396 C C . GLU A 1 537 ? 27.340 -2.880 -27.140 1.00 85.75 537 GLU A C 1
ATOM 4398 O O . GLU A 1 537 ? 26.375 -2.994 -26.382 1.00 85.75 537 GLU A O 1
ATOM 4403 N N . VAL A 1 538 ? 27.444 -1.885 -28.019 1.00 81.38 538 VAL A N 1
ATOM 4404 C CA . VAL A 1 538 ? 26.490 -0.773 -28.146 1.00 81.38 538 VAL A CA 1
ATOM 4405 C C . VAL A 1 538 ? 25.088 -1.245 -28.529 1.00 81.38 538 VAL A C 1
ATOM 4407 O O . VAL A 1 538 ? 24.095 -0.643 -28.122 1.00 81.38 538 VAL A O 1
ATOM 4410 N N . ASN A 1 539 ? 25.017 -2.341 -29.285 1.00 75.81 539 ASN A N 1
ATOM 4411 C CA . ASN A 1 539 ? 23.795 -2.877 -29.870 1.00 75.81 539 ASN A CA 1
ATOM 4412 C C . ASN A 1 539 ? 23.223 -4.081 -29.084 1.00 75.81 539 ASN A C 1
ATOM 4414 O O . ASN A 1 539 ? 22.468 -4.879 -29.635 1.00 75.81 539 ASN A O 1
ATOM 4418 N N . LEU A 1 540 ? 23.568 -4.235 -27.798 1.00 73.44 540 LEU A N 1
ATOM 4419 C CA . LEU A 1 540 ? 22.882 -5.171 -26.896 1.00 73.44 540 LEU A CA 1
ATOM 4420 C C . LEU A 1 540 ? 21.574 -4.544 -26.394 1.00 73.44 540 LEU A C 1
ATOM 4422 O O . LEU A 1 540 ? 21.594 -3.553 -25.659 1.00 73.44 540 LEU A O 1
ATOM 4426 N N . PHE A 1 541 ? 20.430 -5.122 -26.773 1.00 66.88 541 PHE A N 1
ATOM 4427 C CA . PHE A 1 541 ? 19.109 -4.545 -26.499 1.00 66.88 541 PHE A CA 1
ATOM 4428 C C . PHE A 1 541 ? 18.280 -5.349 -25.504 1.00 66.88 541 PHE A C 1
ATOM 4430 O O . PHE A 1 541 ? 18.347 -6.574 -25.435 1.00 66.88 541 PHE A O 1
ATOM 4437 N N . THR A 1 542 ? 17.431 -4.628 -24.770 1.00 62.06 542 THR A N 1
ATOM 4438 C CA . THR A 1 542 ? 16.448 -5.230 -23.868 1.00 62.06 542 THR A CA 1
ATOM 4439 C C . THR A 1 542 ? 15.165 -5.606 -24.612 1.00 62.06 542 THR A C 1
ATOM 4441 O O . THR A 1 542 ? 14.788 -4.993 -25.619 1.00 62.06 542 THR A O 1
ATOM 4444 N N . GLU A 1 543 ? 14.398 -6.539 -24.050 1.00 55.16 543 GLU A N 1
ATOM 4445 C CA . GLU A 1 543 ? 13.049 -6.876 -24.534 1.00 55.16 543 GLU A CA 1
ATOM 4446 C C . GLU A 1 543 ? 12.050 -5.698 -24.514 1.00 55.16 543 GLU A C 1
ATOM 4448 O O . GLU A 1 543 ? 10.945 -5.809 -25.060 1.00 55.16 543 GLU A O 1
ATOM 4453 N N . ASN A 1 544 ? 12.399 -4.585 -23.861 1.00 52.41 544 ASN A N 1
ATOM 4454 C CA . ASN A 1 544 ? 11.559 -3.398 -23.697 1.00 52.41 544 ASN A CA 1
ATOM 4455 C C . ASN A 1 544 ? 12.025 -2.202 -24.551 1.00 52.41 544 ASN A C 1
ATOM 4457 O O . ASN A 1 544 ? 11.404 -1.144 -24.483 1.00 52.41 544 ASN A O 1
ATOM 4461 N N . GLY A 1 545 ? 13.076 -2.370 -25.364 1.00 53.94 545 GLY A N 1
ATOM 4462 C CA . GLY A 1 545 ? 13.726 -1.280 -26.098 1.00 53.94 545 GLY A CA 1
ATOM 4463 C C . GLY A 1 545 ? 14.632 -0.431 -25.196 1.00 53.94 545 GLY A C 1
ATOM 4464 O O . GLY A 1 545 ? 14.597 -0.537 -23.967 1.00 53.94 545 GLY A O 1
ATOM 4465 N N . SER A 1 546 ? 15.486 0.401 -25.791 1.00 53.56 546 SER A N 1
ATOM 4466 C CA . SER A 1 546 ? 16.313 1.361 -25.046 1.00 53.56 546 SER A CA 1
ATOM 4467 C C . SER A 1 546 ? 15.511 2.634 -24.789 1.00 53.56 546 SER A C 1
ATOM 4469 O O . SER A 1 546 ? 14.907 3.184 -25.704 1.00 53.56 546 SER A O 1
ATOM 4471 N N . CYS A 1 547 ? 15.486 3.124 -23.550 1.00 50.31 547 CYS A N 1
ATOM 4472 C CA . CYS A 1 547 ? 14.868 4.410 -23.223 1.00 50.31 547 CYS A CA 1
ATOM 4473 C C . CYS A 1 547 ? 15.974 5.443 -22.966 1.00 50.31 547 CYS A C 1
ATOM 4475 O O . CYS A 1 547 ? 16.416 5.613 -21.832 1.00 50.31 547 CYS A O 1
ATOM 4477 N N . PHE A 1 548 ? 16.451 6.116 -24.018 1.00 58.97 548 PHE A N 1
ATOM 4478 C CA . PHE A 1 548 ? 17.424 7.215 -23.916 1.00 58.97 548 PHE A CA 1
ATOM 4479 C C . PHE A 1 548 ? 16.711 8.562 -23.744 1.00 58.97 548 PHE A C 1
ATOM 4481 O O . PHE A 1 548 ? 16.790 9.442 -24.600 1.00 58.97 548 PHE A O 1
ATOM 4488 N N . LYS A 1 549 ? 15.933 8.734 -22.672 1.00 51.75 549 LYS A N 1
ATOM 4489 C CA . LYS A 1 549 ? 15.152 9.966 -22.513 1.00 51.75 549 LYS A CA 1
ATOM 4490 C C . LYS A 1 549 ? 16.014 11.095 -21.939 1.00 51.75 549 LYS A C 1
ATOM 4492 O O . LYS A 1 549 ? 16.405 11.034 -20.781 1.00 51.75 549 LYS A O 1
ATOM 4497 N N . GLY A 1 550 ? 16.260 12.140 -22.732 1.00 55.81 550 GLY A N 1
ATOM 4498 C CA . GLY A 1 550 ? 16.837 13.409 -22.258 1.00 55.81 550 GLY A CA 1
ATOM 4499 C C . GLY A 1 550 ? 18.361 13.449 -22.082 1.00 55.81 550 GLY A C 1
ATOM 4500 O O . GLY A 1 550 ? 18.863 14.372 -21.447 1.00 55.81 550 GLY A O 1
ATOM 4501 N N . HIS A 1 551 ? 19.104 12.485 -22.636 1.00 69.12 551 HIS A N 1
ATOM 4502 C CA . HIS A 1 551 ? 20.571 12.436 -22.561 1.00 69.12 551 HIS A CA 1
ATOM 4503 C C . HIS A 1 551 ? 21.206 12.508 -23.957 1.00 69.12 551 HIS A C 1
ATOM 4505 O O . HIS A 1 551 ? 21.780 11.535 -24.443 1.00 69.12 551 HIS A O 1
ATOM 4511 N N . GLU A 1 552 ? 21.086 13.666 -24.614 1.00 72.75 552 GLU A N 1
ATOM 4512 C CA . GLU A 1 552 ? 21.599 13.902 -25.977 1.00 72.75 552 GLU A CA 1
ATOM 4513 C C . GLU A 1 552 ? 23.098 13.585 -26.117 1.00 72.75 552 GLU A C 1
ATOM 4515 O O . GLU A 1 552 ? 23.512 12.993 -27.112 1.00 72.75 552 GLU A O 1
ATOM 4520 N N . SER A 1 553 ? 23.908 13.894 -25.097 1.00 78.56 553 SER A N 1
ATOM 4521 C CA . SER A 1 553 ? 25.342 13.573 -25.094 1.00 78.56 553 SER A CA 1
ATOM 4522 C C . SER A 1 553 ? 25.608 12.065 -25.127 1.00 78.56 553 SER A C 1
ATOM 4524 O O . SER A 1 553 ? 26.472 11.605 -25.871 1.00 78.56 553 SER A O 1
ATOM 4526 N N . ILE A 1 554 ? 24.823 11.270 -24.394 1.00 79.56 554 ILE A N 1
ATOM 4527 C CA . ILE A 1 554 ? 24.926 9.803 -24.396 1.00 79.56 554 ILE A CA 1
ATOM 4528 C C . ILE A 1 554 ? 24.481 9.232 -25.736 1.00 79.56 554 ILE A C 1
ATOM 4530 O O . ILE A 1 554 ? 25.142 8.341 -26.259 1.00 79.56 554 ILE A O 1
ATOM 4534 N N . VAL A 1 555 ? 23.403 9.758 -26.319 1.00 77.44 555 VAL A N 1
ATOM 4535 C CA . VAL A 1 555 ? 22.969 9.376 -27.670 1.00 77.44 555 VAL A CA 1
ATOM 4536 C C . VAL A 1 555 ? 24.105 9.600 -28.665 1.00 77.44 555 VAL A C 1
ATOM 4538 O O . VAL A 1 555 ? 24.451 8.684 -29.409 1.00 77.44 555 VAL A O 1
ATOM 4541 N N . GLN A 1 556 ? 24.742 10.773 -28.633 1.00 81.75 556 GLN A N 1
ATOM 4542 C CA . GLN A 1 556 ? 25.863 11.074 -29.518 1.00 81.75 556 GLN A CA 1
ATOM 4543 C C . GLN A 1 556 ? 27.055 10.136 -29.284 1.00 81.75 556 GLN A C 1
ATOM 4545 O O . GLN A 1 556 ? 27.659 9.664 -30.245 1.00 81.75 556 GLN A O 1
ATOM 4550 N N . LEU A 1 557 ? 27.379 9.826 -28.025 1.00 83.88 557 LEU A N 1
ATOM 4551 C CA . LEU A 1 557 ? 28.436 8.870 -27.687 1.00 83.88 557 LEU A CA 1
ATOM 4552 C C . LEU A 1 557 ? 28.155 7.474 -28.241 1.00 83.88 557 LEU A C 1
ATOM 4554 O O . LEU A 1 557 ? 29.049 6.866 -28.826 1.00 83.88 557 LEU A O 1
ATOM 4558 N N . LEU A 1 558 ? 26.929 6.973 -28.093 1.00 82.38 558 LEU A N 1
ATOM 4559 C CA . LEU A 1 558 ? 26.542 5.664 -28.615 1.00 82.38 558 LEU A CA 1
ATOM 4560 C C . LEU A 1 558 ? 26.599 5.646 -30.151 1.00 82.38 558 LEU A C 1
ATOM 4562 O O . LEU A 1 558 ? 27.163 4.716 -30.723 1.00 82.38 558 LEU A O 1
ATOM 4566 N N . LEU A 1 559 ? 26.106 6.693 -30.826 1.00 82.38 559 LEU A N 1
ATOM 4567 C CA . LEU A 1 559 ? 26.192 6.830 -32.289 1.00 82.38 559 LEU A CA 1
ATOM 4568 C C . LEU A 1 559 ? 27.644 6.837 -32.780 1.00 82.38 559 LEU A C 1
ATOM 4570 O O . LEU A 1 559 ? 27.982 6.120 -33.720 1.00 82.38 559 LEU A O 1
ATOM 4574 N N . ASN A 1 560 ? 28.522 7.581 -32.104 1.00 85.75 560 ASN A N 1
ATOM 4575 C CA . ASN A 1 560 ? 29.950 7.627 -32.424 1.00 85.75 560 ASN A CA 1
ATOM 4576 C C . ASN A 1 560 ? 30.645 6.265 -32.242 1.00 85.75 560 ASN A C 1
ATOM 4578 O O . ASN A 1 560 ? 31.695 6.037 -32.837 1.00 85.75 560 ASN A O 1
ATOM 4582 N N . ASN A 1 561 ? 30.066 5.364 -31.443 1.00 84.81 561 ASN A N 1
ATOM 4583 C CA . ASN A 1 561 ? 30.557 4.005 -31.218 1.00 84.81 561 ASN A CA 1
ATOM 4584 C C . ASN A 1 561 ? 29.760 2.942 -32.006 1.00 84.81 561 ASN A C 1
ATOM 4586 O O . ASN A 1 561 ? 29.872 1.754 -31.716 1.00 84.81 561 ASN A O 1
ATOM 4590 N N . GLY A 1 562 ? 28.988 3.344 -33.025 1.00 83.25 562 GLY A N 1
ATOM 4591 C CA . GLY A 1 562 ? 28.341 2.419 -33.963 1.00 83.25 562 GLY A CA 1
ATOM 4592 C C . GLY A 1 562 ? 26.934 1.958 -33.572 1.00 83.25 562 GLY A C 1
ATOM 4593 O O . GLY A 1 562 ? 26.510 0.885 -34.003 1.00 83.25 562 GLY A O 1
ATOM 4594 N N . ALA A 1 563 ? 26.202 2.738 -32.769 1.00 79.44 563 ALA A N 1
ATOM 4595 C CA . ALA A 1 563 ? 24.805 2.434 -32.457 1.00 79.44 563 ALA A CA 1
ATOM 4596 C C . ALA A 1 563 ? 23.919 2.421 -33.711 1.00 79.44 563 ALA A C 1
ATOM 4598 O O . ALA A 1 563 ? 23.874 3.392 -34.471 1.00 79.44 563 ALA A O 1
ATOM 4599 N N . GLU A 1 564 ? 23.153 1.348 -33.892 1.00 75.19 564 GLU A N 1
ATOM 4600 C CA . GLU A 1 564 ? 22.218 1.217 -35.006 1.00 75.19 564 GLU A CA 1
ATOM 4601 C C . GLU A 1 564 ? 20.875 1.891 -34.692 1.00 75.19 564 GLU A C 1
ATOM 4603 O O . GLU A 1 564 ? 20.103 1.437 -33.848 1.00 75.19 564 GLU A O 1
ATOM 4608 N N . VAL A 1 565 ? 20.562 2.975 -35.410 1.00 68.44 565 VAL A N 1
ATOM 4609 C CA . VAL A 1 565 ? 19.361 3.800 -35.157 1.00 68.44 565 VAL A CA 1
ATOM 4610 C C . VAL A 1 565 ? 18.053 3.048 -35.426 1.00 68.44 565 VAL A C 1
ATOM 4612 O O . VAL A 1 565 ? 17.042 3.247 -34.746 1.00 68.44 565 VAL A O 1
ATOM 4615 N N . ASN A 1 566 ? 18.090 2.158 -36.416 1.00 66.69 566 ASN A N 1
ATOM 4616 C CA . ASN A 1 566 ? 16.925 1.445 -36.928 1.00 66.69 566 ASN A CA 1
ATOM 4617 C C . ASN A 1 566 ? 16.831 0.002 -36.430 1.00 66.69 566 ASN A C 1
ATOM 4619 O O . ASN A 1 566 ? 15.936 -0.715 -36.883 1.00 66.69 566 ASN A O 1
ATOM 4623 N N . LEU A 1 567 ? 17.734 -0.452 -35.549 1.00 64.75 567 LEU A N 1
ATOM 4624 C CA . LEU A 1 567 ? 17.573 -1.791 -34.999 1.00 64.75 567 LEU A CA 1
ATOM 4625 C C . LEU A 1 567 ? 16.302 -1.810 -34.148 1.00 64.75 567 LEU A C 1
ATOM 4627 O O . LEU A 1 567 ? 16.056 -0.873 -33.402 1.00 64.75 567 LEU A O 1
ATOM 4631 N N . CYS A 1 568 ? 15.484 -2.849 -34.262 1.00 62.22 568 CYS A N 1
ATOM 4632 C CA . CYS A 1 568 ? 14.273 -3.010 -33.466 1.00 62.22 568 CYS A CA 1
ATOM 4633 C C . CYS A 1 568 ? 14.303 -4.373 -32.786 1.00 62.22 568 CYS A C 1
ATOM 4635 O O . CYS A 1 568 ? 14.719 -5.358 -33.394 1.00 62.22 568 CYS A O 1
ATOM 4637 N N . ASN A 1 569 ? 13.826 -4.451 -31.544 1.00 61.38 569 ASN A N 1
ATOM 4638 C CA . ASN A 1 569 ? 13.609 -5.748 -30.907 1.00 61.38 569 ASN A CA 1
ATOM 4639 C C . ASN A 1 569 ? 12.405 -6.485 -31.529 1.00 61.38 569 ASN A C 1
ATOM 4641 O O . ASN A 1 569 ? 11.676 -5.933 -32.355 1.00 61.38 569 ASN A O 1
ATOM 4645 N N . GLU A 1 570 ? 12.145 -7.722 -31.094 1.00 59.19 570 GLU A N 1
ATOM 4646 C CA . GLU A 1 570 ? 11.036 -8.558 -31.597 1.00 59.19 570 GLU A CA 1
ATOM 4647 C C . GLU A 1 570 ? 9.640 -7.921 -31.436 1.00 59.19 570 GLU A C 1
ATOM 4649 O O . GLU A 1 570 ? 8.680 -8.331 -32.087 1.00 59.19 570 GLU A O 1
ATOM 4654 N N . LYS A 1 571 ? 9.514 -6.888 -30.591 1.00 57.41 571 LYS A N 1
ATOM 4655 C CA . LYS A 1 571 ? 8.285 -6.104 -30.389 1.00 57.41 571 LYS A CA 1
ATOM 4656 C C . LYS A 1 571 ? 8.232 -4.838 -31.257 1.00 57.41 571 LYS A C 1
ATOM 4658 O O . LYS A 1 571 ? 7.325 -4.027 -31.080 1.00 57.41 571 LYS A O 1
ATOM 4663 N N . GLY A 1 572 ? 9.181 -4.657 -32.178 1.00 58.78 572 GLY A N 1
ATOM 4664 C CA . GLY A 1 572 ? 9.278 -3.494 -33.062 1.00 58.78 572 GLY A CA 1
ATOM 4665 C C . GLY A 1 572 ? 9.782 -2.225 -32.370 1.00 58.78 572 GLY A C 1
ATOM 4666 O O . GLY A 1 572 ? 9.567 -1.134 -32.894 1.00 58.78 572 GLY A O 1
ATOM 4667 N N . LEU A 1 573 ? 10.406 -2.340 -31.190 1.00 57.25 573 LEU A N 1
ATOM 4668 C CA . LEU A 1 573 ? 10.906 -1.187 -30.442 1.00 57.25 573 LEU A CA 1
ATOM 4669 C C . LEU A 1 573 ? 12.362 -0.883 -30.820 1.00 57.25 573 LEU A C 1
ATOM 4671 O O . LEU A 1 573 ? 13.237 -1.713 -30.572 1.00 57.25 573 LEU A O 1
ATOM 4675 N N . SER A 1 574 ? 12.609 0.303 -31.384 1.00 59.00 574 SER A N 1
ATOM 4676 C CA . SER A 1 574 ? 13.943 0.854 -31.634 1.00 59.00 574 SER A CA 1
ATOM 4677 C C . SER A 1 574 ? 14.558 1.500 -30.378 1.00 59.00 574 SER A C 1
ATOM 4679 O O . SER A 1 574 ? 13.833 2.048 -29.539 1.00 59.00 574 SER A O 1
ATOM 4681 N N . PRO A 1 575 ? 15.898 1.480 -30.255 1.00 52.34 575 PRO A N 1
ATOM 4682 C CA . PRO A 1 575 ? 16.660 2.120 -29.187 1.00 52.34 575 PRO A CA 1
ATOM 4683 C C . PRO A 1 575 ? 16.397 3.618 -29.044 1.00 52.34 575 PRO A C 1
ATOM 4685 O O . PRO A 1 575 ? 16.534 4.168 -27.959 1.00 52.34 575 PRO A O 1
ATOM 4688 N N . PHE A 1 576 ? 16.015 4.291 -30.128 1.00 58.09 576 PHE A N 1
ATOM 4689 C CA . PHE A 1 576 ? 15.912 5.750 -30.185 1.00 58.09 576 PHE A CA 1
ATOM 4690 C C . PHE A 1 576 ? 14.464 6.246 -30.306 1.00 58.09 576 PHE A C 1
ATOM 4692 O O . PHE A 1 576 ? 14.240 7.365 -30.759 1.00 58.09 576 PHE A O 1
ATOM 4699 N N . ILE A 1 577 ? 13.470 5.444 -29.894 1.00 47.09 577 ILE A N 1
ATOM 4700 C CA . ILE A 1 577 ? 12.034 5.678 -30.167 1.00 47.09 577 ILE A CA 1
ATOM 4701 C C . ILE A 1 577 ? 11.453 7.030 -29.684 1.00 47.09 577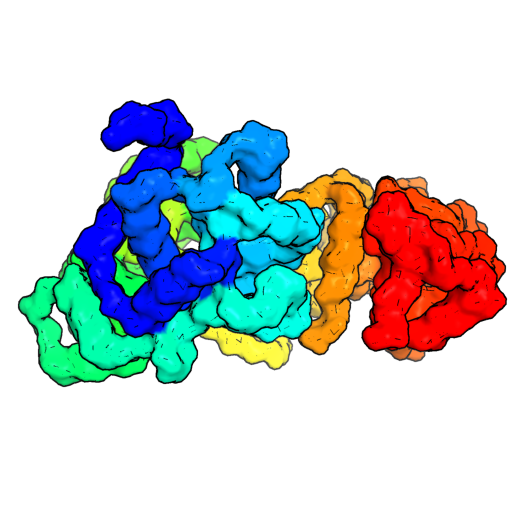 ILE A C 1
ATOM 4703 O O . ILE A 1 577 ? 10.331 7.366 -30.056 1.00 47.09 577 ILE A O 1
ATOM 4707 N N . GLN A 1 578 ? 12.178 7.869 -28.939 1.00 42.16 578 GLN A N 1
ATOM 4708 C CA . GLN A 1 578 ? 11.726 9.229 -28.603 1.00 42.16 578 GLN A CA 1
ATOM 4709 C C . GLN A 1 578 ? 12.840 10.285 -28.693 1.00 42.16 578 GLN A C 1
ATOM 4711 O O . GLN A 1 578 ? 13.239 10.851 -27.679 1.00 42.16 578 GLN A O 1
ATOM 4716 N N . LEU A 1 579 ? 13.305 10.590 -29.908 1.00 35.97 579 LEU A N 1
ATOM 4717 C CA . LEU A 1 579 ? 13.999 11.857 -30.211 1.00 35.97 579 LEU A CA 1
ATOM 4718 C C . LEU A 1 579 ? 13.078 12.902 -30.886 1.00 35.97 579 LEU A C 1
ATOM 4720 O O . LEU A 1 579 ? 13.577 13.829 -31.517 1.00 35.97 579 LEU A O 1
ATOM 4724 N N . ALA A 1 580 ? 11.750 12.771 -30.761 1.00 27.31 580 ALA A N 1
ATOM 4725 C CA . ALA A 1 580 ? 10.765 13.711 -31.312 1.00 27.31 580 ALA A CA 1
ATOM 4726 C C . ALA A 1 580 ? 9.863 14.310 -30.229 1.00 27.31 580 ALA A C 1
ATOM 4728 O O . ALA A 1 580 ? 9.367 13.526 -29.381 1.00 27.31 580 ALA A O 1
#

Sequence (580 aa):
MDNLIKRESEFEKDVFEDWQNEDKMFVPTKASKEVGKMIKHKRLVIVAGHSGCGKTAIVQHIALMYRRHGWLIKPVDTVQEIKDAYISEKYKKDKTMFVFNDPIGKEAISEVLYTEWKKYEQTLTRFLTSVKIVLTCRKCIVFDTRVKGLFEERSNIVVIDDDKNKLSDSEKCQILQNFTNHKGISKETIKEILKVETYFPLLCKMFARNWIHSTNELRFFTEPTEFFQKEIEIYKESDRVKYCGLVCLVVFNNNVGKDDLVKREGLFKKCLKLCGIQETLSPAKIIEHLDLLEGFFVKKICNTFHFYHDFILEVTAFELGKDHPREIIKHADIGFLQRRVRLENSRESSDQFTIKLSDTHIKDLVYRLSEDIYTDRFIEFVLNPCLRDEKITDLFIEKMKNDSLRMIAKRTKLKSIELQTHSLTKENSFLRLDFLHLFEEVSPLFALIVFRHDKIVRFFLESLKKYLSADTYFPAICCNGSTDLSCSKGQASIVQLLLNNGAEVNLCNEKGCSPLYSACFKGHESIVQLLLNNGAEVNLFTENGSCFKGHESIVQLLLNNGAEVNLCNEKGLSPFIQLA

Secondary structure (DSSP, 8-state):
-TTTGGG--HHHHHHHHHHHHHHTT----HHHHHHHHHHHH-SEEEEE-STTSSHHHHHHHHHHHHHHTT-EEEEESSHHHHHHHHHTT-S-TTSEEEEEESTT-SSS--HHHHHHHHHHHHHHHHHTTTSEEEEEE-HHHHTSTT--GGGT-GGGEEETTSTTTSPPHHHHHHHHHHH---SS--HHHHHHHHT--SSHHHHHHHHTTT-TT-S-HHHHHH-HHHHHHHHHHHHHHH-HHHHHHHHHHHHTTT-B-HHHHHHTHHHHHHHHHHTT--TT--HHHHHHHHHTTBTTTEEEETTEEEESSHHHHHHHHHHHHHH-HHHHHHHS-HHHHHHHEEETT--S---TT-EEEPGGGHHHHHHHHHHHTTSTTHHHHHT-GGGGSHHHHHHHHHHHTTS-GGGGG--EE---------S--TTTSHHHHHHHHTSSEE-HHHHHHHTT-HHHHHHHHHHHTTT--HHHHHHHHHHT------SSS-HHHHHHHHHHTT--TT---TT---HHHHHHHTT-HHHHHHHHHTT--TT---TT-----S-HHHHHHHHHTT--TT---TTS--TTTT--

Radius of gyration: 26.71 Å; chains: 1; bounding box: 73×45×71 Å

pLDDT: mean 80.21, std 14.78, range [27.31, 98.06]

InterPro domains:
  IPR002110 Ankyrin repeat [PF00023] (547-569)
  IPR002110 Ankyrin repeat [PF12796] (486-540)
  IPR002110 Ankyrin repeat [PS50088] (511-543)
  IPR002110 Ankyrin repeat [SM00248] (478-507)
  IPR002110 Ankyrin repeat [SM00248] (511-540)
  IPR002110 Ankyrin repeat [SM00248] (544-567)
  IPR027417 P-loop containing nucleoside triphosphate hydrolase [G3DSA:3.40.50.300] (26-194)
  IPR027417 P-loop containing nucleoside triphosphate hydrolase [SSF52540] (30-221)
  IPR036770 Ankyrin repeat-containing domain superfamily [G3DSA:1.25.40.20] (404-580)
  IPR036770 Ankyrin repeat-containing domain superfamily [SSF48403] (443-577)
  IPR049050 Novel STAND NTPase 3 [PF20720] (26-179)

Organism: Crassostrea virginica (NCBI:txid6565)